Protein AF-A0A845JV23-F1 (afdb_monomer)

Secondary structure (DSSP, 8-state):
------------------------------------------------------THHHHHTTTTEEEEE--SSS----SSS----EEEB-EEE--TTS-TTSEEEEE-PBPTTS-BSEEEPPP-TTTTTGGGSSEEEEEEEEESS--S--SSS--EEEEEEEE-SS-EEEEEEETTTEEEEE-EEE-TTS-EEEE--EEEE---SSS-EEEEEEEETTTTEEEEEETTEEEEEEE--TT-EE------PPEEESBS-TT-SS---B-EEEEEEEEEESSPPPHHHHHHHHH-SPPPTT------------GGGTTEEEEE---SSSSTTT---S--S--STT--EE--SSTTPPEEE--TT--TTSEEEEESSS--EEEE-GGGGTGGGS-EEEEEEEEESS----PEEETTEEEEEEEEEEEGGGSEEEEEEE-TTS-EEEEEEEE-TTS-EEEEEES---TTS-EEEEEEEETTTTEEEEEETTEEEEEEE--S--SS--SEEEESS--S-TTGGGS----EEEEEEEEEESSPPPHHHHHHHHT-

Nearest PDB structures (foldseek):
  2d6p-assembly1_A  TM=5.568E-01  e=1.899E-03  Mus musculus
  1gbg-assembly1_A  TM=4.470E-01  e=2.969E-04  Bacillus licheniformis
  3o5s-assembly1_A  TM=4.612E-01  e=7.712E-04  Bacillus subtilis
  1u0a-assembly1_A  TM=4.385E-01  e=1.536E-03  Paenibacillus macerans
  8ilu-assembly1_B  TM=4.842E-01  e=8.382E-03  Mus musculus

pLDDT: mean 73.82, std 22.66, range [21.86, 98.62]

Radius of gyration: 31.29 Å; Cα contacts (8 Å, |Δi|>4): 1356; chains: 1; bounding box: 106×65×86 Å

Mean predicted aligned error: 17.43 Å

Foldseek 3Di:
DDDDDDDDDDDDDDDDDDDDDDDDDDDDDDDDDDDDDDDDDDDDDDDPPDPQPAPVQLPAQLVQWLFKQQQQLAQFTQLLNGQRWDWDPWDAAADPQRDGRRWTAFAQDQDPVLFGGWIWTDQDPSPFCLLQAKKKKKWWWAFQDQFPADPVGWAWKAAKWWDDPVAIAAWIQTNQAKIKGWFFKAALVRHTPDTQMWIAHDHDHRDIWIWMWIDHLVQQWIWIDILLHTRDIGHDDNNITTDNDRDRIIMMGQFHQRNDSPHGSGTRTIIRIMIMGSHGRDSVSSNCQNQPDDDPPDDSDRDNPPPSVRCLVAQWDDKQQQADDPPSQQDPVPSDPPPDSQKGKDDDPDPQAWDAQADQVRDGRRWTFFAQPRHKIKIAQVVVVCLQVAKKKKKWWWAFPDFDPQWDDDPVAIKAWEFFKAFPVRQKGFTWIAHPVGQIKTWIWGQFPVRDIFIWIDSPDDRNHTWIWMWIGHLPVQKIFIDILLHTGGITGHPSHGPPDGRMMMGQFDDDDPVDVNRGHGGRTIIRTIIMGSHGDDSSSSNSSSSD

Structure (mmCIF, N/CA/C/O backbone):
data_AF-A0A845JV23-F1
#
_entry.id   AF-A0A845JV23-F1
#
loop_
_atom_site.group_PDB
_atom_site.id
_atom_site.type_symbol
_atom_site.label_atom_id
_atom_site.label_alt_id
_atom_site.label_comp_id
_atom_site.label_asym_id
_atom_site.label_entity_id
_atom_site.label_seq_id
_atom_site.pdbx_PDB_ins_code
_atom_site.Cartn_x
_atom_site.Cartn_y
_atom_site.Cartn_z
_atom_site.occupancy
_atom_site.B_iso_or_equiv
_atom_site.auth_seq_id
_atom_site.auth_comp_id
_atom_site.auth_asym_id
_atom_site.auth_atom_id
_atom_site.pdbx_PDB_model_num
ATOM 1 N N . MET A 1 1 ? -45.626 29.282 -13.870 1.00 39.47 1 MET A N 1
ATOM 2 C CA . MET A 1 1 ? -46.843 28.658 -13.312 1.00 39.47 1 MET A CA 1
ATOM 3 C C . MET A 1 1 ? -47.882 28.656 -14.413 1.00 39.47 1 MET A C 1
ATOM 5 O O . MET A 1 1 ? -47.945 29.657 -15.115 1.00 39.47 1 MET A O 1
ATOM 9 N N . ALA A 1 2 ? -48.674 27.588 -14.496 1.00 26.12 2 ALA A N 1
ATOM 10 C CA . ALA A 1 2 ? -49.909 27.504 -15.274 1.00 26.12 2 ALA A CA 1
ATOM 11 C C . ALA A 1 2 ? -49.750 27.307 -16.793 1.00 26.12 2 ALA A C 1
ATOM 13 O O . ALA A 1 2 ? -48.839 27.854 -17.398 1.00 26.12 2 ALA A O 1
ATOM 14 N N . VAL A 1 3 ? -50.616 26.587 -17.498 1.00 27.58 3 VAL A N 1
ATOM 15 C CA . VAL A 1 3 ? -51.710 25.636 -17.210 1.00 27.58 3 VAL A CA 1
ATOM 16 C C . VAL A 1 3 ? -52.149 25.156 -18.606 1.00 27.58 3 VAL A C 1
ATOM 18 O O . VAL A 1 3 ? -51.923 25.853 -19.593 1.00 27.58 3 VAL A O 1
ATOM 21 N N . GLU A 1 4 ? -52.709 23.949 -18.657 1.00 35.53 4 GLU A N 1
ATOM 22 C CA . GLU A 1 4 ? -53.563 23.355 -19.697 1.00 35.53 4 GLU A CA 1
ATOM 23 C C . GLU A 1 4 ? -53.921 24.193 -20.940 1.00 35.53 4 GLU A C 1
ATOM 25 O O . GLU A 1 4 ? -54.423 25.306 -20.825 1.00 35.53 4 GLU A O 1
ATOM 30 N N . LEU A 1 5 ? -53.913 23.552 -22.119 1.00 25.33 5 LEU A N 1
ATOM 31 C CA . LEU A 1 5 ? -55.140 23.524 -22.921 1.00 25.33 5 LEU A CA 1
ATOM 32 C C . LEU A 1 5 ? -55.216 22.314 -23.865 1.00 25.33 5 LEU A C 1
ATOM 34 O O . LEU A 1 5 ? -54.305 21.995 -24.626 1.00 25.33 5 LEU A O 1
ATOM 38 N N . LEU A 1 6 ? -56.377 21.674 -23.790 1.00 25.59 6 LEU A N 1
ATOM 39 C CA . LEU A 1 6 ? -56.883 20.557 -24.569 1.00 25.59 6 LEU A CA 1
ATOM 40 C C . LEU A 1 6 ? -57.729 21.109 -25.747 1.00 25.59 6 LEU A C 1
ATOM 42 O O . LEU A 1 6 ? -58.591 21.952 -25.515 1.00 25.59 6 LEU A O 1
ATOM 46 N N . LYS A 1 7 ? -57.571 20.519 -26.950 1.00 28.16 7 LYS A N 1
ATOM 47 C CA . LYS A 1 7 ? -58.417 20.601 -28.186 1.00 28.16 7 LYS A CA 1
ATOM 48 C C . LYS A 1 7 ? -58.328 21.924 -28.979 1.00 28.16 7 LYS A C 1
ATOM 50 O O . LYS A 1 7 ? -58.307 22.993 -28.399 1.00 28.16 7 LYS A O 1
ATOM 55 N N . LEU A 1 8 ? -58.271 21.964 -30.315 1.00 25.23 8 LEU A N 1
ATOM 56 C CA . LEU A 1 8 ? -58.973 21.230 -31.385 1.00 25.23 8 LEU A CA 1
ATOM 57 C C . LEU A 1 8 ? -58.180 21.401 -32.704 1.00 25.23 8 LEU A C 1
ATOM 59 O O . LEU A 1 8 ? -57.743 22.518 -32.924 1.00 25.23 8 LEU A O 1
ATOM 63 N N . ILE A 1 9 ? -58.125 20.399 -33.601 1.00 24.50 9 ILE A N 1
ATOM 64 C CA . ILE A 1 9 ? -58.643 20.451 -34.998 1.00 24.50 9 ILE A CA 1
ATOM 65 C C . ILE A 1 9 ? -58.903 18.999 -35.458 1.00 24.50 9 ILE A C 1
ATOM 67 O O . ILE A 1 9 ? -58.018 18.150 -35.430 1.00 24.50 9 ILE A O 1
ATOM 71 N N . PHE A 1 10 ? -60.146 18.723 -35.859 1.00 29.19 10 PHE A N 1
ATOM 72 C CA . PHE A 1 10 ? -60.613 17.478 -36.480 1.00 29.19 10 PHE A CA 1
ATOM 73 C C . PHE A 1 10 ? -60.220 17.404 -37.962 1.00 29.19 10 PHE A C 1
ATOM 75 O O . PHE A 1 10 ? -60.325 18.406 -38.667 1.00 29.19 10 PHE A O 1
ATOM 82 N N . GLY A 1 11 ? -59.973 16.194 -38.477 1.00 25.11 11 GLY A N 1
ATOM 83 C CA . GLY A 1 11 ? -60.182 15.940 -39.902 1.00 25.11 11 GLY A CA 1
ATOM 84 C C . GLY A 1 11 ? -59.673 14.609 -40.452 1.00 25.11 11 GLY A C 1
ATOM 85 O O . GLY A 1 11 ? -58.564 14.583 -40.960 1.00 25.11 11 GLY A O 1
ATOM 86 N N . ARG A 1 12 ? -60.579 13.610 -40.501 1.00 26.61 12 ARG A N 1
ATOM 87 C CA . ARG A 1 12 ? -60.632 12.467 -41.455 1.00 26.61 12 ARG A CA 1
ATOM 88 C C . ARG A 1 12 ? -59.496 11.425 -41.343 1.00 26.61 12 ARG A C 1
ATOM 90 O O . ARG A 1 12 ? -58.347 11.783 -41.204 1.00 26.61 12 ARG A O 1
ATOM 97 N N . THR A 1 13 ? -59.664 10.107 -41.449 1.00 28.67 13 THR A N 1
ATOM 98 C CA . THR A 1 13 ? -60.750 9.164 -41.787 1.00 28.67 13 THR A CA 1
ATOM 99 C C . THR A 1 13 ? -60.146 7.755 -41.633 1.00 28.67 13 THR A C 1
ATOM 101 O O . THR A 1 13 ? -59.009 7.568 -42.052 1.00 28.67 13 THR A O 1
ATOM 104 N N . GLY A 1 14 ? -60.925 6.775 -41.155 1.00 28.72 14 GLY A N 1
ATOM 105 C CA . GLY A 1 14 ? -60.633 5.328 -41.248 1.00 28.72 14 GLY A CA 1
ATOM 106 C C . GLY A 1 14 ? -59.914 4.747 -40.018 1.00 28.72 14 GLY A C 1
ATOM 107 O O . GLY A 1 14 ? -58.941 5.321 -39.563 1.00 28.72 14 GLY A O 1
ATOM 108 N N . SER A 1 15 ? -60.316 3.645 -39.383 1.00 30.16 15 SER A N 1
ATOM 109 C CA . SER A 1 15 ? -61.362 2.667 -39.680 1.00 30.16 15 SER A CA 1
ATOM 110 C C . SER A 1 15 ? -61.800 1.966 -38.380 1.00 30.16 15 SER A C 1
ATOM 112 O O . SER A 1 15 ? -60.984 1.584 -37.548 1.00 30.16 15 SER A O 1
ATOM 114 N N . VAL A 1 16 ? -63.120 1.852 -38.254 1.00 27.62 16 VAL A N 1
ATOM 115 C CA . VAL A 1 16 ? -63.995 1.023 -37.393 1.00 27.62 16 VAL A CA 1
ATOM 116 C C . VAL A 1 16 ? -63.555 -0.456 -37.405 1.00 27.62 16 VAL A C 1
ATOM 118 O O . VAL A 1 16 ? -63.039 -0.900 -38.422 1.00 27.62 16 VAL A O 1
ATOM 121 N N . LEU A 1 17 ? -63.796 -1.343 -36.436 1.00 25.94 17 LEU A N 1
ATOM 122 C CA . LEU A 1 17 ? -64.232 -1.342 -35.036 1.00 25.94 17 LEU A CA 1
ATOM 123 C C . LEU A 1 17 ? -64.174 -2.827 -34.618 1.00 25.94 17 LEU A C 1
ATOM 125 O O . LEU A 1 17 ? -64.436 -3.726 -35.415 1.00 25.94 17 LEU A O 1
ATOM 129 N N . MET A 1 18 ? -63.825 -3.042 -33.361 1.00 28.38 18 MET A N 1
ATOM 130 C CA . MET A 1 18 ? -63.854 -4.294 -32.611 1.00 28.38 18 MET A CA 1
ATOM 131 C C . MET A 1 18 ? -65.241 -4.970 -32.659 1.00 28.38 18 MET A C 1
ATOM 133 O O . MET A 1 18 ? -66.263 -4.289 -32.575 1.00 28.38 18 MET A O 1
ATOM 137 N N . GLY A 1 19 ? -65.274 -6.303 -32.756 1.00 24.34 19 GLY A N 1
ATOM 138 C CA . GLY A 1 19 ? -66.494 -7.113 -32.734 1.00 24.34 19 GLY A CA 1
ATOM 139 C C . GLY A 1 19 ? -66.358 -8.337 -31.823 1.00 24.34 19 GLY A C 1
ATOM 140 O O . GLY A 1 19 ? -65.467 -9.156 -32.015 1.00 24.34 19 GLY A O 1
ATOM 141 N N . LEU A 1 20 ? -67.258 -8.397 -30.835 1.00 26.09 20 LEU A N 1
ATOM 142 C CA . LEU A 1 20 ? -67.659 -9.520 -29.972 1.00 26.09 20 LEU A CA 1
ATOM 143 C C . LEU A 1 20 ? -67.612 -10.916 -30.640 1.00 26.09 20 LEU A C 1
ATOM 145 O O . LEU A 1 20 ? -67.930 -11.028 -31.817 1.00 26.09 20 LEU A O 1
ATOM 149 N N . PHE A 1 21 ? -67.421 -11.989 -29.856 1.00 24.97 21 PHE A N 1
ATOM 150 C CA . PHE A 1 21 ? -68.516 -12.879 -29.405 1.00 24.97 21 PHE A CA 1
ATOM 151 C C . PHE A 1 21 ? -68.019 -14.078 -28.569 1.00 24.97 21 PHE A C 1
ATOM 153 O O . PHE A 1 21 ? -66.978 -14.673 -28.824 1.00 24.97 21 PHE A O 1
ATOM 160 N N . ILE A 1 22 ? -68.831 -14.409 -27.564 1.00 28.38 22 ILE A N 1
ATOM 161 C CA . ILE A 1 22 ? -68.803 -15.585 -26.683 1.00 28.38 22 ILE A CA 1
ATOM 162 C C . ILE A 1 22 ? -69.367 -16.808 -27.424 1.00 28.38 22 ILE A C 1
ATOM 164 O O . ILE A 1 22 ? -70.417 -16.670 -28.046 1.00 28.38 22 ILE A O 1
ATOM 168 N N . THR A 1 23 ? -68.792 -18.006 -27.222 1.00 25.44 23 THR A N 1
ATOM 169 C CA . THR A 1 23 ? -69.562 -19.273 -27.259 1.00 25.44 23 THR A CA 1
ATOM 170 C C . THR A 1 23 ? -68.904 -20.412 -26.457 1.00 25.44 23 THR A C 1
ATOM 172 O O . THR A 1 23 ? -67.899 -20.976 -26.865 1.00 25.44 23 THR A O 1
ATOM 175 N N . LEU A 1 24 ? -69.491 -20.679 -25.283 1.00 24.00 24 LEU A N 1
ATOM 176 C CA . LEU A 1 24 ? -69.944 -21.957 -24.694 1.00 24.00 24 LEU A CA 1
ATOM 177 C C . LEU A 1 24 ? -69.380 -23.306 -25.214 1.00 24.00 24 LEU A C 1
ATOM 179 O O . LEU A 1 24 ? -69.561 -23.614 -26.385 1.00 24.00 24 LEU A O 1
ATOM 183 N N . LEU A 1 25 ? -68.945 -24.198 -24.302 1.00 23.61 25 LEU A N 1
ATOM 184 C CA . LEU A 1 25 ? -69.388 -25.608 -24.285 1.00 23.61 25 LEU A CA 1
ATOM 185 C C . LEU A 1 25 ? -69.166 -26.292 -22.915 1.00 23.61 25 LEU A C 1
ATOM 187 O O . LEU A 1 25 ? -68.216 -26.001 -22.197 1.00 23.61 25 LEU A O 1
ATOM 191 N N . ILE A 1 26 ? -70.115 -27.166 -22.570 1.00 25.80 26 ILE A N 1
ATOM 192 C CA . ILE A 1 26 ? -70.414 -27.789 -21.267 1.00 25.80 26 ILE A CA 1
ATOM 193 C C . ILE A 1 26 ? -70.029 -29.283 -21.295 1.00 25.80 26 ILE A C 1
ATOM 195 O O . ILE A 1 26 ? -70.183 -29.914 -22.338 1.00 25.80 26 ILE A O 1
ATOM 199 N N . GLY A 1 27 ? -69.666 -29.863 -20.140 1.00 22.80 27 GLY A N 1
ATOM 200 C CA . GLY A 1 27 ? -69.768 -31.310 -19.842 1.00 22.80 27 GLY A CA 1
ATOM 201 C C . GLY A 1 27 ? -68.697 -31.790 -18.848 1.00 22.80 27 GLY A C 1
ATOM 202 O O . GLY A 1 27 ? -67.547 -31.910 -19.240 1.00 22.80 27 GLY A O 1
ATOM 203 N N . ALA A 1 28 ? -68.971 -31.838 -17.532 1.00 22.91 28 ALA A N 1
ATOM 204 C CA . ALA A 1 28 ? -69.420 -33.015 -16.74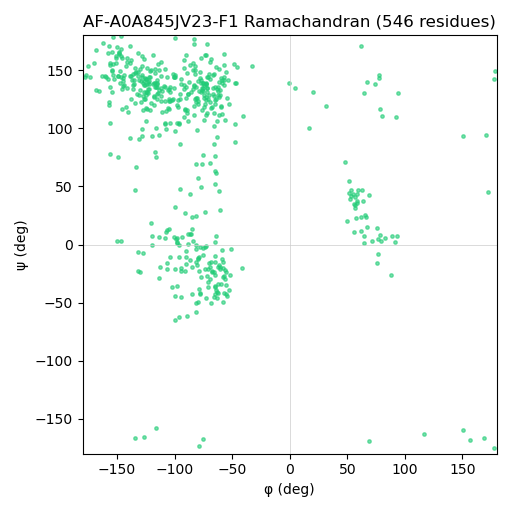2 1.00 22.91 28 ALA A CA 1
ATOM 205 C C . ALA A 1 28 ? -68.355 -34.147 -16.687 1.00 22.91 28 ALA A C 1
ATOM 207 O O . ALA A 1 28 ? -67.862 -34.543 -17.729 1.00 22.91 28 ALA A O 1
ATOM 208 N N . CYS A 1 29 ? -67.946 -34.753 -15.562 1.00 21.86 29 CYS A N 1
ATOM 209 C CA . CYS A 1 29 ? -68.650 -35.132 -14.332 1.00 21.86 29 CYS A CA 1
ATOM 210 C C . CYS A 1 29 ? -67.643 -35.665 -13.271 1.00 21.86 29 CYS A C 1
ATOM 212 O O . CYS A 1 29 ? -66.743 -36.406 -13.650 1.00 21.86 29 CYS A O 1
ATOM 214 N N . GLY A 1 30 ? -67.882 -35.372 -11.978 1.00 23.12 30 GLY A N 1
ATOM 215 C CA . GLY A 1 30 ? -67.561 -36.225 -10.808 1.00 23.12 30 GLY A CA 1
ATOM 216 C C . GLY A 1 30 ? -66.104 -36.275 -10.308 1.00 23.12 30 GLY A C 1
ATOM 217 O O . GLY A 1 30 ? -65.184 -36.277 -11.104 1.00 23.12 30 GLY A O 1
ATOM 218 N N . THR A 1 31 ? -65.770 -36.352 -9.017 1.00 24.52 31 THR A N 1
ATOM 219 C CA . THR A 1 31 ? -66.510 -36.454 -7.745 1.00 24.52 31 THR A CA 1
ATOM 220 C C . THR A 1 31 ? -65.514 -36.257 -6.588 1.00 24.52 31 THR A C 1
ATOM 222 O O . THR A 1 31 ? -64.356 -36.632 -6.726 1.00 24.52 31 THR A O 1
ATOM 225 N N . ALA A 1 32 ? -66.047 -35.829 -5.438 1.00 25.77 32 ALA A N 1
ATOM 226 C CA . ALA A 1 32 ? -65.576 -36.078 -4.068 1.00 25.77 32 ALA A CA 1
ATOM 227 C C . ALA A 1 32 ? -64.404 -35.246 -3.504 1.00 25.77 32 ALA A C 1
ATOM 229 O O . ALA A 1 32 ? -63.237 -35.426 -3.828 1.00 25.77 32 ALA A O 1
ATOM 230 N N . SER A 1 33 ? -64.782 -34.397 -2.545 1.00 27.23 33 SER A N 1
ATOM 231 C CA . SER A 1 33 ? -63.990 -34.004 -1.380 1.00 27.23 33 SER A CA 1
ATOM 232 C C . SER A 1 33 ? -63.540 -35.223 -0.574 1.00 27.23 33 SER A C 1
ATOM 234 O O . SER A 1 33 ? -64.326 -36.162 -0.456 1.00 27.23 33 SER A O 1
ATOM 236 N N . LEU A 1 34 ? -62.372 -35.144 0.064 1.00 25.14 34 LEU A N 1
ATOM 237 C CA . LEU A 1 34 ? -62.172 -35.392 1.498 1.00 25.14 34 LEU A CA 1
ATOM 238 C C . LEU A 1 34 ? -60.763 -34.905 1.886 1.00 25.14 34 LEU A C 1
ATOM 240 O O . LEU A 1 34 ? -59.797 -35.139 1.164 1.00 25.14 34 LEU A O 1
ATOM 244 N N . GLU A 1 35 ? -60.715 -34.166 2.990 1.00 28.02 35 GLU A N 1
ATOM 245 C CA . GLU A 1 35 ? -59.532 -33.699 3.719 1.00 28.02 35 GLU A CA 1
ATOM 246 C C . GLU A 1 35 ? -58.643 -34.886 4.142 1.00 28.02 35 GLU A C 1
ATOM 248 O O . GLU A 1 35 ? -59.177 -35.944 4.467 1.00 28.02 35 GLU A O 1
ATOM 253 N N . ASP A 1 36 ? -57.312 -34.745 4.135 1.00 26.58 36 ASP A N 1
ATOM 254 C CA . ASP A 1 36 ? -56.549 -34.445 5.359 1.00 26.58 36 ASP A CA 1
ATOM 255 C C . ASP A 1 36 ? -55.024 -34.375 5.118 1.00 26.58 36 ASP A C 1
ATOM 257 O O . ASP A 1 36 ? -54.466 -35.107 4.303 1.00 26.58 36 ASP A O 1
ATOM 261 N N . GLN A 1 37 ? -54.406 -33.520 5.935 1.00 26.39 37 GLN A N 1
ATOM 262 C CA . GLN A 1 37 ? -53.057 -33.587 6.510 1.00 26.39 37 GLN A CA 1
ATOM 263 C C . GLN A 1 37 ? -51.774 -33.218 5.726 1.00 26.39 37 GLN A C 1
ATOM 265 O O . GLN A 1 37 ? -51.312 -33.888 4.808 1.00 26.39 37 GLN A O 1
ATOM 270 N N . ASP A 1 38 ? -51.173 -32.164 6.294 1.00 25.31 38 ASP A N 1
ATOM 271 C CA . ASP A 1 38 ? -49.766 -31.988 6.666 1.00 25.31 38 ASP A CA 1
ATOM 272 C C . ASP A 1 38 ? -48.781 -31.339 5.679 1.00 25.31 38 ASP A C 1
ATOM 274 O O . ASP A 1 38 ? -48.330 -31.893 4.680 1.00 25.31 38 ASP A O 1
ATOM 278 N N . MET A 1 39 ? -48.393 -30.116 6.067 1.00 34.28 39 MET A N 1
ATOM 279 C CA . MET A 1 39 ? -47.069 -29.549 5.828 1.00 34.28 39 MET A CA 1
ATOM 280 C C . MET A 1 39 ? -46.000 -30.513 6.347 1.00 34.28 39 MET A C 1
ATOM 282 O O . MET A 1 39 ? -45.910 -30.706 7.555 1.00 34.28 39 MET A O 1
ATOM 286 N N . GLU A 1 40 ? -45.114 -30.971 5.468 1.00 27.45 40 GLU A N 1
ATOM 287 C CA . GLU A 1 40 ? -43.673 -30.910 5.720 1.00 27.45 40 GLU A CA 1
ATOM 288 C C . GLU A 1 40 ? -42.863 -31.029 4.418 1.00 27.45 40 GLU A C 1
ATOM 290 O O . GLU A 1 40 ? -43.268 -31.681 3.459 1.00 27.45 40 GLU A O 1
ATOM 295 N N . SER A 1 41 ? -41.750 -30.291 4.423 1.00 31.00 41 SER A N 1
ATOM 296 C CA . SER A 1 41 ? -40.546 -30.312 3.577 1.00 31.00 41 SER A CA 1
ATOM 297 C C . SER A 1 41 ? -40.468 -31.258 2.367 1.00 31.00 41 SER A C 1
ATOM 299 O O . SER A 1 41 ? -40.576 -32.466 2.536 1.00 31.00 41 SER A O 1
ATOM 301 N N . ASP A 1 42 ? -40.011 -30.745 1.213 1.00 25.55 42 ASP A N 1
ATOM 302 C CA . ASP A 1 42 ? -38.658 -31.102 0.749 1.00 25.55 42 ASP A CA 1
ATOM 303 C C . ASP A 1 42 ? -38.102 -30.209 -0.389 1.00 25.55 42 ASP A C 1
ATOM 305 O O . ASP A 1 42 ? -38.760 -29.915 -1.385 1.00 25.55 42 ASP A O 1
ATOM 309 N N . THR A 1 43 ? -36.860 -29.783 -0.155 1.00 25.92 43 THR A N 1
ATOM 310 C CA . THR A 1 43 ? -35.717 -29.555 -1.060 1.00 25.92 43 THR A CA 1
ATOM 311 C C . THR A 1 43 ? -35.896 -29.105 -2.523 1.00 25.92 43 THR A C 1
ATOM 313 O O . THR A 1 43 ? -36.291 -29.850 -3.416 1.00 25.92 43 THR A O 1
ATOM 316 N N . ILE A 1 44 ? -35.328 -27.926 -2.830 1.00 25.50 44 ILE A N 1
ATOM 317 C CA . ILE A 1 44 ? -34.719 -27.655 -4.143 1.00 25.50 44 ILE A CA 1
ATOM 318 C C . ILE A 1 44 ? -33.203 -27.819 -4.012 1.00 25.50 44 ILE A C 1
ATOM 320 O O . ILE A 1 44 ? -32.485 -26.903 -3.619 1.00 25.50 44 ILE A O 1
ATOM 324 N N . SER A 1 45 ? -32.707 -28.994 -4.398 1.00 30.81 45 SER A N 1
ATOM 325 C CA . SER A 1 45 ? -31.309 -29.184 -4.771 1.00 30.81 45 SER A CA 1
ATOM 326 C C . SER A 1 45 ? -31.102 -28.708 -6.214 1.00 30.81 45 SER A C 1
ATOM 328 O O . SER A 1 45 ? -31.367 -29.441 -7.170 1.00 30.81 45 SER A O 1
ATOM 330 N N . LYS A 1 46 ? -30.595 -27.491 -6.395 1.00 30.36 46 LYS A N 1
ATOM 331 C CA . LYS A 1 46 ? -29.786 -27.134 -7.567 1.00 30.36 46 LYS A CA 1
ATOM 332 C C . LYS A 1 46 ? -28.642 -26.264 -7.083 1.00 30.36 46 LYS A C 1
ATOM 334 O O . LYS A 1 46 ? -28.776 -25.053 -6.968 1.00 30.36 46 LYS A O 1
ATOM 339 N N . GLY A 1 47 ? -27.536 -26.934 -6.766 1.00 27.64 47 GLY A N 1
ATOM 340 C CA . GLY A 1 47 ? -26.260 -26.292 -6.507 1.00 27.64 47 GLY A CA 1
ATOM 341 C C . GLY A 1 47 ? -25.872 -25.447 -7.710 1.00 27.64 47 GLY A C 1
ATOM 342 O O . GLY A 1 47 ? -25.519 -25.971 -8.766 1.00 27.64 47 GLY A O 1
ATOM 343 N N . VAL A 1 48 ? -25.973 -24.135 -7.541 1.00 23.00 48 VAL A N 1
ATOM 344 C CA . VAL A 1 48 ? -25.165 -23.193 -8.298 1.00 23.00 48 VAL A CA 1
ATOM 345 C C . VAL A 1 48 ? -23.783 -23.300 -7.673 1.00 23.00 48 VAL A C 1
ATOM 347 O O . VAL A 1 48 ? -23.581 -22.910 -6.527 1.00 23.00 48 VAL A O 1
ATOM 350 N N . SER A 1 49 ? -22.850 -23.925 -8.386 1.00 24.20 49 SER A N 1
ATOM 351 C CA . SER A 1 49 ? -21.441 -23.852 -8.023 1.00 24.20 49 SER A CA 1
ATOM 352 C C . SER A 1 49 ? -21.002 -22.405 -8.211 1.00 24.20 49 SER A C 1
ATOM 354 O O . SER A 1 49 ? -20.810 -21.956 -9.342 1.00 24.20 49 SER A O 1
ATOM 356 N N . VAL A 1 50 ? -20.907 -21.680 -7.103 1.00 24.92 50 VAL A N 1
ATOM 357 C CA . VAL A 1 50 ? -20.281 -20.361 -7.049 1.00 24.92 50 VAL A CA 1
ATOM 358 C C . VAL A 1 50 ? -18.806 -20.544 -7.433 1.00 24.92 50 VAL A C 1
ATOM 360 O O . VAL A 1 50 ? -18.160 -21.448 -6.889 1.00 24.92 50 VAL A O 1
ATOM 363 N N . PRO A 1 51 ? -18.256 -19.770 -8.386 1.00 25.38 51 PRO A N 1
ATOM 364 C CA . PRO A 1 51 ? -16.829 -19.804 -8.661 1.00 25.38 51 PRO A CA 1
ATOM 365 C C . PRO A 1 51 ? -16.073 -19.410 -7.392 1.00 25.38 51 PRO A C 1
ATOM 367 O O . PRO A 1 51 ? -16.250 -18.323 -6.852 1.00 25.38 51 PRO A O 1
ATOM 370 N N . LYS A 1 52 ? -15.247 -20.332 -6.901 1.00 28.36 52 LYS A N 1
ATOM 371 C CA . LYS A 1 52 ? -14.337 -20.119 -5.780 1.00 28.36 52 LYS A CA 1
ATOM 372 C C . LYS A 1 52 ? -13.351 -19.014 -6.166 1.00 28.36 52 LYS A C 1
ATOM 374 O O . LYS A 1 52 ? -12.506 -19.247 -7.028 1.00 28.36 52 LYS A O 1
ATOM 379 N N . ALA A 1 53 ? -13.433 -17.843 -5.535 1.00 29.34 53 ALA A N 1
ATOM 380 C CA . ALA A 1 53 ? -12.282 -16.951 -5.467 1.00 29.34 53 ALA A CA 1
ATOM 381 C C . ALA A 1 53 ? -11.208 -17.711 -4.680 1.00 29.34 53 ALA A C 1
ATOM 383 O O . ALA A 1 53 ? -11.375 -17.999 -3.495 1.00 29.34 53 ALA A O 1
ATOM 384 N N . THR A 1 54 ? -10.177 -18.196 -5.367 1.00 25.92 54 THR A N 1
ATOM 385 C CA . THR A 1 54 ? -9.126 -18.969 -4.719 1.00 25.92 54 THR A CA 1
ATOM 386 C C . THR A 1 54 ? -8.220 -18.030 -3.933 1.00 25.92 54 THR A C 1
ATOM 388 O O . THR A 1 54 ? -7.738 -17.016 -4.435 1.00 25.92 54 THR A O 1
ATOM 391 N N . THR A 1 55 ? -7.916 -18.450 -2.711 1.00 29.45 55 THR A N 1
ATOM 392 C CA . THR A 1 55 ? -6.822 -17.994 -1.839 1.00 29.45 55 THR A CA 1
ATOM 393 C C . THR A 1 55 ? -5.441 -17.981 -2.510 1.00 29.45 55 THR A C 1
ATOM 395 O O . THR A 1 55 ? -4.466 -17.548 -1.905 1.00 29.45 55 THR A O 1
ATOM 398 N N . GLU A 1 56 ? -5.335 -18.444 -3.757 1.00 30.17 56 GLU A N 1
ATOM 399 C CA . GLU A 1 56 ? -4.109 -18.457 -4.556 1.00 30.17 56 GLU A CA 1
ATOM 400 C C . GLU A 1 56 ? -3.673 -17.051 -5.003 1.00 30.17 56 GLU A C 1
ATOM 402 O O . GLU A 1 56 ? -2.497 -16.832 -5.268 1.00 30.17 56 GLU A O 1
ATOM 407 N N . LEU A 1 57 ? -4.565 -16.054 -5.030 1.00 34.53 57 LEU A N 1
ATOM 408 C CA . LEU A 1 57 ? -4.241 -14.756 -5.642 1.00 34.53 57 LEU A CA 1
ATOM 409 C C . LEU A 1 57 ? -3.633 -13.696 -4.710 1.00 34.53 57 LEU A C 1
ATOM 411 O O . LEU A 1 57 ? -2.928 -12.815 -5.201 1.00 34.53 57 LEU A O 1
ATOM 415 N N . CYS A 1 58 ? -3.833 -13.781 -3.391 1.00 35.06 58 CYS A N 1
ATOM 416 C CA . CYS A 1 58 ? -3.118 -12.921 -2.433 1.00 35.06 58 CYS A CA 1
ATOM 417 C C . CYS A 1 58 ? -1.736 -13.487 -2.056 1.00 35.06 58 CYS A C 1
ATOM 419 O O . CYS A 1 58 ? -0.879 -12.737 -1.589 1.00 35.06 58 CYS A O 1
ATOM 421 N N . GLY A 1 59 ? -1.515 -14.791 -2.275 1.00 38.34 59 GLY A N 1
ATOM 422 C CA . GLY A 1 59 ? -0.233 -15.458 -2.036 1.00 38.34 59 GLY A CA 1
ATOM 423 C C . GLY A 1 59 ? 0.805 -15.194 -3.129 1.00 38.34 59 GLY A C 1
ATOM 424 O O . GLY A 1 59 ? 1.958 -14.920 -2.808 1.00 38.34 59 GLY A O 1
ATOM 425 N N . ASP A 1 60 ? 0.401 -15.203 -4.404 1.00 54.97 60 ASP A N 1
ATOM 426 C CA . ASP A 1 60 ? 1.370 -15.207 -5.507 1.00 54.97 60 ASP A CA 1
ATOM 427 C C . ASP A 1 60 ? 1.963 -13.819 -5.801 1.00 54.97 60 ASP A C 1
ATOM 429 O O . ASP A 1 60 ? 3.175 -13.664 -5.846 1.00 54.97 60 ASP A O 1
ATOM 433 N N . VAL A 1 61 ? 1.162 -12.756 -5.947 1.00 66.19 61 VAL A N 1
ATOM 434 C CA . VAL A 1 61 ? 1.675 -11.449 -6.430 1.00 66.19 61 VAL A CA 1
ATOM 435 C C . VAL A 1 61 ? 2.200 -10.512 -5.338 1.00 66.19 61 VAL A C 1
ATOM 437 O O . VAL A 1 61 ? 2.622 -9.402 -5.664 1.00 66.19 61 VAL A O 1
ATOM 440 N N . CYS A 1 62 ? 2.180 -10.918 -4.066 1.00 70.50 62 CYS A N 1
ATOM 441 C CA . CYS A 1 62 ? 2.702 -10.117 -2.949 1.00 70.50 62 CYS A CA 1
ATOM 442 C C . CYS A 1 62 ? 4.024 -10.645 -2.395 1.00 70.50 62 CYS A C 1
ATOM 444 O O . CYS A 1 62 ? 4.774 -9.875 -1.789 1.00 70.50 62 CYS A O 1
ATOM 446 N N . ASP A 1 63 ? 4.340 -11.921 -2.639 1.00 74.94 63 ASP A N 1
ATOM 447 C CA . ASP A 1 63 ? 5.660 -12.448 -2.326 1.00 74.94 63 ASP A CA 1
ATOM 448 C C . ASP A 1 63 ? 6.736 -11.628 -3.046 1.00 74.94 63 ASP A C 1
ATOM 450 O O . ASP A 1 63 ? 6.586 -11.245 -4.210 1.00 74.94 63 ASP A O 1
ATOM 454 N N . GLY A 1 64 ? 7.810 -11.321 -2.330 1.00 79.75 64 GLY A N 1
ATOM 455 C CA . GLY A 1 64 ? 8.915 -10.513 -2.824 1.00 79.75 64 GLY A CA 1
ATOM 456 C C . GLY A 1 64 ? 8.588 -9.068 -3.224 1.00 79.75 64 GLY A C 1
ATOM 457 O O . GLY A 1 64 ? 9.422 -8.423 -3.859 1.00 79.75 64 GLY A O 1
ATOM 458 N N . LEU A 1 65 ? 7.408 -8.525 -2.897 1.00 86.31 65 LEU A N 1
ATOM 459 C CA . LEU A 1 65 ? 7.084 -7.129 -3.202 1.00 86.31 65 LEU A CA 1
ATOM 460 C C . LEU A 1 65 ? 7.923 -6.166 -2.344 1.00 86.31 65 LEU A C 1
ATOM 462 O O . LEU A 1 65 ? 7.870 -6.170 -1.115 1.00 86.31 65 LEU A O 1
ATOM 466 N N . VAL A 1 66 ? 8.668 -5.296 -3.019 1.00 89.25 66 VAL A N 1
ATOM 467 C CA . VAL A 1 66 ? 9.542 -4.279 -2.425 1.00 89.25 66 VAL A CA 1
ATOM 468 C C . VAL A 1 66 ? 8.833 -2.937 -2.299 1.00 89.25 66 VAL A C 1
ATOM 470 O O . VAL A 1 66 ? 8.934 -2.309 -1.253 1.00 89.25 66 VAL A O 1
ATOM 473 N N . ALA A 1 67 ? 8.119 -2.492 -3.333 1.00 87.38 67 ALA A N 1
ATOM 474 C CA . ALA A 1 67 ? 7.415 -1.210 -3.334 1.00 87.38 67 ALA A CA 1
ATOM 475 C C . ALA A 1 67 ? 6.162 -1.275 -4.211 1.00 87.38 67 ALA A C 1
ATOM 477 O O . ALA A 1 67 ? 6.185 -1.923 -5.262 1.00 87.38 67 ALA A O 1
ATOM 478 N N . TYR A 1 68 ? 5.094 -0.577 -3.818 1.00 86.19 68 TYR A N 1
ATOM 479 C CA . TYR A 1 68 ? 3.872 -0.454 -4.616 1.00 86.19 68 TYR A CA 1
ATOM 480 C C . TYR A 1 68 ? 3.259 0.945 -4.523 1.00 86.19 68 TYR A C 1
ATOM 482 O O . TYR A 1 68 ? 2.807 1.366 -3.458 1.00 86.19 68 TYR A O 1
ATOM 490 N N . TYR A 1 69 ? 3.174 1.633 -5.662 1.00 83.56 69 TYR A N 1
ATOM 491 C CA . TYR A 1 69 ? 2.599 2.971 -5.782 1.00 83.56 69 TYR A CA 1
ATOM 492 C C . TYR A 1 69 ? 1.317 2.930 -6.628 1.00 83.56 69 TYR A C 1
ATOM 494 O O . TYR A 1 69 ? 1.390 3.030 -7.855 1.00 83.56 69 TYR A O 1
ATOM 502 N N . PRO A 1 70 ? 0.132 2.807 -6.001 1.00 73.88 70 PRO A N 1
ATOM 503 C CA . PRO A 1 70 ? -1.162 2.838 -6.693 1.00 73.88 70 PRO A CA 1
ATOM 504 C C . PRO A 1 70 ? -1.587 4.249 -7.130 1.00 73.88 70 PRO A C 1
ATOM 506 O O . PRO A 1 70 ? -2.610 4.401 -7.796 1.00 73.88 70 PRO A O 1
ATOM 509 N N . PHE A 1 71 ? -0.848 5.270 -6.680 1.00 77.69 71 PHE A N 1
ATOM 510 C CA . PHE A 1 71 ? -1.088 6.698 -6.889 1.00 77.69 71 PHE A CA 1
ATOM 511 C C . PHE A 1 71 ? -2.476 7.203 -6.503 1.00 77.69 71 PHE A C 1
ATOM 513 O O . PHE A 1 71 ? -3.056 8.061 -7.158 1.00 77.69 71 PHE A O 1
ATOM 520 N N . PHE A 1 72 ? -2.986 6.722 -5.372 1.00 70.94 72 PHE A N 1
ATOM 521 C CA . PHE A 1 72 ? -4.255 7.146 -4.787 1.00 70.94 72 PHE A CA 1
ATOM 522 C C . PHE A 1 72 ? -4.137 8.519 -4.114 1.00 70.94 72 PHE A C 1
ATOM 524 O O . PHE A 1 72 ? -4.008 8.641 -2.899 1.00 70.94 72 PHE A O 1
ATOM 531 N N . GLY A 1 73 ? -4.119 9.572 -4.931 1.00 70.38 73 GLY A N 1
ATOM 532 C CA . GLY A 1 73 ? -4.016 10.962 -4.489 1.00 70.38 73 GLY A CA 1
ATOM 533 C C . GLY A 1 73 ? -2.644 11.367 -3.939 1.00 70.38 73 GLY A C 1
ATOM 534 O O . GLY A 1 73 ? -2.486 12.493 -3.475 1.00 70.38 73 GLY A O 1
ATOM 535 N N . ASN A 1 74 ? -1.648 10.479 -3.950 1.00 74.88 74 ASN A N 1
ATOM 536 C CA . ASN A 1 74 ? -0.291 10.740 -3.466 1.00 74.88 74 ASN A CA 1
ATOM 537 C C . ASN A 1 74 ? 0.706 9.693 -4.006 1.00 74.88 74 ASN A C 1
ATOM 539 O O . ASN A 1 74 ? 0.304 8.718 -4.631 1.00 74.88 74 ASN A O 1
ATOM 543 N N . ALA A 1 75 ? 2.004 9.881 -3.749 1.00 82.81 75 ALA A N 1
ATOM 544 C CA . ALA A 1 75 ? 3.072 8.943 -4.110 1.00 82.81 75 ALA A CA 1
ATOM 545 C C . ALA A 1 75 ? 3.530 8.055 -2.935 1.00 82.81 75 ALA A C 1
ATOM 547 O O . ALA A 1 75 ? 4.712 7.726 -2.838 1.00 82.81 75 ALA A O 1
ATOM 548 N N . ARG A 1 76 ? 2.625 7.699 -2.014 1.00 74.19 76 ARG A N 1
ATOM 549 C CA . ARG A 1 76 ? 2.956 6.801 -0.900 1.00 74.19 76 ARG A CA 1
ATOM 550 C C . ARG A 1 76 ? 3.145 5.370 -1.378 1.00 74.19 76 ARG A C 1
ATOM 552 O O . ARG A 1 76 ? 2.442 4.906 -2.278 1.00 74.19 76 ARG A O 1
ATOM 559 N N . ASP A 1 77 ? 4.085 4.690 -0.740 1.00 75.19 77 ASP A N 1
ATOM 560 C CA . ASP A 1 77 ? 4.288 3.260 -0.908 1.00 75.19 77 ASP A CA 1
ATOM 561 C C . ASP A 1 77 ? 3.266 2.497 -0.054 1.00 75.19 77 ASP A C 1
ATOM 563 O O . ASP A 1 77 ? 3.140 2.708 1.151 1.00 75.19 77 ASP A O 1
ATOM 567 N N . THR A 1 78 ? 2.528 1.594 -0.688 1.00 66.12 78 THR A N 1
ATOM 568 C CA . THR A 1 78 ? 1.481 0.772 -0.061 1.00 66.12 78 THR A CA 1
ATOM 569 C C . THR A 1 78 ? 1.882 -0.695 0.084 1.00 66.12 78 THR A C 1
ATOM 571 O O . THR A 1 78 ? 1.076 -1.500 0.547 1.00 66.12 78 THR A O 1
ATOM 574 N N . SER A 1 79 ? 3.134 -1.044 -0.244 1.00 65.38 79 SER A N 1
ATOM 575 C CA . SER A 1 79 ? 3.685 -2.389 -0.012 1.00 65.38 79 SER A CA 1
ATOM 576 C C . SER A 1 79 ? 3.853 -2.725 1.477 1.00 65.38 79 SER A C 1
ATOM 578 O O . SER A 1 79 ? 3.885 -3.892 1.859 1.00 65.38 79 SER A O 1
ATOM 580 N N . GLY A 1 80 ? 3.944 -1.700 2.334 1.00 60.72 80 GLY A N 1
ATOM 581 C CA . GLY A 1 80 ? 4.250 -1.841 3.761 1.00 60.72 80 GLY A CA 1
ATOM 582 C C . GLY A 1 80 ? 5.738 -1.710 4.105 1.00 60.72 80 GLY A C 1
ATOM 583 O O . GLY A 1 80 ? 6.098 -1.925 5.260 1.00 60.72 80 GLY A O 1
ATOM 584 N N . ASN A 1 81 ? 6.587 -1.334 3.140 1.00 67.62 81 ASN A N 1
ATOM 585 C CA . ASN A 1 81 ? 8.029 -1.135 3.327 1.00 67.62 81 ASN A CA 1
ATOM 586 C C . ASN A 1 81 ? 8.438 0.336 3.527 1.00 67.62 81 ASN A C 1
ATOM 588 O O . ASN A 1 81 ? 9.628 0.641 3.630 1.00 67.62 81 ASN A O 1
ATOM 592 N N . SER A 1 82 ? 7.461 1.245 3.616 1.00 76.25 82 SER A N 1
ATOM 593 C CA . SER A 1 82 ? 7.664 2.674 3.890 1.00 76.25 82 SER A CA 1
ATOM 594 C C . SER A 1 82 ? 8.608 3.373 2.903 1.00 76.25 82 SER A C 1
ATOM 596 O O . SER A 1 82 ? 9.341 4.296 3.269 1.00 76.25 82 SER A O 1
ATOM 598 N N . LEU A 1 83 ? 8.582 2.971 1.629 1.00 80.88 83 LEU A N 1
ATOM 599 C CA . LEU A 1 83 ? 9.366 3.588 0.557 1.00 80.88 83 LEU A CA 1
ATOM 600 C C . LEU A 1 83 ? 8.636 4.782 -0.077 1.00 80.88 83 LEU A C 1
ATOM 602 O O . LEU A 1 83 ? 8.603 4.919 -1.297 1.00 80.88 83 LEU A O 1
ATOM 606 N N . ASP A 1 84 ? 8.031 5.651 0.734 1.00 83.25 84 ASP A N 1
ATOM 607 C CA . ASP A 1 84 ? 7.220 6.775 0.249 1.00 83.25 84 ASP A CA 1
ATOM 608 C C . ASP A 1 84 ? 7.991 7.667 -0.737 1.00 83.25 84 ASP A C 1
ATOM 610 O O . ASP A 1 84 ? 9.070 8.184 -0.436 1.00 83.25 84 ASP A O 1
ATOM 614 N N . GLY A 1 85 ? 7.414 7.876 -1.920 1.00 90.00 85 GLY A N 1
ATOM 615 C CA . GLY A 1 85 ? 8.018 8.665 -2.982 1.00 90.00 85 GLY A CA 1
ATOM 616 C C . GLY A 1 85 ? 7.930 10.167 -2.711 1.00 90.00 85 GLY A C 1
ATOM 617 O O . GLY A 1 85 ? 6.868 10.715 -2.404 1.00 90.00 85 GLY A O 1
ATOM 618 N N . LEU A 1 86 ? 9.043 10.873 -2.898 1.00 92.50 86 LEU A N 1
ATOM 619 C CA . LEU A 1 86 ? 9.093 12.328 -2.859 1.00 92.50 86 LEU A CA 1
ATOM 620 C C . LEU A 1 86 ? 8.809 12.901 -4.250 1.00 92.50 86 LEU A C 1
ATOM 622 O O . LEU A 1 86 ? 9.660 12.875 -5.138 1.00 92.50 86 LEU A O 1
ATOM 626 N N . VAL A 1 87 ? 7.617 13.465 -4.427 1.00 92.69 87 VAL A N 1
ATOM 627 C CA . VAL A 1 87 ? 7.198 14.080 -5.693 1.00 92.69 87 VAL A CA 1
ATOM 628 C C . VAL A 1 87 ? 7.956 15.386 -5.943 1.00 92.69 87 VAL A C 1
ATOM 630 O O . VAL A 1 87 ? 7.923 16.312 -5.128 1.00 92.69 87 VAL A O 1
ATOM 633 N N . LYS A 1 88 ? 8.604 15.494 -7.104 1.00 90.69 88 LYS A N 1
ATOM 634 C CA . LYS A 1 88 ? 9.306 16.687 -7.586 1.00 90.69 88 LYS A CA 1
ATOM 635 C C . LYS A 1 88 ? 8.681 17.138 -8.902 1.00 90.69 88 LYS A C 1
ATOM 637 O O . LYS A 1 88 ? 9.032 16.651 -9.964 1.00 90.69 88 LYS A O 1
ATOM 642 N N . GLY A 1 89 ? 7.722 18.060 -8.838 1.00 89.06 89 GLY A N 1
ATOM 643 C CA . GLY A 1 89 ? 7.133 18.716 -10.014 1.00 89.06 89 GLY A CA 1
ATOM 644 C C . GLY A 1 89 ? 6.140 17.887 -10.844 1.00 89.06 89 GLY A C 1
ATOM 645 O O . GLY A 1 89 ? 5.398 18.487 -11.619 1.00 89.06 89 GLY A O 1
ATOM 646 N N . ALA A 1 90 ? 6.086 16.560 -10.688 1.00 93.38 90 ALA A N 1
ATOM 647 C CA . ALA A 1 90 ? 5.002 15.750 -11.245 1.00 93.38 90 ALA A CA 1
ATOM 648 C C . ALA A 1 90 ? 3.667 16.095 -10.558 1.00 93.38 90 ALA A C 1
ATOM 650 O O . ALA A 1 90 ? 3.635 16.430 -9.370 1.00 93.38 90 ALA A O 1
ATOM 651 N N . THR A 1 91 ? 2.560 16.020 -11.294 1.00 94.12 91 THR A N 1
ATOM 652 C CA . THR A 1 91 ? 1.227 16.408 -10.800 1.00 94.12 91 THR A CA 1
ATOM 653 C C . THR A 1 91 ? 0.251 15.250 -10.892 1.00 94.12 91 THR A C 1
ATOM 655 O O . THR A 1 91 ? 0.293 14.493 -11.857 1.00 94.12 91 THR A O 1
ATOM 658 N N . LEU A 1 92 ? -0.654 15.134 -9.922 1.00 89.00 92 LEU A N 1
ATOM 659 C CA . LEU A 1 92 ? -1.740 14.158 -9.988 1.00 89.00 92 LEU A CA 1
ATOM 660 C C . LEU A 1 92 ? -2.607 14.398 -11.228 1.00 89.00 92 LEU A C 1
ATOM 662 O O . LEU A 1 92 ? -2.858 15.541 -11.613 1.00 89.00 92 LEU A O 1
ATOM 666 N N . THR A 1 93 ? -3.041 13.311 -11.852 1.00 92.50 93 THR A N 1
ATOM 667 C CA . THR A 1 93 ? -3.866 13.317 -13.060 1.00 92.50 93 THR A CA 1
ATOM 668 C C . THR A 1 93 ? -4.834 12.135 -13.057 1.00 92.50 93 THR A C 1
ATOM 670 O O . THR A 1 93 ? -4.883 11.345 -12.108 1.00 92.50 93 THR A O 1
ATOM 673 N N . THR A 1 94 ? -5.639 12.048 -14.106 1.00 81.12 94 THR A N 1
ATOM 674 C CA . THR A 1 94 ? -6.574 10.953 -14.340 1.00 81.12 94 THR A CA 1
ATOM 675 C C . THR A 1 94 ? -5.831 9.681 -14.756 1.00 81.12 94 THR A C 1
ATOM 677 O O . THR A 1 94 ? -4.890 9.743 -15.550 1.00 81.12 94 THR A O 1
ATOM 680 N N . ASP A 1 95 ? -6.240 8.532 -14.222 1.00 80.69 95 ASP A N 1
ATOM 681 C CA . ASP A 1 95 ? -5.713 7.228 -14.637 1.00 80.69 95 ASP A CA 1
ATOM 682 C C . ASP A 1 95 ? -6.325 6.730 -15.965 1.00 80.69 95 ASP A C 1
ATOM 684 O O . ASP A 1 95 ? 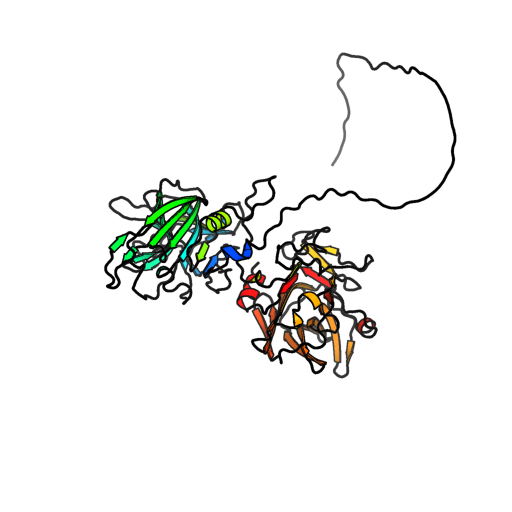-7.063 7.439 -16.656 1.00 80.69 95 ASP A O 1
ATOM 688 N N . ARG A 1 96 ? -5.997 5.487 -16.335 1.00 84.62 96 ARG A N 1
ATOM 689 C CA . ARG A 1 96 ? -6.494 4.826 -17.554 1.00 84.62 96 ARG A CA 1
ATOM 690 C C . ARG A 1 96 ? -8.004 4.564 -17.552 1.00 84.62 96 ARG A C 1
ATOM 692 O O . ARG A 1 96 ? -8.581 4.427 -18.626 1.00 84.62 96 ARG A O 1
ATOM 699 N N . ASP A 1 97 ? -8.609 4.494 -16.369 1.00 76.88 97 ASP A N 1
ATOM 700 C CA . ASP A 1 97 ? -10.013 4.138 -16.158 1.00 76.88 97 ASP A CA 1
ATOM 701 C C . ASP A 1 97 ? -10.886 5.396 -15.977 1.00 76.88 97 ASP A C 1
ATOM 703 O O . ASP A 1 97 ? -12.098 5.310 -15.795 1.00 76.88 97 ASP A O 1
ATOM 707 N N . GLY A 1 98 ? -10.289 6.589 -16.075 1.00 73.44 98 GLY A N 1
ATOM 708 C CA . GLY A 1 98 ? -10.999 7.861 -15.970 1.00 73.44 98 GLY A CA 1
ATOM 709 C C . GLY A 1 98 ? -11.104 8.401 -14.542 1.00 73.44 98 GLY A C 1
ATOM 710 O O . GLY A 1 98 ? -11.755 9.428 -14.334 1.00 73.44 98 GLY A O 1
ATOM 711 N N . ASN A 1 99 ? -10.442 7.780 -13.563 1.00 71.81 99 ASN A N 1
ATOM 712 C CA . ASN A 1 99 ? -10.510 8.211 -12.173 1.00 71.81 99 ASN A CA 1
ATOM 713 C C . ASN A 1 99 ? -9.550 9.381 -11.909 1.00 71.81 99 ASN A C 1
ATOM 715 O O . ASN A 1 99 ? -8.348 9.267 -12.173 1.00 71.81 99 ASN A O 1
ATOM 719 N N . PRO A 1 100 ? -10.030 10.508 -11.355 1.00 69.88 100 PRO A N 1
ATOM 720 C CA . PRO A 1 100 ? -9.189 11.666 -11.084 1.00 69.88 100 PRO A CA 1
ATOM 721 C C . PRO A 1 100 ? -8.213 11.398 -9.932 1.00 69.88 100 PRO A C 1
ATOM 723 O O . PRO A 1 100 ? -8.551 10.732 -8.956 1.00 69.88 100 PRO A O 1
ATOM 726 N N . ASN A 1 101 ? -7.021 11.996 -10.008 1.00 72.81 101 ASN A N 1
ATOM 727 C CA . ASN A 1 101 ? -5.967 11.896 -8.991 1.00 72.81 101 ASN A CA 1
ATOM 728 C C . ASN A 1 101 ? -5.535 10.453 -8.675 1.00 72.81 101 ASN A C 1
ATOM 730 O O . ASN A 1 101 ? -5.209 10.145 -7.528 1.00 72.81 101 ASN A O 1
ATOM 734 N N . ARG A 1 102 ? -5.550 9.573 -9.682 1.00 80.81 102 ARG A N 1
ATOM 735 C CA . ARG A 1 102 ? -5.166 8.159 -9.556 1.00 80.81 102 ARG A CA 1
ATOM 736 C C . ARG A 1 102 ? -3.896 7.796 -10.335 1.00 80.81 102 ARG A C 1
ATOM 738 O O . ARG A 1 102 ? -3.555 6.627 -10.395 1.00 80.81 102 ARG A O 1
ATOM 745 N N . ALA A 1 103 ? -3.205 8.780 -10.915 1.00 86.94 103 ALA A N 1
ATOM 746 C CA . ALA A 1 103 ? -1.933 8.628 -11.623 1.00 86.94 103 ALA A CA 1
ATOM 747 C C . ALA A 1 103 ? -1.091 9.914 -11.513 1.00 86.94 103 ALA A C 1
ATOM 749 O O . ALA A 1 103 ? -1.607 10.958 -11.102 1.00 86.94 103 ALA A O 1
ATOM 750 N N . TYR A 1 104 ? 0.181 9.875 -11.926 1.00 96.50 104 TYR A N 1
ATOM 751 C CA . TYR A 1 104 ? 1.023 11.074 -12.041 1.00 96.50 104 TYR A CA 1
ATOM 752 C C . TYR A 1 104 ? 1.334 11.426 -13.495 1.00 96.50 104 TYR A C 1
ATOM 754 O O . TYR A 1 104 ? 1.768 10.586 -14.282 1.00 96.50 104 TYR A O 1
ATOM 762 N N . GLN A 1 105 ? 1.154 12.705 -13.820 1.00 97.00 105 GLN A N 1
ATOM 763 C CA . GLN A 1 105 ? 1.599 13.338 -15.052 1.00 97.00 105 GLN A CA 1
ATOM 764 C C . GLN A 1 105 ? 3.028 13.860 -14.885 1.00 97.00 105 GLN A C 1
ATOM 766 O O . GLN A 1 105 ? 3.327 14.640 -13.973 1.00 97.00 105 GLN A O 1
ATOM 771 N N . PHE A 1 106 ? 3.872 13.500 -15.843 1.00 95.50 106 PHE A N 1
ATOM 772 C CA . PHE A 1 106 ? 5.216 14.016 -16.048 1.00 95.50 106 PHE A CA 1
ATOM 773 C C . PHE A 1 106 ? 5.204 14.831 -17.339 1.00 95.50 106 PHE A C 1
ATOM 775 O O . PHE A 1 106 ? 4.589 14.440 -18.331 1.00 95.50 106 PHE A O 1
ATOM 782 N N . ASN A 1 107 ? 5.807 16.015 -17.315 1.00 89.56 107 ASN A N 1
ATOM 783 C CA . ASN A 1 107 ? 5.668 16.996 -18.396 1.00 89.56 107 ASN A CA 1
ATOM 784 C C . ASN A 1 107 ? 6.933 17.130 -19.256 1.00 89.56 107 ASN A C 1
ATOM 786 O O . ASN A 1 107 ? 7.056 18.109 -19.987 1.00 89.56 107 ASN A O 1
ATOM 790 N N . GLY A 1 108 ? 7.905 16.226 -19.096 1.00 84.12 108 GLY A N 1
ATOM 791 C CA . GLY A 1 108 ? 9.179 16.245 -19.815 1.00 84.12 108 GLY A CA 1
ATOM 792 C C . GLY A 1 108 ? 10.080 17.448 -19.511 1.00 84.12 108 GLY A C 1
ATOM 793 O O . GLY A 1 108 ? 11.151 17.571 -20.101 1.00 84.12 108 GLY A O 1
ATOM 794 N N . LYS A 1 109 ? 9.681 18.366 -18.615 1.00 73.25 109 LYS A N 1
ATOM 795 C CA . LYS A 1 109 ? 10.406 19.622 -18.395 1.00 73.25 109 LYS A CA 1
ATOM 796 C C . LYS A 1 109 ? 11.578 19.453 -17.439 1.00 73.25 109 LYS A C 1
ATOM 798 O O . LYS A 1 109 ? 11.452 18.889 -16.349 1.00 73.25 109 LYS A O 1
ATOM 803 N N . THR A 1 110 ? 12.682 20.081 -17.822 1.00 70.00 110 THR A N 1
ATOM 804 C CA . THR A 1 110 ? 13.752 20.519 -16.925 1.00 70.00 110 THR A CA 1
ATOM 805 C C . THR A 1 110 ? 13.500 21.984 -16.574 1.00 70.00 110 THR A C 1
ATOM 807 O O . THR A 1 110 ? 13.310 22.815 -17.459 1.00 70.00 110 THR A O 1
ATOM 810 N N . PHE A 1 111 ? 13.440 22.298 -15.288 1.00 65.88 111 PHE A N 1
ATOM 811 C CA . PHE A 1 111 ? 13.268 23.648 -14.766 1.00 65.88 111 PHE A CA 1
ATOM 812 C C . PHE A 1 111 ? 14.618 24.377 -14.694 1.00 65.88 111 PHE A C 1
ATOM 814 O O . PHE A 1 111 ? 15.666 23.749 -14.552 1.00 65.88 111 PHE A O 1
ATOM 821 N N . ASP A 1 112 ? 14.590 25.713 -14.717 1.00 58.81 112 ASP A N 1
ATOM 822 C CA . ASP A 1 112 ? 15.782 26.584 -14.770 1.00 58.81 112 ASP A CA 1
ATOM 823 C C . ASP A 1 112 ? 16.778 26.385 -13.609 1.00 58.81 112 ASP A C 1
ATOM 825 O O . ASP A 1 112 ? 17.948 26.745 -13.707 1.00 58.81 112 ASP A O 1
ATOM 829 N N . ASN A 1 113 ? 16.332 25.797 -12.498 1.00 62.34 113 ASN A N 1
ATOM 830 C CA . ASN A 1 113 ? 17.167 25.431 -11.349 1.00 62.34 113 ASN A CA 1
ATOM 831 C C . ASN A 1 113 ? 17.814 24.034 -11.477 1.00 62.34 113 ASN A C 1
ATOM 833 O O . ASN A 1 113 ? 18.349 23.523 -10.494 1.00 62.34 113 ASN A O 1
ATOM 837 N N . GLY A 1 114 ? 17.718 23.398 -12.648 1.00 62.50 114 GLY A N 1
ATOM 838 C CA . GLY A 1 114 ? 18.234 22.057 -12.912 1.00 62.50 114 GLY A CA 1
ATOM 839 C C . GLY A 1 114 ? 17.366 20.916 -12.375 1.00 62.50 114 GLY A C 1
ATOM 840 O O . GLY A 1 114 ? 17.803 19.771 -12.408 1.00 62.50 114 GLY A O 1
ATOM 841 N N . THR A 1 115 ? 16.160 21.195 -11.866 1.00 66.38 115 THR A N 1
ATOM 842 C CA . THR A 1 115 ? 15.234 20.144 -11.406 1.00 66.38 115 THR A CA 1
ATOM 843 C C . THR A 1 115 ? 14.374 19.619 -12.547 1.00 66.38 115 THR A C 1
ATOM 845 O O . THR A 1 115 ? 14.131 20.309 -13.528 1.00 66.38 115 THR A O 1
ATOM 848 N N . THR A 1 116 ? 13.903 18.384 -12.436 1.00 80.75 116 THR A N 1
ATOM 849 C CA . THR A 1 116 ? 13.106 17.698 -13.466 1.00 80.75 116 THR A CA 1
ATOM 850 C C . THR A 1 116 ? 11.817 17.179 -12.857 1.00 80.75 116 THR A C 1
ATOM 852 O O . THR A 1 116 ? 11.750 17.022 -11.635 1.00 80.75 116 THR A O 1
ATOM 855 N N . THR A 1 117 ? 10.792 16.908 -13.669 1.00 89.38 117 THR A N 1
ATOM 856 C CA . THR A 1 117 ? 9.598 16.232 -13.148 1.00 89.38 117 THR A CA 1
ATOM 857 C C . THR A 1 117 ? 9.887 14.758 -12.873 1.00 89.38 117 THR A C 1
ATOM 859 O O . THR A 1 117 ? 10.143 13.990 -13.787 1.00 89.38 117 THR A O 1
ATOM 862 N N . HIS A 1 118 ? 9.899 14.356 -11.604 1.00 93.62 118 HIS A N 1
ATOM 863 C CA . HIS A 1 118 ? 10.147 12.969 -11.198 1.00 93.62 118 HIS A CA 1
ATOM 864 C C . HIS A 1 118 ? 9.554 12.683 -9.813 1.00 93.62 118 HIS A C 1
ATOM 866 O O . HIS A 1 118 ? 9.128 13.594 -9.098 1.00 93.62 118 HIS A O 1
ATOM 872 N N . ILE A 1 119 ? 9.541 11.413 -9.421 1.00 95.38 119 ILE A N 1
ATOM 873 C CA . ILE A 1 119 ? 9.323 10.987 -8.037 1.00 95.38 119 ILE A CA 1
ATOM 874 C C . ILE A 1 119 ? 10.584 10.256 -7.588 1.00 95.38 119 ILE A C 1
ATOM 876 O O . ILE A 1 119 ? 11.076 9.365 -8.278 1.00 95.38 119 ILE A O 1
ATOM 880 N N . GLU A 1 120 ? 11.131 10.666 -6.452 1.00 93.88 120 GLU A N 1
ATOM 881 C CA . GLU A 1 120 ? 12.357 10.108 -5.886 1.00 93.88 120 GLU A CA 1
ATOM 882 C C . GLU A 1 120 ? 12.023 9.137 -4.754 1.00 93.88 120 GLU A C 1
ATOM 884 O O . GLU A 1 120 ? 11.341 9.517 -3.802 1.00 93.88 120 GLU A O 1
ATOM 889 N N . LEU A 1 121 ? 12.519 7.902 -4.840 1.00 93.56 121 LEU A N 1
ATOM 890 C CA . LEU A 1 121 ? 12.399 6.932 -3.754 1.00 93.56 121 LEU A CA 1
ATOM 891 C C . LEU A 1 121 ? 13.500 7.171 -2.704 1.00 93.56 121 LEU A C 1
ATOM 893 O O . LEU A 1 121 ? 14.622 7.564 -3.057 1.00 93.56 121 LEU A O 1
ATOM 897 N N . PRO A 1 122 ? 13.221 6.930 -1.409 1.00 90.06 122 PRO A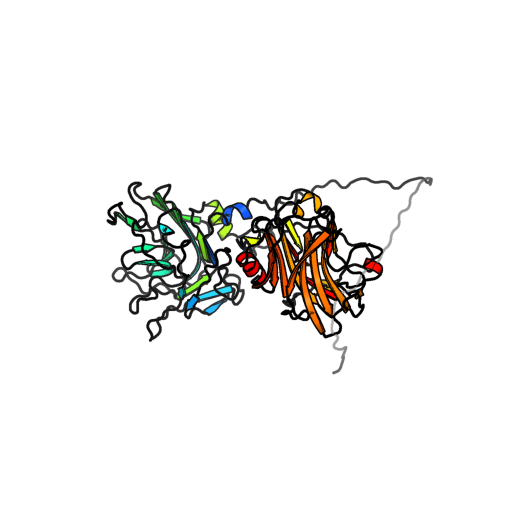 N 1
ATOM 898 C CA . PRO A 1 122 ? 14.233 7.040 -0.369 1.00 90.06 122 PRO A CA 1
ATOM 899 C C . PRO A 1 122 ? 15.339 5.996 -0.572 1.00 90.06 122 PRO A C 1
ATOM 901 O O . PRO A 1 122 ? 15.110 4.916 -1.111 1.00 90.06 122 PRO A O 1
ATOM 904 N N . LEU A 1 123 ? 16.552 6.304 -0.101 1.00 87.88 123 LEU A N 1
ATOM 905 C CA . LEU A 1 123 ? 17.596 5.282 0.007 1.00 87.88 123 LEU A CA 1
ATOM 906 C C . LEU A 1 123 ? 17.156 4.242 1.038 1.00 87.88 123 LEU A C 1
ATOM 908 O O . LEU A 1 123 ? 16.886 4.591 2.186 1.00 87.88 123 LEU A O 1
ATOM 912 N N . SER A 1 124 ? 17.116 2.980 0.627 1.00 86.44 124 SER A N 1
ATOM 913 C CA . SER A 1 124 ? 16.723 1.855 1.470 1.00 86.44 124 SER A CA 1
ATOM 914 C C . SER A 1 124 ? 17.540 0.621 1.124 1.00 86.44 124 SER A C 1
ATOM 916 O O . SER A 1 124 ? 17.838 0.381 -0.046 1.00 86.44 124 SER A O 1
ATOM 918 N N . SER A 1 125 ? 17.836 -0.198 2.134 1.00 85.88 125 SER A N 1
ATOM 919 C CA . SER A 1 125 ? 18.461 -1.510 1.950 1.00 85.88 125 SER A CA 1
ATOM 920 C C . SER A 1 125 ? 17.594 -2.477 1.139 1.00 85.88 125 SER A C 1
ATOM 922 O O . SER A 1 125 ? 18.116 -3.454 0.624 1.00 85.88 125 SER A O 1
ATOM 924 N N . LEU A 1 126 ? 16.283 -2.226 1.026 1.00 86.00 126 LEU A N 1
ATOM 925 C CA . LEU A 1 126 ? 15.364 -3.054 0.234 1.00 86.00 126 LEU A CA 1
ATOM 926 C C . LEU A 1 126 ? 15.478 -2.804 -1.275 1.00 86.00 126 LEU A C 1
ATOM 928 O O . LEU A 1 126 ? 15.180 -3.685 -2.073 1.00 86.00 126 LEU A O 1
ATOM 932 N N . THR A 1 127 ? 15.880 -1.595 -1.664 1.00 87.44 127 THR A N 1
ATOM 933 C CA . THR A 1 127 ? 16.035 -1.190 -3.071 1.00 87.44 127 THR A CA 1
ATOM 934 C C . THR A 1 127 ? 17.496 -1.089 -3.496 1.00 87.44 127 THR A C 1
ATOM 936 O O . THR A 1 127 ? 17.786 -0.988 -4.688 1.00 87.44 127 THR A O 1
ATOM 939 N N . GLN A 1 128 ? 18.412 -1.054 -2.526 1.00 84.31 128 GLN A N 1
ATOM 940 C CA . GLN A 1 128 ? 19.846 -1.059 -2.765 1.00 84.31 128 GLN A CA 1
ATOM 941 C C . GLN A 1 128 ? 20.242 -2.398 -3.382 1.00 84.31 128 GLN A C 1
ATOM 943 O O . GLN A 1 128 ? 19.932 -3.443 -2.817 1.00 84.31 128 GLN A O 1
ATOM 948 N N . ASN A 1 129 ? 20.950 -2.350 -4.512 1.00 81.06 129 ASN A N 1
ATOM 949 C CA . ASN A 1 129 ? 21.438 -3.534 -5.218 1.00 81.06 129 ASN A CA 1
ATOM 950 C C . ASN A 1 129 ? 20.320 -4.511 -5.631 1.00 81.06 129 ASN A C 1
ATOM 952 O O . ASN A 1 129 ? 20.591 -5.693 -5.834 1.00 81.06 129 ASN A O 1
ATOM 956 N N . LEU A 1 130 ? 19.073 -4.040 -5.752 1.00 87.00 130 LEU A N 1
ATOM 957 C CA . LEU A 1 130 ? 17.933 -4.871 -6.149 1.00 87.00 130 LEU A CA 1
ATOM 958 C C . LEU A 1 130 ? 18.200 -5.577 -7.486 1.00 87.00 130 LEU A C 1
ATOM 960 O O . LEU A 1 130 ? 17.792 -6.714 -7.689 1.00 87.00 130 LEU A O 1
ATOM 964 N N . GLU A 1 131 ? 18.922 -4.901 -8.379 1.00 84.94 131 GLU A N 1
ATOM 965 C CA . GLU A 1 131 ? 19.310 -5.402 -9.688 1.00 84.94 131 GLU A CA 1
ATOM 966 C C . GLU A 1 131 ? 20.319 -6.560 -9.652 1.00 84.94 131 GLU A C 1
ATOM 968 O O . GLU A 1 131 ? 20.479 -7.212 -10.674 1.00 84.94 131 GLU A O 1
ATOM 973 N N . GLN A 1 132 ? 20.997 -6.831 -8.526 1.00 82.69 132 GLN A N 1
ATOM 974 C CA . GLN A 1 132 ? 22.061 -7.849 -8.430 1.00 82.69 132 GLN A CA 1
ATOM 975 C C . GLN A 1 132 ? 21.543 -9.292 -8.318 1.00 82.69 132 GLN A C 1
ATOM 977 O O . GLN A 1 132 ? 22.320 -10.244 -8.422 1.00 82.69 132 GLN A O 1
ATOM 982 N N . SER A 1 133 ? 20.243 -9.463 -8.092 1.00 85.94 133 SER A N 1
ATOM 983 C CA . SER A 1 133 ? 19.568 -10.757 -7.989 1.00 85.94 133 SER A CA 1
ATOM 984 C C . SER A 1 133 ? 18.382 -10.824 -8.947 1.00 85.94 133 SER A C 1
ATOM 986 O O . SER A 1 133 ? 18.243 -10.005 -9.855 1.00 85.94 133 SER A O 1
ATOM 988 N N . ASP A 1 134 ? 17.502 -11.805 -8.752 1.00 91.38 134 ASP A N 1
ATOM 989 C CA . ASP A 1 134 ? 16.222 -11.814 -9.442 1.00 91.38 134 ASP A CA 1
ATOM 990 C C . ASP A 1 134 ? 15.407 -10.587 -9.013 1.00 91.38 134 ASP A C 1
ATOM 992 O O . ASP A 1 134 ? 15.323 -10.276 -7.826 1.00 91.38 134 ASP A O 1
ATOM 996 N N . TYR A 1 135 ? 14.813 -9.880 -9.972 1.00 93.94 135 TYR A N 1
ATOM 997 C CA . TYR A 1 135 ? 13.982 -8.710 -9.697 1.00 93.94 135 TYR A CA 1
ATOM 998 C C . TYR A 1 135 ? 12.993 -8.452 -10.827 1.00 93.94 135 TYR A C 1
ATOM 1000 O O . TYR A 1 135 ? 13.221 -8.820 -11.982 1.00 93.94 135 TYR A O 1
ATOM 1008 N N . SER A 1 136 ? 11.884 -7.793 -10.504 1.00 96.88 136 SER A N 1
ATOM 1009 C CA . SER A 1 136 ? 10.885 -7.409 -11.501 1.00 96.88 136 SER A CA 1
ATOM 1010 C C . SER A 1 136 ? 10.354 -6.012 -11.250 1.00 96.88 136 SER A C 1
ATOM 1012 O O . SER A 1 136 ? 10.183 -5.587 -10.109 1.00 96.88 136 SER A O 1
ATOM 1014 N N . LEU A 1 137 ? 10.062 -5.301 -12.332 1.00 97.88 137 LEU A N 1
ATOM 1015 C CA . LEU A 1 137 ? 9.494 -3.960 -12.304 1.00 97.88 137 LEU A CA 1
ATOM 1016 C C . LEU A 1 137 ? 8.228 -3.945 -13.144 1.00 97.88 137 LEU A C 1
ATOM 1018 O O . LEU A 1 137 ? 8.215 -4.486 -14.249 1.00 97.88 137 LEU A O 1
ATOM 1022 N N . VAL A 1 138 ? 7.190 -3.297 -12.634 1.00 96.75 138 VAL A N 1
ATOM 1023 C CA . VAL A 1 138 ? 5.885 -3.171 -13.281 1.00 96.75 138 VAL A CA 1
ATOM 1024 C C . VAL A 1 138 ? 5.506 -1.702 -13.340 1.00 96.75 138 VAL A C 1
ATOM 1026 O O . VAL A 1 138 ? 5.691 -0.985 -12.357 1.00 96.75 138 VAL A O 1
ATOM 1029 N N . ALA A 1 139 ? 4.941 -1.273 -14.464 1.00 97.06 139 ALA A N 1
ATOM 1030 C CA . ALA A 1 139 ? 4.344 0.044 -14.612 1.00 97.06 139 ALA A CA 1
ATOM 1031 C C . ALA A 1 139 ? 3.151 0.000 -15.570 1.00 97.06 139 ALA A C 1
ATOM 1033 O O . ALA A 1 139 ? 3.242 -0.589 -16.651 1.00 97.06 139 ALA A O 1
ATOM 1034 N N . TRP A 1 140 ? 2.079 0.712 -15.232 1.00 96.00 140 TRP A N 1
ATOM 1035 C CA . TRP A 1 140 ? 1.169 1.238 -16.241 1.00 96.00 140 TRP A CA 1
ATOM 1036 C C . TRP A 1 140 ? 1.703 2.580 -16.736 1.00 96.00 140 TRP A C 1
ATOM 1038 O O . TRP A 1 140 ? 2.080 3.447 -15.951 1.00 96.00 140 TRP A O 1
ATOM 1048 N N . VAL A 1 141 ? 1.765 2.762 -18.051 1.00 97.94 141 VAL A N 1
ATOM 1049 C CA . VAL A 1 141 ? 2.385 3.944 -18.651 1.00 97.94 141 VAL A CA 1
ATOM 1050 C C . VAL A 1 141 ? 1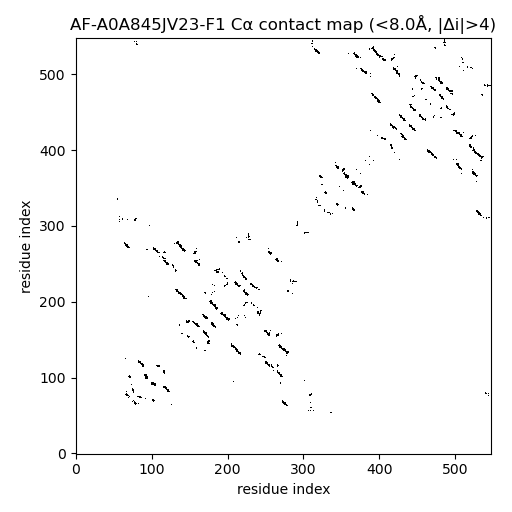.663 4.379 -19.914 1.00 97.94 141 VAL A C 1
ATOM 1052 O O . VAL A 1 141 ? 1.269 3.550 -20.727 1.00 97.94 141 VAL A O 1
ATOM 1055 N N . LYS A 1 142 ? 1.532 5.689 -20.102 1.00 97.75 142 LYS A N 1
ATOM 1056 C CA . LYS A 1 142 ? 1.077 6.323 -21.339 1.00 97.75 142 LYS A CA 1
ATOM 1057 C C . LYS A 1 142 ? 2.093 7.399 -21.727 1.00 97.75 142 LYS A C 1
ATOM 1059 O O . LYS A 1 142 ? 1.979 8.520 -21.226 1.00 97.75 142 LYS A O 1
ATOM 1064 N N . PRO A 1 143 ? 3.094 7.084 -22.568 1.00 96.69 143 PRO A N 1
ATOM 1065 C CA . PRO A 1 143 ? 3.946 8.108 -23.171 1.00 96.69 143 PRO A CA 1
ATOM 1066 C C . PRO A 1 143 ? 3.070 9.063 -23.983 1.00 96.69 143 PRO A C 1
ATOM 1068 O O . PRO A 1 143 ? 2.147 8.599 -24.645 1.00 96.69 143 PRO A O 1
ATOM 1071 N N . GLU A 1 144 ? 3.315 10.368 -23.943 1.00 96.06 144 GLU A N 1
ATOM 1072 C CA . GLU A 1 144 ? 2.532 11.358 -24.711 1.00 96.06 144 GLU A CA 1
ATOM 1073 C C . GLU A 1 144 ? 3.278 11.887 -25.940 1.00 96.06 144 GLU A C 1
ATOM 1075 O O . GLU A 1 144 ? 2.681 12.498 -26.829 1.00 96.06 144 GLU A O 1
ATOM 1080 N N . SER A 1 145 ? 4.564 11.566 -26.028 1.00 93.38 145 SER A N 1
ATOM 1081 C CA . SER A 1 145 ? 5.443 11.825 -27.157 1.00 93.38 145 SER A CA 1
ATOM 1082 C C . SER A 1 145 ? 6.501 10.724 -27.251 1.00 93.38 145 SER A C 1
ATOM 1084 O O . SER A 1 145 ? 6.723 9.958 -26.306 1.00 93.38 145 SER A O 1
ATOM 1086 N N . ASP A 1 146 ? 7.153 10.635 -28.408 1.00 91.25 146 ASP A N 1
ATOM 1087 C CA . ASP A 1 146 ? 8.376 9.852 -28.529 1.00 91.25 146 ASP A CA 1
ATOM 1088 C C . ASP A 1 146 ? 9.561 10.661 -27.978 1.00 91.25 146 ASP A C 1
ATOM 1090 O O . ASP A 1 146 ? 9.646 11.870 -28.230 1.00 91.25 146 ASP A O 1
ATOM 1094 N N . PRO A 1 147 ? 10.502 10.020 -27.259 1.00 91.12 147 PRO A N 1
ATOM 1095 C CA . PRO A 1 147 ? 11.676 10.715 -26.764 1.00 91.12 147 PRO A CA 1
ATOM 1096 C C . PRO A 1 147 ? 12.465 11.381 -27.903 1.00 91.12 147 PRO A C 1
ATOM 1098 O O . PRO A 1 147 ? 12.619 10.771 -28.962 1.00 91.12 147 PRO A O 1
ATOM 1101 N N . PRO A 1 148 ? 13.028 12.591 -27.704 1.00 89.06 148 PRO A N 1
ATOM 1102 C CA . PRO A 1 148 ? 13.642 13.413 -28.760 1.00 89.06 148 PRO A CA 1
ATOM 1103 C C . PRO A 1 148 ? 15.014 12.899 -29.254 1.00 89.06 148 PRO A C 1
ATOM 1105 O O . PRO A 1 148 ? 15.873 13.679 -29.671 1.00 89.06 148 PRO A O 1
ATOM 1108 N N . GLY A 1 149 ? 15.252 11.590 -29.168 1.00 87.19 149 GLY A N 1
ATOM 1109 C CA . GLY A 1 149 ? 16.482 10.931 -29.588 1.00 87.19 149 GLY A CA 1
ATOM 1110 C C . GLY A 1 149 ? 16.541 10.617 -31.080 1.00 87.19 149 GLY A C 1
ATOM 1111 O O . GLY A 1 149 ? 15.614 10.853 -31.852 1.00 87.19 149 GLY A O 1
ATOM 1112 N N . SER A 1 150 ? 17.678 10.070 -31.488 1.00 88.88 150 SER A N 1
ATOM 1113 C CA . SER A 1 150 ? 17.950 9.584 -32.836 1.00 88.88 150 SER A CA 1
ATOM 1114 C C . SER A 1 150 ? 19.013 8.481 -32.794 1.00 88.88 150 SER A C 1
ATOM 1116 O O . SER A 1 150 ? 19.578 8.177 -31.744 1.00 88.88 150 SER A O 1
ATOM 1118 N N . HIS A 1 151 ? 19.352 7.911 -33.953 1.00 84.94 151 HIS A N 1
ATOM 1119 C CA . HIS A 1 151 ? 20.475 6.971 -34.063 1.00 84.94 151 HIS A CA 1
ATOM 1120 C C . HIS A 1 151 ? 21.820 7.574 -33.617 1.00 84.94 151 HIS A C 1
ATOM 1122 O O . HIS A 1 151 ? 22.703 6.839 -33.188 1.00 84.94 151 HIS A O 1
ATOM 1128 N N . GLU A 1 152 ? 21.982 8.894 -33.739 1.00 87.94 152 GLU A N 1
ATOM 1129 C CA . GLU A 1 152 ? 23.210 9.620 -33.388 1.00 87.94 152 GLU A CA 1
ATOM 1130 C C . GLU A 1 152 ? 23.162 10.191 -31.963 1.00 87.94 152 GLU A C 1
ATOM 1132 O O . GLU A 1 152 ? 24.203 10.482 -31.378 1.00 87.94 152 GLU A O 1
ATOM 1137 N N . ASN A 1 153 ? 21.959 10.344 -31.402 1.00 85.50 153 ASN A N 1
ATOM 1138 C CA . ASN A 1 153 ? 21.722 10.882 -30.070 1.00 85.50 153 ASN A CA 1
ATOM 1139 C C . ASN A 1 153 ? 20.768 9.966 -29.302 1.00 85.50 153 ASN A C 1
ATOM 1141 O O . ASN A 1 153 ? 19.546 10.110 -29.379 1.00 85.50 153 ASN A O 1
ATOM 1145 N N . TRP A 1 154 ? 21.336 9.010 -28.576 1.00 86.69 154 TRP A N 1
ATOM 1146 C CA . TRP A 1 154 ? 20.558 8.069 -27.786 1.00 86.69 154 TRP A CA 1
ATOM 1147 C C . TRP A 1 154 ? 19.730 8.804 -26.720 1.00 86.69 154 TRP A C 1
ATOM 1149 O O . TRP A 1 154 ? 20.262 9.620 -25.967 1.00 86.69 154 TRP A O 1
ATOM 1159 N N . TYR A 1 155 ? 18.428 8.518 -26.656 1.00 88.75 155 TYR A N 1
ATOM 1160 C CA . TYR A 1 155 ? 17.516 9.136 -25.695 1.00 88.75 155 TYR A CA 1
ATOM 1161 C C . TYR A 1 155 ? 16.388 8.177 -25.307 1.00 88.75 155 TYR A C 1
ATOM 1163 O O . TYR A 1 155 ? 15.878 7.415 -26.135 1.00 88.75 155 TYR A O 1
ATOM 1171 N N . ALA A 1 156 ? 15.965 8.252 -24.051 1.00 92.06 156 ALA A N 1
ATOM 1172 C CA . ALA A 1 156 ? 14.816 7.530 -23.531 1.00 92.06 156 ALA A CA 1
ATOM 1173 C C . ALA A 1 156 ? 14.132 8.332 -22.418 1.00 92.06 156 ALA A C 1
ATOM 1175 O O . ALA A 1 156 ? 14.696 9.279 -21.875 1.00 92.06 156 ALA A O 1
ATOM 1176 N N . TYR A 1 157 ? 12.916 7.933 -22.076 1.00 93.25 157 TYR A N 1
ATOM 1177 C CA . TYR A 1 157 ? 12.184 8.386 -20.906 1.00 93.25 157 TYR A CA 1
ATOM 1178 C C . TYR A 1 157 ? 12.245 7.324 -19.815 1.00 93.25 157 TYR A C 1
ATOM 1180 O O . TYR A 1 157 ? 11.859 6.175 -20.040 1.00 93.25 157 TYR A O 1
ATOM 1188 N N . GLY A 1 158 ? 12.718 7.700 -18.628 1.00 92.94 158 GLY A N 1
ATOM 1189 C CA . GLY A 1 158 ? 12.721 6.806 -17.471 1.00 92.94 158 GLY A CA 1
ATOM 1190 C C . GLY A 1 158 ? 11.308 6.566 -16.953 1.00 92.94 158 GLY A C 1
ATOM 1191 O O . GLY A 1 158 ? 10.580 7.520 -16.691 1.00 92.94 158 GLY A O 1
ATOM 1192 N N . MET A 1 159 ? 10.925 5.302 -16.780 1.00 95.94 159 MET A N 1
ATOM 1193 C CA . MET A 1 159 ? 9.648 4.935 -16.161 1.00 95.94 159 MET A CA 1
ATOM 1194 C C . MET A 1 159 ? 9.856 4.648 -14.680 1.00 95.94 159 MET A C 1
ATOM 1196 O O . MET A 1 159 ? 9.357 5.386 -13.840 1.00 95.94 159 MET A O 1
ATOM 1200 N N . ILE A 1 160 ? 10.655 3.624 -14.383 1.00 95.31 160 ILE A N 1
ATOM 1201 C CA . ILE A 1 160 ? 11.195 3.328 -13.060 1.00 95.31 160 ILE A CA 1
ATOM 1202 C C . ILE A 1 160 ? 12.633 2.861 -13.242 1.00 95.31 160 ILE A C 1
ATOM 1204 O O . ILE A 1 160 ? 12.881 1.833 -13.872 1.00 95.31 160 ILE A O 1
ATOM 1208 N N . HIS A 1 161 ? 13.580 3.648 -12.745 1.00 91.69 161 HIS A N 1
ATOM 1209 C CA . HIS A 1 161 ? 14.974 3.510 -13.137 1.00 91.69 161 HIS A CA 1
ATOM 1210 C C . HIS A 1 161 ? 15.932 3.791 -11.980 1.00 91.69 161 HIS A C 1
ATOM 1212 O O . HIS A 1 161 ? 15.707 4.706 -11.186 1.00 91.69 161 HIS A O 1
ATOM 1218 N N . SER A 1 162 ? 17.027 3.037 -11.923 1.00 88.12 162 SER A N 1
ATOM 1219 C CA . SER A 1 162 ? 18.191 3.339 -11.096 1.00 88.12 162 SER A CA 1
ATOM 1220 C C . SER A 1 162 ? 19.360 3.708 -11.997 1.00 88.12 162 SER A C 1
ATOM 1222 O O . SER A 1 162 ? 19.725 2.957 -12.902 1.00 88.12 162 SER A O 1
ATOM 1224 N N . TYR A 1 163 ? 19.923 4.895 -11.782 1.00 74.44 163 TYR A N 1
ATOM 1225 C CA . TYR A 1 163 ? 20.997 5.426 -12.617 1.00 74.44 163 TYR A CA 1
ATOM 1226 C C . TYR A 1 163 ? 22.334 5.454 -11.890 1.00 74.44 163 TYR A C 1
ATOM 1228 O O . TYR A 1 163 ? 22.444 5.906 -10.748 1.00 74.44 163 TYR A O 1
ATOM 1236 N N . SER A 1 164 ? 23.363 5.030 -12.616 1.00 66.75 164 SER A N 1
ATOM 1237 C CA . SER A 1 164 ? 24.772 5.253 -12.331 1.00 66.75 164 SER A CA 1
ATOM 1238 C C . SER A 1 164 ? 25.406 5.925 -13.547 1.00 66.75 164 SER A C 1
ATOM 1240 O O . SER A 1 164 ? 25.001 5.672 -14.673 1.00 66.75 164 SER A O 1
ATOM 1242 N N . SER A 1 165 ? 26.461 6.722 -13.356 1.00 59.69 165 SER A N 1
ATOM 1243 C CA . SER A 1 165 ? 27.205 7.380 -14.449 1.00 59.69 165 SER A CA 1
ATOM 1244 C C . SER A 1 165 ? 27.822 6.424 -15.482 1.00 59.69 165 SER A C 1
ATOM 1246 O O . SER A 1 165 ? 28.448 6.880 -16.435 1.00 59.69 165 SER A O 1
ATOM 1248 N N . ILE A 1 166 ? 27.706 5.118 -15.249 1.00 54.91 166 ILE A N 1
ATOM 1249 C CA . ILE A 1 166 ? 28.245 4.039 -16.070 1.00 54.91 166 ILE A CA 1
ATOM 1250 C C . ILE A 1 166 ? 27.199 2.964 -16.415 1.00 54.91 166 ILE A C 1
ATOM 1252 O O . ILE A 1 166 ? 27.382 2.299 -17.432 1.00 54.91 166 ILE A O 1
ATOM 1256 N N . HIS A 1 167 ? 26.117 2.787 -15.635 1.00 72.00 167 HIS A N 1
ATOM 1257 C CA . HIS A 1 167 ? 25.187 1.649 -15.762 1.00 72.00 167 HIS A CA 1
ATOM 1258 C C . HIS A 1 167 ? 23.731 2.043 -15.467 1.00 72.00 167 HIS A C 1
ATOM 1260 O O . HIS A 1 167 ? 23.449 2.711 -14.469 1.00 72.00 167 HIS A O 1
ATOM 1266 N N . ASP A 1 168 ? 22.815 1.553 -16.303 1.00 76.06 168 ASP A N 1
ATOM 1267 C CA . ASP A 1 168 ? 21.403 1.934 -16.323 1.00 76.06 168 ASP A CA 1
ATOM 1268 C C . ASP A 1 168 ? 20.510 0.704 -16.099 1.00 76.06 168 ASP A C 1
ATOM 1270 O O . ASP A 1 168 ? 20.484 -0.192 -16.950 1.00 76.06 168 ASP A O 1
ATOM 1274 N N . TYR A 1 169 ? 19.762 0.668 -14.991 1.00 88.00 169 TYR A N 1
ATOM 1275 C CA . TYR A 1 169 ? 18.845 -0.433 -14.671 1.00 88.00 169 TYR A CA 1
ATOM 1276 C C . TYR A 1 169 ? 17.400 0.033 -14.601 1.00 88.00 169 TYR A C 1
ATOM 1278 O O . TYR A 1 169 ? 17.079 1.050 -13.986 1.00 88.00 169 TYR A O 1
ATOM 1286 N N . GLY A 1 170 ? 16.508 -0.786 -15.148 1.00 92.94 170 GLY A N 1
ATOM 1287 C CA . GLY A 1 170 ? 15.069 -0.639 -14.975 1.00 92.94 170 GLY A CA 1
ATOM 1288 C C . GLY A 1 170 ? 14.311 -0.344 -16.261 1.00 92.94 170 GLY A C 1
ATOM 1289 O O . GLY A 1 170 ? 14.806 -0.579 -17.362 1.00 92.94 170 GLY A O 1
ATOM 1290 N N . LEU A 1 171 ? 13.075 0.132 -16.121 1.00 96.75 171 LEU A N 1
ATOM 1291 C CA . LEU A 1 171 ? 12.156 0.332 -17.238 1.00 96.75 171 LEU A CA 1
ATOM 1292 C C . LEU A 1 171 ? 12.279 1.728 -17.846 1.00 96.75 171 LEU A C 1
ATOM 1294 O O . LEU A 1 171 ? 12.288 2.742 -17.138 1.00 96.75 171 LEU A O 1
ATOM 1298 N N . ARG A 1 172 ? 12.295 1.775 -19.178 1.00 95.25 172 ARG A N 1
ATOM 1299 C CA . ARG A 1 172 ? 12.328 3.013 -19.965 1.00 95.25 172 ARG A CA 1
ATOM 1300 C C . ARG A 1 172 ? 11.548 2.896 -21.274 1.00 95.25 172 ARG A C 1
ATOM 1302 O O . ARG A 1 172 ? 11.336 1.793 -21.776 1.00 95.25 172 ARG A O 1
ATOM 1309 N N . TYR A 1 173 ? 11.179 4.039 -21.846 1.00 96.00 173 TYR A N 1
ATOM 1310 C CA . TYR A 1 173 ? 10.628 4.165 -23.198 1.00 96.00 173 TYR A CA 1
ATOM 1311 C C . TYR A 1 173 ? 11.638 4.886 -24.100 1.00 96.00 173 TYR A C 1
ATOM 1313 O O . TYR A 1 173 ? 11.983 6.035 -23.856 1.00 96.00 173 TYR A O 1
ATOM 1321 N N . HIS A 1 174 ? 12.176 4.189 -25.092 1.00 93.06 174 HIS A N 1
ATOM 1322 C CA . HIS A 1 174 ? 13.282 4.615 -25.950 1.00 93.06 174 HIS A CA 1
ATOM 1323 C C . HIS A 1 174 ? 12.792 5.316 -27.228 1.00 93.06 174 HIS A C 1
ATOM 1325 O O . HIS A 1 174 ? 11.715 4.990 -27.726 1.00 93.06 174 HIS A O 1
ATOM 1331 N N . TRP A 1 175 ? 13.600 6.230 -27.794 1.00 91.31 175 TRP A N 1
ATOM 1332 C CA . TRP A 1 175 ? 13.252 7.051 -28.974 1.00 91.31 175 TRP A CA 1
ATOM 1333 C C . TRP A 1 175 ? 12.841 6.248 -30.217 1.00 91.31 175 TRP A C 1
ATOM 1335 O O . TRP A 1 175 ? 12.171 6.769 -31.097 1.00 91.31 175 TRP A O 1
ATOM 1345 N N . SER A 1 176 ? 13.238 4.976 -30.311 1.00 91.94 176 SER A N 1
ATOM 1346 C CA . SER A 1 176 ? 12.821 4.070 -31.390 1.00 91.94 176 SER A CA 1
ATOM 1347 C C . SER A 1 176 ? 11.476 3.378 -31.116 1.00 91.94 176 SER A C 1
ATOM 1349 O O . SER A 1 176 ? 11.220 2.289 -31.639 1.00 91.94 176 SER A O 1
ATOM 1351 N N . ASN A 1 177 ? 10.647 3.979 -30.264 1.00 92.75 177 ASN A N 1
ATOM 1352 C CA . ASN A 1 177 ? 9.309 3.539 -29.879 1.00 92.75 177 ASN A CA 1
ATOM 1353 C C . ASN A 1 177 ? 9.325 2.141 -29.250 1.00 92.75 177 ASN A C 1
ATOM 1355 O O . ASN A 1 177 ? 8.559 1.245 -29.632 1.00 92.75 177 ASN A O 1
ATOM 1359 N N . CYS A 1 178 ? 10.263 1.939 -28.319 1.00 95.31 178 CYS A N 1
ATOM 1360 C CA . CYS A 1 178 ? 10.460 0.673 -27.620 1.00 95.31 178 CYS A CA 1
ATOM 1361 C C . CYS A 1 178 ? 10.380 0.851 -26.112 1.00 95.31 178 CYS A C 1
ATOM 1363 O O . CYS A 1 178 ? 11.086 1.684 -25.552 1.00 95.31 178 CYS A O 1
ATOM 1365 N N . PHE A 1 179 ? 9.605 0.004 -25.442 1.00 97.75 179 PHE A N 1
ATOM 1366 C CA . PHE A 1 179 ? 9.819 -0.227 -24.018 1.00 97.75 179 PHE A CA 1
ATOM 1367 C C . PHE A 1 179 ? 11.040 -1.115 -23.835 1.00 97.75 179 PHE A C 1
ATOM 1369 O O . PHE A 1 179 ? 11.216 -2.074 -24.587 1.00 97.75 179 PHE A O 1
ATOM 1376 N N . GLU A 1 180 ? 11.870 -0.812 -22.846 1.00 96.19 180 GLU A N 1
ATOM 1377 C CA . GLU A 1 180 ? 13.075 -1.579 -22.552 1.00 96.19 180 GLU A CA 1
ATOM 1378 C C . GLU A 1 180 ? 13.210 -1.829 -21.057 1.00 96.19 180 GLU A C 1
ATOM 1380 O O . GLU A 1 180 ? 12.998 -0.928 -20.247 1.00 96.19 180 GLU A O 1
ATOM 1385 N N . MET A 1 181 ? 13.613 -3.050 -20.718 1.00 95.38 181 MET A N 1
ATOM 1386 C CA . MET A 1 181 ? 14.170 -3.393 -19.419 1.00 95.38 181 MET A CA 1
ATOM 1387 C C . MET A 1 181 ? 15.690 -3.346 -19.541 1.00 95.38 181 MET A C 1
ATOM 1389 O O . MET A 1 181 ? 16.291 -4.229 -20.160 1.00 95.38 181 MET A O 1
ATOM 1393 N N . GLY A 1 182 ? 16.298 -2.293 -19.002 1.00 90.88 182 GLY A N 1
ATOM 1394 C CA . GLY A 1 182 ? 17.742 -2.136 -18.932 1.00 90.88 182 GLY A CA 1
ATOM 1395 C C . GLY A 1 182 ? 18.344 -3.066 -17.888 1.00 90.88 182 GLY A C 1
ATOM 1396 O O . GLY A 1 182 ? 17.913 -3.060 -16.736 1.00 90.88 182 GLY A O 1
ATOM 1397 N N . ASN A 1 183 ? 19.306 -3.879 -18.324 1.00 88.94 183 ASN A N 1
ATOM 1398 C CA . ASN A 1 183 ? 20.031 -4.823 -17.480 1.00 88.94 183 ASN A CA 1
ATOM 1399 C C . ASN A 1 183 ? 21.404 -5.143 -18.112 1.00 88.94 183 ASN A C 1
ATOM 1401 O O . ASN A 1 183 ? 21.531 -6.139 -18.831 1.00 88.94 183 ASN A O 1
ATOM 1405 N N . PRO A 1 184 ? 22.407 -4.254 -17.998 1.00 86.81 184 PRO A N 1
ATOM 1406 C CA . PRO A 1 184 ? 23.767 -4.533 -18.460 1.00 86.81 184 PRO A CA 1
ATOM 1407 C C . PRO A 1 184 ? 24.426 -5.652 -17.637 1.00 86.81 184 PRO A C 1
ATOM 1409 O O . PRO A 1 184 ? 24.171 -5.788 -16.441 1.00 86.81 184 PRO A O 1
ATOM 1412 N N . ILE A 1 185 ? 25.261 -6.468 -18.290 1.00 86.00 185 ILE A N 1
ATOM 1413 C CA . ILE A 1 185 ? 25.851 -7.684 -17.708 1.00 86.00 185 ILE A CA 1
ATOM 1414 C C . ILE A 1 185 ? 27.364 -7.551 -17.599 1.00 86.00 185 ILE A C 1
ATOM 1416 O O . ILE A 1 185 ? 28.013 -7.127 -18.554 1.00 86.00 185 ILE A O 1
ATOM 1420 N N . PHE A 1 186 ? 27.938 -7.997 -16.480 1.00 84.81 186 PHE A N 1
ATOM 1421 C CA . PHE A 1 186 ? 29.360 -7.855 -16.168 1.00 84.81 186 PHE A CA 1
ATOM 1422 C C . PHE A 1 186 ? 30.009 -9.179 -15.784 1.00 84.81 186 PHE A C 1
ATOM 1424 O O . PHE A 1 186 ? 29.367 -10.065 -15.227 1.00 84.81 186 PHE A O 1
ATOM 1431 N N . TYR A 1 187 ? 31.315 -9.279 -16.016 1.00 80.75 187 TYR A N 1
ATOM 1432 C CA . TYR A 1 187 ? 32.154 -10.255 -15.322 1.00 80.75 187 TYR A CA 1
ATOM 1433 C C . TYR A 1 187 ? 32.385 -9.830 -13.861 1.00 80.75 187 TYR A C 1
ATOM 1435 O O . TYR A 1 187 ? 32.286 -8.649 -13.528 1.00 80.75 187 TYR A O 1
ATOM 1443 N N . ASP A 1 188 ? 32.825 -10.762 -13.007 1.00 77.00 188 ASP A N 1
ATOM 1444 C CA . ASP A 1 188 ? 33.190 -10.481 -11.602 1.00 77.00 188 ASP A CA 1
ATOM 1445 C C . ASP A 1 188 ? 34.256 -9.367 -11.457 1.00 77.00 188 ASP A C 1
ATOM 1447 O O . ASP A 1 188 ? 34.342 -8.703 -10.427 1.00 77.00 188 ASP A O 1
ATOM 1451 N N . ASN A 1 189 ? 35.067 -9.126 -12.495 1.00 78.94 189 ASN A N 1
ATOM 1452 C CA . ASN A 1 189 ? 36.058 -8.045 -12.532 1.00 78.94 189 ASN A CA 1
ATOM 1453 C C . ASN A 1 189 ? 35.489 -6.684 -12.992 1.00 78.94 189 ASN A C 1
ATOM 1455 O O . ASN A 1 189 ? 36.270 -5.789 -13.316 1.00 78.94 189 ASN A O 1
ATOM 1459 N N . GLN A 1 190 ? 34.160 -6.542 -13.043 1.00 76.00 190 GLN A N 1
ATOM 1460 C CA . GLN A 1 190 ? 33.424 -5.322 -13.406 1.00 76.00 190 GLN A CA 1
ATOM 1461 C C . GLN A 1 190 ? 33.571 -4.885 -14.872 1.00 76.00 190 GLN A C 1
ATOM 1463 O O . GLN A 1 190 ? 33.216 -3.766 -15.232 1.00 76.00 190 GLN A O 1
ATOM 1468 N N . THR A 1 191 ? 34.073 -5.760 -15.747 1.00 81.38 191 THR A N 1
ATOM 1469 C CA . THR A 1 191 ? 34.083 -5.492 -17.192 1.00 81.38 191 THR A CA 1
ATOM 1470 C C . THR A 1 191 ? 32.719 -5.839 -17.781 1.00 81.38 191 THR A C 1
ATOM 1472 O O . THR A 1 191 ? 32.261 -6.971 -17.612 1.00 81.38 191 THR A O 1
ATOM 1475 N N . GLU A 1 192 ? 32.086 -4.891 -18.478 1.00 80.25 192 GLU A N 1
ATOM 1476 C CA . GLU A 1 192 ? 30.828 -5.143 -19.190 1.00 80.25 192 GLU A CA 1
ATOM 1477 C C . GLU A 1 192 ? 31.045 -6.216 -20.263 1.00 80.25 192 GLU A C 1
ATOM 1479 O O . GLU A 1 192 ? 31.953 -6.118 -21.093 1.00 80.25 192 GLU A O 1
ATOM 1484 N N . ILE A 1 193 ? 30.218 -7.257 -20.229 1.00 78.88 193 ILE A N 1
ATOM 1485 C CA . ILE A 1 193 ? 30.213 -8.335 -21.215 1.00 78.88 193 ILE A CA 1
ATOM 1486 C C . ILE A 1 193 ? 29.437 -7.871 -22.441 1.00 78.88 193 ILE A C 1
ATOM 1488 O O . ILE A 1 193 ? 29.943 -7.894 -23.565 1.00 78.88 193 ILE A O 1
ATOM 1492 N N . ASN A 1 194 ? 28.176 -7.505 -22.220 1.00 78.56 194 ASN A N 1
ATOM 1493 C CA . ASN A 1 194 ? 27.224 -7.137 -23.249 1.00 78.56 194 ASN A CA 1
ATOM 1494 C C . ASN A 1 194 ? 25.959 -6.500 -22.652 1.00 78.56 194 ASN A C 1
ATOM 1496 O O . ASN A 1 194 ? 25.639 -6.632 -21.470 1.00 78.56 194 ASN A O 1
ATOM 1500 N N . TRP A 1 195 ? 25.169 -5.898 -23.542 1.00 83.88 195 TRP A N 1
ATOM 1501 C CA . TRP A 1 195 ? 23.793 -5.525 -23.251 1.00 83.88 195 TRP A CA 1
ATOM 1502 C C . TRP A 1 195 ? 22.925 -6.778 -23.016 1.00 83.88 195 TRP A C 1
ATOM 1504 O O . TRP A 1 195 ? 22.685 -7.570 -23.945 1.00 83.88 195 TRP A O 1
ATOM 1514 N N . GLY A 1 196 ? 22.459 -6.949 -21.773 1.00 84.38 196 GLY A N 1
ATOM 1515 C CA . GLY A 1 196 ? 21.539 -8.009 -21.339 1.00 84.38 196 GLY A CA 1
ATOM 1516 C C . GLY A 1 196 ? 20.070 -7.597 -21.308 1.00 84.38 196 GLY A C 1
ATOM 1517 O O . GLY A 1 196 ? 19.219 -8.423 -20.995 1.00 84.38 196 GLY A O 1
ATOM 1518 N N . GLY A 1 197 ? 19.749 -6.351 -21.665 1.00 89.94 197 GLY A N 1
ATOM 1519 C CA . GLY A 1 197 ? 18.380 -5.847 -21.634 1.00 89.94 197 GLY A CA 1
ATOM 1520 C C . GLY A 1 197 ? 17.452 -6.475 -22.680 1.00 89.94 197 GLY A C 1
ATOM 1521 O O . GLY A 1 197 ? 17.882 -7.007 -23.709 1.00 89.94 197 GLY A O 1
ATOM 1522 N N . ALA A 1 198 ? 16.148 -6.374 -22.427 1.00 95.38 198 ALA A N 1
ATOM 1523 C CA . ALA A 1 198 ? 15.095 -6.832 -23.330 1.00 95.38 198 ALA A CA 1
ATOM 1524 C C . ALA A 1 198 ? 14.214 -5.661 -23.784 1.00 95.38 198 ALA A C 1
ATOM 1526 O O . ALA A 1 198 ? 13.852 -4.822 -22.963 1.00 95.38 198 ALA A O 1
ATOM 1527 N N . SER A 1 199 ? 13.835 -5.637 -25.068 1.00 96.44 199 SER A N 1
ATOM 1528 C CA . SER A 1 199 ? 13.074 -4.528 -25.658 1.00 96.44 199 SER A CA 1
ATOM 1529 C C . SER A 1 199 ? 11.819 -5.012 -26.391 1.00 96.44 199 SER A C 1
ATOM 1531 O O . SER A 1 199 ? 11.832 -6.055 -27.044 1.00 96.44 199 SER A O 1
ATOM 1533 N N . ALA A 1 200 ? 10.744 -4.228 -26.315 1.00 97.56 200 ALA A N 1
ATOM 1534 C CA . ALA A 1 200 ? 9.485 -4.421 -27.026 1.00 97.56 200 ALA A CA 1
ATOM 1535 C C . ALA A 1 200 ? 9.145 -3.152 -27.820 1.00 97.56 200 ALA A C 1
ATOM 1537 O O . ALA A 1 200 ? 8.758 -2.134 -27.251 1.00 97.56 200 ALA A O 1
ATOM 1538 N N . CYS A 1 201 ? 9.305 -3.218 -29.140 1.00 95.44 201 CYS A N 1
ATOM 1539 C CA . CYS A 1 201 ? 9.232 -2.064 -30.038 1.00 95.44 201 CYS A CA 1
ATOM 1540 C C . CYS A 1 201 ? 7.886 -1.920 -30.755 1.00 95.44 201 CYS A C 1
ATOM 1542 O O . CYS A 1 201 ? 7.015 -2.790 -30.651 1.00 95.44 201 CYS A O 1
ATOM 1544 N N . LYS A 1 202 ? 7.768 -0.849 -31.554 1.00 92.50 202 LYS A N 1
ATOM 1545 C CA . LYS A 1 202 ? 6.582 -0.508 -32.359 1.00 92.50 202 LYS A CA 1
ATOM 1546 C C . LYS A 1 202 ? 5.365 -0.236 -31.473 1.00 92.50 202 LYS A C 1
ATOM 1548 O O . LYS A 1 202 ? 4.297 -0.806 -31.691 1.00 92.50 202 LYS A O 1
ATOM 1553 N N . LYS A 1 203 ? 5.569 0.565 -30.428 1.00 95.00 203 LYS A N 1
ATOM 1554 C CA . LYS A 1 203 ? 4.511 1.016 -29.524 1.00 95.00 203 LYS A CA 1
ATOM 1555 C C . LYS A 1 203 ? 4.203 2.471 -29.843 1.00 95.00 203 LYS A C 1
ATOM 1557 O O . LYS A 1 203 ? 5.113 3.285 -29.893 1.00 95.00 203 LYS A O 1
ATOM 1562 N N . ASP A 1 204 ? 2.945 2.775 -30.115 1.00 93.38 204 ASP A N 1
ATOM 1563 C CA . ASP A 1 204 ? 2.520 4.148 -30.374 1.00 93.38 204 ASP A CA 1
ATOM 1564 C C . ASP A 1 204 ? 2.389 4.906 -29.049 1.00 93.38 204 ASP A C 1
ATOM 1566 O O . ASP A 1 204 ? 1.934 4.332 -28.054 1.00 93.38 204 ASP A O 1
ATOM 1570 N N . PHE A 1 205 ? 2.740 6.191 -29.035 1.00 93.56 205 PHE A N 1
ATOM 1571 C CA . PHE A 1 205 ? 2.453 7.077 -27.907 1.00 93.56 205 PHE A CA 1
ATOM 1572 C C . PHE A 1 205 ? 0.944 7.408 -27.826 1.00 93.56 205 PHE A C 1
ATOM 1574 O O . PHE A 1 205 ? 0.149 7.064 -28.702 1.00 93.56 205 PHE A O 1
ATOM 1581 N N . ASN A 1 206 ? 0.533 8.080 -26.751 1.00 94.69 206 ASN A N 1
ATOM 1582 C CA . ASN A 1 206 ? -0.848 8.400 -26.371 1.00 94.69 206 ASN A CA 1
ATOM 1583 C C . ASN A 1 206 ? -1.756 7.188 -26.101 1.00 94.69 206 ASN A C 1
ATOM 1585 O O . ASN A 1 206 ? -2.981 7.302 -26.163 1.00 94.69 206 ASN A O 1
ATOM 1589 N N . GLN A 1 207 ? -1.179 6.039 -25.748 1.00 93.75 207 GLN A N 1
ATOM 1590 C CA . GLN A 1 207 ? -1.918 4.838 -25.350 1.00 93.75 207 GLN A CA 1
ATOM 1591 C C . GLN A 1 207 ? -1.344 4.258 -24.058 1.00 93.75 207 GLN A C 1
ATOM 1593 O O . GLN A 1 207 ? -0.138 4.336 -23.828 1.00 93.75 207 GLN A O 1
ATOM 1598 N N . TYR A 1 208 ? -2.211 3.699 -23.211 1.00 94.88 208 TYR A N 1
ATOM 1599 C CA . TYR A 1 208 ? -1.772 3.009 -22.002 1.00 94.88 208 TYR A CA 1
ATOM 1600 C C . TYR A 1 208 ? -1.214 1.628 -22.337 1.00 94.88 208 TYR A C 1
ATOM 1602 O O . TYR A 1 208 ? -1.835 0.844 -23.057 1.00 94.88 208 TYR A O 1
ATOM 1610 N N . TYR A 1 209 ? -0.074 1.317 -21.735 1.00 97.19 209 TYR A N 1
ATOM 1611 C CA . TYR A 1 209 ? 0.550 0.007 -21.752 1.00 97.19 209 TYR A CA 1
ATOM 1612 C C . TYR A 1 209 ? 0.825 -0.443 -20.328 1.00 97.19 209 TYR A C 1
ATOM 1614 O O . TYR A 1 209 ? 1.283 0.340 -19.497 1.00 97.19 209 TYR A O 1
ATOM 1622 N N . HIS A 1 210 ? 0.603 -1.725 -20.075 1.00 95.69 210 HIS A N 1
ATOM 1623 C CA . HIS A 1 210 ? 1.153 -2.405 -18.915 1.00 95.69 210 HIS A CA 1
ATOM 1624 C C . HIS A 1 210 ? 2.498 -3.005 -19.306 1.00 95.69 210 HIS A C 1
ATOM 1626 O O . HIS A 1 210 ? 2.550 -3.869 -20.183 1.00 95.69 210 HIS A O 1
ATOM 1632 N N . VAL A 1 211 ? 3.581 -2.541 -18.694 1.00 98.56 211 VAL A N 1
ATOM 1633 C CA . VAL A 1 211 ? 4.947 -2.940 -19.040 1.00 98.56 211 VAL A CA 1
ATOM 1634 C C . VAL A 1 211 ? 5.581 -3.614 -17.837 1.00 98.56 211 VAL A C 1
ATOM 1636 O O . VAL A 1 211 ? 5.616 -3.040 -16.749 1.00 98.56 211 VAL A O 1
ATOM 1639 N N . VAL A 1 212 ? 6.104 -4.821 -18.049 1.00 98.44 212 VAL A N 1
ATOM 1640 C CA . VAL A 1 212 ? 6.819 -5.575 -17.016 1.00 98.44 212 VAL A CA 1
ATOM 1641 C C . VAL A 1 212 ? 8.197 -5.967 -17.51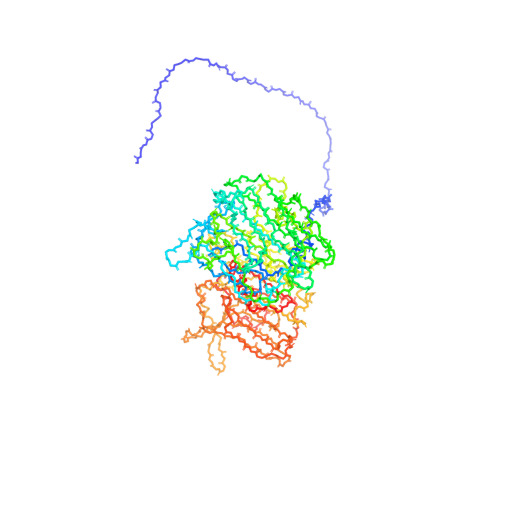3 1.00 98.44 212 VAL A C 1
ATOM 1643 O O . VAL A 1 212 ? 8.320 -6.609 -18.554 1.00 98.44 212 VAL A O 1
ATOM 1646 N N . GLY A 1 213 ? 9.227 -5.609 -16.755 1.00 98.19 213 GLY A N 1
ATOM 1647 C CA . GLY A 1 213 ? 10.593 -6.085 -16.943 1.00 98.19 213 GLY A CA 1
ATOM 1648 C C . GLY A 1 213 ? 10.938 -7.108 -15.869 1.00 98.19 213 GLY A C 1
ATOM 1649 O O . GLY A 1 213 ? 10.656 -6.870 -14.698 1.00 98.19 213 GLY A O 1
ATOM 1650 N N . VAL A 1 214 ? 11.542 -8.229 -16.257 1.00 97.31 214 VAL A N 1
ATOM 1651 C CA . VAL A 1 214 ? 11.935 -9.311 -15.340 1.00 97.31 214 VAL A CA 1
ATOM 1652 C C . VAL A 1 214 ? 13.410 -9.632 -15.553 1.00 97.31 214 VAL A C 1
ATOM 1654 O O . VAL A 1 214 ? 13.784 -10.084 -16.636 1.00 97.31 214 VAL A O 1
ATOM 1657 N N . GLY A 1 215 ? 14.238 -9.394 -14.540 1.00 93.94 215 GLY A N 1
ATOM 1658 C CA . GLY A 1 215 ? 15.598 -9.913 -14.435 1.00 93.94 215 GLY A CA 1
ATOM 1659 C C . GLY A 1 215 ? 15.577 -11.247 -13.693 1.00 93.94 215 GLY A C 1
ATOM 1660 O O . GLY A 1 215 ? 15.186 -11.306 -12.534 1.00 93.94 215 GLY A O 1
ATOM 1661 N N . ASP A 1 216 ? 15.966 -12.318 -14.375 1.00 91.94 216 ASP A N 1
ATOM 1662 C CA . ASP A 1 216 ? 16.030 -13.689 -13.866 1.00 91.94 216 ASP A CA 1
ATOM 1663 C C . ASP A 1 216 ? 17.499 -14.119 -13.919 1.00 91.94 216 ASP A C 1
ATOM 1665 O O . ASP A 1 216 ? 17.970 -14.744 -14.875 1.00 91.94 216 ASP A O 1
ATOM 1669 N N . SER A 1 217 ? 18.245 -13.660 -12.915 1.00 87.12 217 SER A N 1
ATOM 1670 C CA . SER A 1 217 ? 19.660 -13.958 -12.706 1.00 87.12 217 SER A CA 1
ATOM 1671 C C . SER A 1 217 ? 19.889 -15.452 -12.472 1.00 87.12 217 SER A C 1
ATOM 1673 O O . SER A 1 217 ? 20.872 -16.001 -12.970 1.00 87.12 217 SER A O 1
ATOM 1675 N N . THR A 1 218 ? 18.939 -16.131 -11.818 1.00 86.25 218 THR A N 1
ATOM 1676 C CA . THR A 1 218 ? 18.964 -17.579 -11.578 1.00 86.25 218 THR A CA 1
ATOM 1677 C C . THR A 1 218 ? 19.068 -18.369 -12.884 1.00 86.25 218 THR A C 1
ATOM 1679 O O . THR A 1 218 ? 19.841 -19.325 -12.973 1.00 86.25 218 THR A O 1
ATOM 1682 N N . ASN A 1 219 ? 18.329 -17.959 -13.920 1.00 88.06 219 ASN A N 1
ATOM 1683 C CA . ASN A 1 219 ? 18.329 -18.611 -15.232 1.00 88.06 219 ASN A CA 1
ATOM 1684 C C . ASN A 1 219 ? 19.065 -17.811 -16.324 1.00 88.06 219 ASN A C 1
ATOM 1686 O O . ASN A 1 219 ? 18.881 -18.105 -17.510 1.00 88.06 219 ASN A O 1
ATOM 1690 N N . GLY A 1 220 ? 19.834 -16.778 -15.961 1.00 89.44 220 GLY A N 1
ATOM 1691 C CA . GLY A 1 220 ? 20.611 -15.960 -16.898 1.00 89.44 220 GLY A CA 1
ATOM 1692 C C . GLY A 1 220 ? 19.773 -15.347 -18.025 1.00 89.44 220 GLY A C 1
ATOM 1693 O O . GLY A 1 220 ? 20.154 -15.414 -19.198 1.00 89.44 220 GLY A O 1
ATOM 1694 N N . ASN A 1 221 ? 18.589 -14.806 -17.717 1.00 92.50 221 ASN A N 1
ATOM 1695 C CA . ASN A 1 221 ? 17.756 -14.147 -18.721 1.00 92.50 221 ASN A CA 1
ATOM 1696 C C . ASN A 1 221 ? 17.083 -12.855 -18.236 1.00 92.50 221 ASN A C 1
ATOM 1698 O O . ASN A 1 221 ? 16.903 -12.607 -17.050 1.00 92.50 221 ASN A O 1
ATOM 1702 N N . THR A 1 222 ? 16.742 -11.994 -19.188 1.00 95.12 222 THR A N 1
ATOM 1703 C CA . THR A 1 222 ? 15.934 -10.794 -18.976 1.00 95.12 222 THR A CA 1
ATOM 1704 C C . THR A 1 222 ? 14.749 -10.836 -19.924 1.00 95.12 222 THR A C 1
ATOM 1706 O O . THR A 1 222 ? 14.903 -11.100 -21.119 1.00 95.12 222 THR A O 1
ATOM 1709 N N . LYS A 1 223 ? 13.550 -10.595 -19.404 1.00 98.06 223 LYS A N 1
ATOM 1710 C CA . LYS A 1 223 ? 12.296 -10.650 -20.157 1.00 98.06 223 LYS A CA 1
ATOM 1711 C C . LYS A 1 223 ? 11.595 -9.305 -20.101 1.00 98.06 223 LYS A C 1
ATOM 1713 O O . LYS A 1 223 ? 11.708 -8.580 -19.115 1.00 98.06 223 LYS A O 1
ATOM 1718 N N . ILE A 1 224 ? 10.842 -9.002 -21.150 1.00 98.62 224 ILE A N 1
ATOM 1719 C CA . ILE A 1 224 ? 9.903 -7.883 -21.151 1.00 98.62 224 ILE A CA 1
ATOM 1720 C C . ILE A 1 224 ? 8.534 -8.350 -21.637 1.00 98.62 224 ILE A C 1
ATOM 1722 O O . ILE A 1 224 ? 8.415 -9.050 -22.649 1.00 98.62 224 ILE A O 1
ATOM 1726 N N . TYR A 1 225 ? 7.509 -7.956 -20.894 1.00 98.56 225 TYR A N 1
ATOM 1727 C CA . TYR A 1 225 ? 6.113 -8.207 -21.197 1.00 98.56 225 TYR A CA 1
ATOM 1728 C C . TYR A 1 225 ? 5.410 -6.879 -21.448 1.00 98.56 225 TYR A C 1
ATOM 1730 O O . TYR A 1 225 ? 5.660 -5.894 -20.751 1.00 98.56 225 TYR A O 1
ATOM 1738 N N . VAL A 1 226 ? 4.507 -6.865 -22.424 1.00 97.75 226 VAL A N 1
ATOM 1739 C CA . VAL A 1 226 ? 3.619 -5.733 -22.688 1.00 97.75 226 VAL A CA 1
ATOM 1740 C C . VAL A 1 226 ? 2.192 -6.252 -22.735 1.00 97.75 226 VAL A C 1
ATOM 1742 O O . VAL A 1 226 ? 1.900 -7.211 -23.449 1.00 97.75 226 VAL A O 1
ATOM 1745 N N . ASN A 1 227 ? 1.302 -5.628 -21.965 1.00 91.62 227 ASN A N 1
ATOM 1746 C CA . ASN A 1 227 ? -0.112 -5.986 -21.869 1.00 91.62 227 ASN A CA 1
ATOM 1747 C C . ASN A 1 227 ? -0.315 -7.477 -21.539 1.00 91.62 227 ASN A C 1
ATOM 1749 O O . ASN A 1 227 ? -1.049 -8.193 -22.217 1.00 91.62 227 ASN A O 1
ATOM 1753 N N . GLY A 1 228 ? 0.434 -7.959 -20.541 1.00 87.00 228 GLY A N 1
ATOM 1754 C CA . GLY A 1 228 ? 0.379 -9.342 -20.052 1.00 87.00 228 GLY A CA 1
ATOM 1755 C C . GLY A 1 228 ? 1.093 -10.371 -20.936 1.00 87.00 228 GLY A C 1
ATOM 1756 O O . GLY A 1 228 ? 1.255 -11.517 -20.533 1.00 87.00 228 GLY A O 1
ATOM 1757 N N . LYS A 1 229 ? 1.561 -9.991 -22.130 1.00 93.31 229 LYS A N 1
ATOM 1758 C CA . LYS A 1 229 ? 2.182 -10.908 -23.091 1.00 93.31 229 LYS A CA 1
ATOM 1759 C C . LYS A 1 229 ? 3.699 -10.753 -23.119 1.00 93.31 229 LYS A C 1
ATOM 1761 O O . LYS A 1 229 ? 4.200 -9.638 -23.210 1.00 93.31 229 LYS A O 1
ATOM 1766 N N . LEU A 1 230 ? 4.424 -11.874 -23.126 1.00 98.00 230 LEU A N 1
ATOM 1767 C CA . LEU A 1 230 ? 5.873 -11.893 -23.345 1.00 98.00 230 LEU A CA 1
ATOM 1768 C C . LEU A 1 230 ? 6.200 -11.405 -24.764 1.00 98.00 230 LEU A C 1
ATOM 1770 O O . LEU A 1 230 ? 5.763 -12.012 -25.743 1.00 98.00 230 LEU A O 1
ATOM 1774 N N . GLU A 1 231 ? 6.984 -10.335 -24.870 1.00 98.19 231 GLU A N 1
ATOM 1775 C CA . GLU A 1 231 ? 7.394 -9.749 -26.155 1.00 98.19 231 GLU A CA 1
ATOM 1776 C C . GLU A 1 231 ? 8.830 -10.128 -26.519 1.00 98.19 231 GLU A C 1
ATOM 1778 O O . GLU A 1 231 ? 9.136 -10.369 -27.686 1.00 98.19 231 GLU A O 1
ATOM 1783 N N . HIS A 1 232 ? 9.724 -10.216 -25.529 1.00 97.94 232 HIS A N 1
ATOM 1784 C CA . HIS A 1 232 ? 11.118 -10.565 -25.776 1.00 97.94 232 HIS A CA 1
ATOM 1785 C C . HIS A 1 232 ? 11.777 -11.222 -24.560 1.00 97.94 232 HIS A C 1
ATOM 1787 O O . HIS A 1 232 ? 11.482 -10.891 -23.412 1.00 97.94 232 HIS A O 1
ATOM 1793 N N . THR A 1 233 ? 12.691 -12.157 -24.829 1.00 97.06 233 THR A N 1
ATOM 1794 C CA . THR A 1 233 ? 13.602 -12.762 -23.851 1.00 97.06 233 THR A CA 1
ATOM 1795 C C . THR A 1 233 ? 15.025 -12.620 -24.365 1.00 97.06 233 THR A C 1
ATOM 1797 O O . THR A 1 233 ? 15.339 -13.064 -25.469 1.00 97.06 233 THR A O 1
ATOM 1800 N N . ARG A 1 234 ? 15.892 -12.036 -23.545 1.00 93.88 234 ARG A N 1
ATOM 1801 C CA . ARG A 1 234 ? 17.330 -11.957 -23.762 1.00 93.88 234 ARG A CA 1
ATOM 1802 C C . ARG A 1 234 ? 18.017 -12.934 -22.818 1.00 93.88 234 ARG A C 1
ATOM 1804 O O . ARG A 1 234 ? 17.925 -12.774 -21.609 1.00 93.88 234 ARG A O 1
ATOM 1811 N N . THR A 1 235 ? 18.708 -13.929 -23.357 1.00 92.06 235 THR A N 1
ATOM 1812 C CA . THR A 1 235 ? 19.561 -14.834 -22.570 1.00 92.06 235 THR A CA 1
ATOM 1813 C C . THR A 1 235 ? 20.997 -14.319 -22.580 1.00 92.06 235 THR A C 1
ATOM 1815 O O . THR A 1 235 ? 21.457 -13.788 -23.595 1.00 92.06 235 THR A O 1
ATOM 1818 N N . TRP A 1 236 ? 21.694 -14.458 -21.460 1.00 86.56 236 TRP A N 1
ATOM 1819 C CA . TRP A 1 236 ? 23.068 -14.010 -21.256 1.00 86.56 236 TRP A CA 1
ATOM 1820 C C . TRP A 1 236 ? 23.907 -15.132 -20.634 1.00 86.56 236 TRP A C 1
ATOM 1822 O O . TRP A 1 236 ? 23.381 -16.165 -20.231 1.00 86.56 236 TRP A O 1
ATOM 1832 N N . ASP A 1 237 ? 25.230 -14.984 -20.686 1.00 74.56 237 ASP A N 1
ATOM 1833 C CA . ASP A 1 237 ? 26.176 -16.011 -20.239 1.00 74.56 237 ASP A CA 1
ATOM 1834 C C . ASP A 1 237 ? 26.081 -16.206 -18.717 1.00 74.56 237 ASP A C 1
ATOM 1836 O O . ASP A 1 237 ? 26.096 -15.227 -17.975 1.00 74.56 237 ASP A O 1
ATOM 1840 N N . ASN A 1 238 ? 26.042 -17.459 -18.251 1.00 68.88 238 ASN A N 1
ATOM 1841 C CA . ASN A 1 238 ? 25.975 -17.811 -16.825 1.00 68.88 238 ASN A CA 1
ATOM 1842 C C . ASN A 1 238 ? 27.186 -17.316 -16.009 1.00 68.88 238 ASN A C 1
ATOM 1844 O O . ASN A 1 238 ? 27.139 -17.309 -14.781 1.00 68.88 238 ASN A O 1
ATOM 1848 N N . SER A 1 239 ? 28.295 -16.966 -16.669 1.00 70.81 239 SER A N 1
ATOM 1849 C CA . SER A 1 239 ? 29.458 -16.336 -16.034 1.00 70.81 239 SER A CA 1
ATOM 1850 C C . SER A 1 239 ? 29.286 -14.831 -15.791 1.00 70.81 239 SER A C 1
ATOM 1852 O O . SER A 1 239 ? 30.090 -14.241 -15.067 1.00 70.81 239 SER A O 1
ATOM 1854 N N . GLY A 1 240 ? 28.258 -14.215 -16.381 1.00 73.25 240 GLY A N 1
ATOM 1855 C CA . GLY A 1 240 ? 27.901 -12.817 -16.187 1.00 73.25 240 GLY A CA 1
AT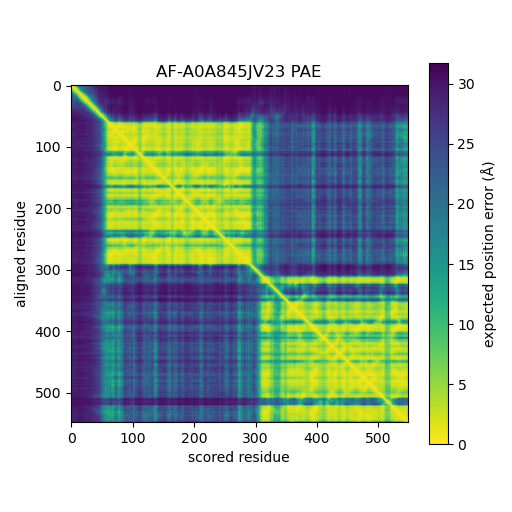OM 1856 C C . GLY A 1 240 ? 26.934 -12.611 -15.024 1.00 73.25 240 GLY A C 1
ATOM 1857 O O . GLY A 1 240 ? 26.077 -13.450 -14.759 1.00 73.25 240 GLY A O 1
ATOM 1858 N N . LYS A 1 241 ? 27.050 -11.469 -14.343 1.00 74.94 241 LYS A N 1
ATOM 1859 C CA . LYS A 1 241 ? 26.142 -11.031 -13.272 1.00 74.94 241 LYS A CA 1
ATOM 1860 C C . LYS A 1 241 ? 25.665 -9.596 -13.519 1.00 74.94 241 LYS A C 1
ATOM 1862 O O . LYS A 1 241 ? 26.401 -8.824 -14.146 1.00 74.94 241 LYS A O 1
ATOM 1867 N N . PRO A 1 242 ? 24.461 -9.230 -13.055 1.00 71.31 242 PRO A N 1
ATOM 1868 C CA . PRO A 1 242 ? 24.027 -7.843 -13.066 1.00 71.31 242 PRO A CA 1
ATOM 1869 C C . PRO A 1 242 ? 24.744 -7.080 -11.935 1.00 71.31 242 PRO A C 1
ATOM 1871 O O . PRO A 1 242 ? 24.985 -7.636 -10.868 1.00 71.31 242 PRO A O 1
ATOM 1874 N N . ASP A 1 243 ? 25.172 -5.851 -12.232 1.00 70.75 243 ASP A N 1
ATOM 1875 C CA . ASP A 1 243 ? 26.040 -4.957 -11.440 1.00 70.75 243 ASP A CA 1
ATOM 1876 C C . ASP A 1 243 ? 26.875 -5.554 -10.276 1.00 70.75 243 ASP A C 1
ATOM 1878 O O . ASP A 1 243 ? 26.399 -5.655 -9.149 1.00 70.75 243 ASP A O 1
ATOM 1882 N N . PRO A 1 244 ? 28.177 -5.827 -10.444 1.00 61.03 244 PRO A N 1
ATOM 1883 C CA . PRO A 1 244 ? 29.040 -6.216 -9.327 1.00 61.03 244 PRO A CA 1
ATOM 1884 C C . PRO A 1 244 ? 29.408 -5.054 -8.378 1.00 61.03 244 PRO A C 1
ATOM 1886 O O . PRO A 1 244 ? 30.151 -5.276 -7.419 1.00 61.03 244 PRO A O 1
ATOM 1889 N N . SER A 1 245 ? 28.975 -3.810 -8.636 1.00 65.31 245 SER A N 1
ATOM 1890 C CA . SER A 1 245 ? 29.336 -2.636 -7.831 1.00 65.31 245 SER A CA 1
ATOM 1891 C C . SER A 1 245 ? 28.257 -2.257 -6.804 1.00 65.31 245 SER A C 1
ATOM 1893 O O . SER A 1 245 ? 27.127 -1.911 -7.142 1.00 65.31 245 SER A O 1
ATOM 1895 N N . GLU A 1 246 ? 28.618 -2.268 -5.515 1.00 62.84 246 GLU A N 1
ATOM 1896 C CA . GLU A 1 246 ? 27.743 -1.836 -4.412 1.00 62.84 246 GLU A CA 1
ATOM 1897 C C . GLU A 1 246 ? 27.738 -0.306 -4.260 1.00 62.84 246 GLU A C 1
ATOM 1899 O O . GLU A 1 246 ? 28.285 0.261 -3.309 1.00 62.84 246 GLU A O 1
ATOM 1904 N N . VAL A 1 247 ? 27.150 0.404 -5.221 1.00 63.19 247 VAL A N 1
ATOM 1905 C CA . VAL A 1 247 ? 26.959 1.855 -5.096 1.00 63.19 247 VAL A CA 1
ATOM 1906 C C . VAL A 1 247 ? 25.588 2.130 -4.474 1.00 63.19 247 VAL A C 1
ATOM 1908 O O . VAL A 1 247 ? 24.584 1.572 -4.902 1.00 63.19 247 VAL A O 1
ATOM 1911 N N . ASN A 1 248 ? 25.520 3.026 -3.483 1.00 68.69 248 ASN A N 1
ATOM 1912 C CA . ASN A 1 248 ? 24.257 3.514 -2.911 1.00 68.69 248 ASN A CA 1
ATOM 1913 C C . ASN A 1 248 ? 23.471 4.330 -3.954 1.00 68.69 248 ASN A C 1
ATOM 1915 O O . ASN A 1 248 ? 23.605 5.556 -4.016 1.00 68.69 248 ASN A O 1
ATOM 1919 N N . LYS A 1 249 ? 22.665 3.661 -4.784 1.00 79.00 249 LYS A N 1
ATOM 1920 C CA . LYS A 1 249 ? 21.845 4.297 -5.824 1.00 79.00 249 LYS A CA 1
ATOM 1921 C C . LYS A 1 249 ? 20.397 4.447 -5.367 1.00 79.00 249 LYS A C 1
ATOM 1923 O O . LYS A 1 249 ? 19.858 3.608 -4.649 1.00 79.00 249 LYS A O 1
ATOM 1928 N N . LYS A 1 250 ? 19.761 5.530 -5.812 1.00 87.06 250 LYS A N 1
ATOM 1929 C CA . LYS A 1 250 ? 18.315 5.732 -5.670 1.00 87.06 250 LYS A CA 1
ATOM 1930 C C . LYS A 1 250 ? 17.584 5.195 -6.893 1.00 87.06 250 LYS A C 1
ATOM 1932 O O . LYS A 1 250 ? 18.163 5.079 -7.975 1.00 87.06 250 LYS A O 1
ATOM 1937 N N . TRP A 1 251 ? 16.305 4.917 -6.696 1.00 92.38 251 TRP A N 1
ATOM 1938 C CA . TRP A 1 251 ? 15.355 4.679 -7.770 1.00 92.38 251 TRP A CA 1
ATOM 1939 C C . TRP A 1 251 ? 14.521 5.935 -8.000 1.00 92.38 251 TRP A C 1
ATOM 1941 O O . TRP A 1 251 ? 14.180 6.663 -7.063 1.00 92.38 251 TRP A O 1
ATOM 1951 N N . PHE A 1 252 ? 14.192 6.183 -9.259 1.00 93.88 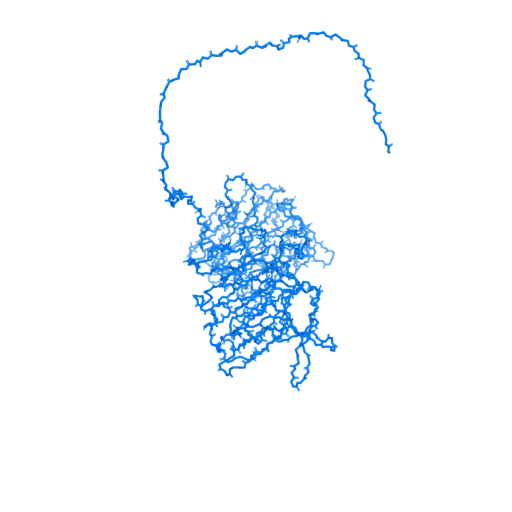252 PHE A N 1
ATOM 1952 C CA . PHE A 1 252 ? 13.397 7.322 -9.683 1.00 93.88 252 PHE A CA 1
ATOM 1953 C C . PHE A 1 252 ? 12.254 6.847 -10.570 1.00 93.88 252 PHE A C 1
ATOM 1955 O O . PHE A 1 252 ? 12.438 5.964 -11.408 1.00 93.88 252 PHE A O 1
ATOM 1962 N N . ILE A 1 253 ? 11.084 7.459 -10.403 1.00 96.44 253 ILE A N 1
ATOM 1963 C CA . ILE A 1 253 ? 9.938 7.285 -11.295 1.00 96.44 253 ILE A CA 1
ATOM 1964 C C . ILE A 1 253 ? 9.834 8.530 -12.180 1.00 96.44 253 ILE A C 1
ATOM 1966 O O . ILE A 1 253 ? 9.884 9.659 -11.684 1.00 96.44 253 ILE A O 1
ATOM 1970 N N . GLY A 1 254 ? 9.694 8.325 -13.489 1.00 94.88 254 GLY A N 1
ATOM 1971 C CA . GLY A 1 254 ? 9.522 9.400 -14.472 1.00 94.88 254 GLY A CA 1
ATOM 1972 C C . GLY A 1 254 ? 10.810 10.083 -14.948 1.00 94.88 254 GLY A C 1
ATOM 1973 O O . GLY A 1 254 ? 10.735 11.064 -15.683 1.00 94.88 254 GLY A O 1
ATOM 1974 N N . SER A 1 255 ? 11.996 9.611 -14.553 1.00 92.00 255 SER A N 1
ATOM 1975 C CA . SER A 1 255 ? 13.281 10.156 -15.015 1.00 92.00 255 SER A CA 1
ATOM 1976 C C . SER A 1 255 ? 14.396 9.126 -14.855 1.00 92.00 255 SER A C 1
ATOM 1978 O O . SER A 1 255 ? 14.396 8.395 -13.867 1.00 92.00 255 SER A O 1
ATOM 1980 N N . MET A 1 256 ? 15.346 9.053 -15.796 1.00 88.62 256 MET A N 1
ATOM 1981 C CA . MET A 1 256 ? 16.528 8.195 -15.607 1.00 88.62 256 MET A CA 1
ATOM 1982 C C . MET A 1 256 ? 17.609 8.921 -14.812 1.00 88.62 256 MET A C 1
ATOM 1984 O O . MET A 1 256 ? 18.191 8.331 -13.916 1.00 88.62 256 MET A O 1
ATOM 1988 N N . ASN A 1 257 ? 17.871 10.197 -15.098 1.00 85.44 257 ASN A N 1
ATOM 1989 C CA . ASN A 1 257 ? 18.982 10.933 -14.499 1.00 85.44 257 ASN A CA 1
ATOM 1990 C C . ASN A 1 257 ? 18.530 12.320 -14.011 1.00 85.44 257 ASN A C 1
ATOM 1992 O O . ASN A 1 257 ? 18.956 13.345 -14.547 1.00 85.44 257 ASN A O 1
ATOM 1996 N N . PRO A 1 258 ? 17.663 12.399 -12.986 1.00 85.44 258 PRO A N 1
ATOM 1997 C CA . PRO A 1 258 ? 17.054 13.664 -12.578 1.00 85.44 258 PRO A CA 1
ATOM 1998 C C . PRO A 1 258 ? 18.043 14.705 -12.032 1.00 85.44 258 PRO A C 1
ATOM 2000 O O . PRO A 1 258 ? 17.646 15.853 -11.845 1.00 85.44 258 PRO A O 1
ATOM 2003 N N . THR A 1 259 ? 19.302 14.329 -11.779 1.00 79.81 259 THR A N 1
ATOM 2004 C CA . THR A 1 259 ? 20.380 15.229 -11.340 1.00 79.81 259 THR A CA 1
ATOM 2005 C C . THR A 1 259 ? 21.166 15.845 -12.503 1.00 79.81 259 THR A C 1
ATOM 2007 O O . THR A 1 259 ? 21.947 16.774 -12.289 1.00 79.81 259 THR A O 1
ATOM 2010 N N . SER A 1 260 ? 20.969 15.362 -13.733 1.00 79.06 260 SER A N 1
ATOM 2011 C CA . SER A 1 260 ? 21.589 15.921 -14.930 1.00 79.06 260 SER A CA 1
ATOM 2012 C C . SER A 1 260 ? 20.831 17.142 -15.427 1.00 79.06 260 SER A C 1
ATOM 2014 O O . SER A 1 260 ? 19.657 17.075 -15.781 1.00 79.06 260 SER A O 1
ATOM 2016 N N . VAL A 1 261 ? 21.537 18.266 -15.525 1.00 72.50 261 VAL A N 1
ATOM 2017 C CA . VAL A 1 261 ? 20.980 19.518 -16.060 1.00 72.50 261 VAL A CA 1
ATOM 2018 C C . VAL A 1 261 ? 20.939 19.557 -17.591 1.00 72.50 261 VAL A C 1
ATOM 2020 O O . VAL A 1 261 ? 20.321 20.450 -18.159 1.00 72.50 261 VAL A O 1
ATOM 2023 N N . THR A 1 262 ? 21.603 18.615 -18.270 1.00 74.75 262 THR A N 1
ATOM 2024 C CA . THR A 1 262 ? 21.715 18.582 -19.740 1.00 74.75 262 THR A CA 1
ATOM 2025 C C . THR A 1 262 ? 21.007 17.397 -20.385 1.00 74.75 262 THR A C 1
ATOM 2027 O O . THR A 1 262 ? 20.570 17.506 -21.526 1.00 74.75 262 THR A O 1
ATOM 2030 N N . SER A 1 263 ? 20.895 16.267 -19.687 1.00 79.19 263 SER A N 1
ATOM 2031 C CA . SER A 1 263 ? 20.232 15.064 -20.199 1.00 79.19 263 SER A CA 1
ATOM 2032 C C . SER A 1 263 ? 19.589 14.276 -19.058 1.00 79.19 263 SER A C 1
ATOM 2034 O O . SER A 1 263 ? 20.145 13.276 -18.599 1.00 79.19 263 SER A O 1
ATOM 2036 N N . PRO A 1 264 ? 18.453 14.757 -18.532 1.00 79.44 264 PRO A N 1
ATOM 2037 C CA . PRO A 1 264 ? 17.789 14.085 -17.430 1.00 79.44 264 PRO A CA 1
ATOM 2038 C C . PRO A 1 264 ? 16.924 12.901 -17.844 1.00 79.44 264 PRO A C 1
ATOM 2040 O O . PRO A 1 264 ? 16.583 12.083 -16.991 1.00 79.44 264 PRO A O 1
ATOM 2043 N N . LEU A 1 265 ? 16.606 12.779 -19.140 1.00 89.06 265 LEU A N 1
ATOM 2044 C CA . LEU A 1 265 ? 15.856 11.642 -19.686 1.00 89.06 265 LEU A CA 1
ATOM 2045 C C . LEU A 1 265 ? 14.480 11.506 -19.003 1.00 89.06 265 LEU A C 1
ATOM 2047 O O . LEU A 1 265 ? 14.055 10.430 -18.570 1.00 89.06 265 LEU A O 1
ATOM 2051 N N . THR A 1 266 ? 13.829 12.660 -18.833 1.00 89.25 266 THR A N 1
ATOM 2052 C CA . THR A 1 266 ? 12.572 12.836 -18.102 1.00 89.25 266 THR A CA 1
ATOM 2053 C C . THR A 1 266 ? 11.379 12.495 -18.975 1.00 89.25 266 THR A C 1
ATOM 2055 O O . THR A 1 266 ? 11.311 12.910 -20.128 1.00 89.25 266 THR A O 1
ATOM 2058 N N . MET A 1 267 ? 10.428 11.774 -18.396 1.00 92.88 267 MET A N 1
ATOM 2059 C CA . MET A 1 267 ? 9.207 11.340 -19.049 1.00 92.88 267 MET A CA 1
ATOM 2060 C C . MET A 1 267 ? 8.302 12.510 -19.433 1.00 92.88 267 MET A C 1
ATOM 2062 O O . MET A 1 267 ? 8.026 13.401 -18.627 1.00 92.88 267 MET A O 1
ATOM 2066 N N . GLU A 1 268 ? 7.776 12.452 -20.652 1.00 94.19 268 GLU A N 1
ATOM 2067 C CA . GLU A 1 268 ? 6.592 13.192 -21.075 1.00 94.19 268 GLU A CA 1
ATOM 2068 C C . GLU A 1 268 ? 5.434 12.196 -21.215 1.00 94.19 268 GLU A C 1
ATOM 2070 O O . GLU A 1 268 ? 5.350 11.428 -22.176 1.00 94.19 268 GLU A O 1
ATOM 2075 N N . GLY A 1 269 ? 4.575 12.145 -20.198 1.00 96.19 269 GLY A N 1
ATOM 2076 C CA . GLY A 1 269 ? 3.450 11.219 -20.166 1.00 96.19 269 GLY A CA 1
ATOM 2077 C C . GLY A 1 269 ? 2.933 10.905 -18.768 1.00 96.19 269 GLY A C 1
ATOM 2078 O O . GLY A 1 269 ? 3.296 11.546 -17.781 1.00 96.19 269 GLY A O 1
ATOM 2079 N N . VAL A 1 270 ? 2.076 9.890 -18.690 1.00 97.81 270 VAL A N 1
ATOM 2080 C CA . VAL A 1 270 ? 1.413 9.452 -17.454 1.00 97.81 270 VAL A CA 1
ATOM 2081 C C . VAL A 1 270 ? 1.985 8.116 -16.996 1.00 97.81 270 VAL A C 1
ATOM 2083 O O . VAL A 1 270 ? 2.150 7.208 -17.810 1.00 97.81 270 VAL A O 1
ATOM 2086 N N . ILE A 1 271 ? 2.256 7.980 -15.697 1.00 97.94 271 ILE A N 1
ATOM 2087 C CA . ILE A 1 271 ? 2.631 6.711 -15.059 1.00 97.94 271 ILE A CA 1
ATOM 2088 C C . ILE A 1 271 ? 1.632 6.407 -13.938 1.00 97.94 271 ILE A C 1
ATOM 2090 O O . ILE A 1 271 ? 1.253 7.300 -13.175 1.00 97.94 271 ILE A O 1
ATOM 2094 N N . ASP A 1 272 ? 1.229 5.143 -13.844 1.00 91.62 272 ASP A N 1
ATOM 2095 C CA . ASP A 1 272 ? 0.370 4.593 -12.798 1.00 91.62 272 ASP A CA 1
ATOM 2096 C C . ASP A 1 272 ? 0.870 3.213 -12.331 1.00 91.62 272 ASP A C 1
ATOM 2098 O O . ASP A 1 272 ? 1.608 2.528 -13.042 1.00 91.62 272 ASP A O 1
ATOM 2102 N N . GLU A 1 273 ? 0.457 2.809 -11.130 1.00 85.56 273 GLU A N 1
ATOM 2103 C CA . GLU A 1 273 ? 0.538 1.442 -10.611 1.00 85.56 273 GLU A CA 1
ATOM 2104 C C . GLU A 1 273 ? 1.928 0.799 -10.707 1.00 85.56 273 GLU A C 1
ATOM 2106 O O . GLU A 1 273 ? 2.110 -0.302 -11.238 1.00 85.56 273 GLU A O 1
ATOM 2111 N N . ILE A 1 274 ? 2.923 1.490 -10.154 1.00 94.69 274 ILE A N 1
ATOM 2112 C CA . ILE A 1 274 ? 4.300 0.997 -10.113 1.00 94.69 274 ILE A CA 1
ATOM 2113 C C . ILE A 1 274 ? 4.429 -0.112 -9.073 1.00 94.69 274 ILE A C 1
ATOM 2115 O O . ILE A 1 274 ? 4.090 0.113 -7.914 1.00 94.69 274 ILE A O 1
ATOM 2119 N N . ARG A 1 275 ? 4.993 -1.266 -9.451 1.00 92.88 275 ARG A N 1
ATOM 2120 C CA . ARG A 1 275 ? 5.402 -2.326 -8.509 1.00 92.88 275 ARG A CA 1
ATOM 2121 C C . ARG A 1 275 ? 6.872 -2.686 -8.704 1.00 92.88 275 ARG A C 1
ATOM 2123 O O . ARG A 1 275 ? 7.357 -2.737 -9.834 1.00 92.88 275 ARG A O 1
ATOM 2130 N N . MET A 1 276 ? 7.563 -2.959 -7.602 1.00 95.12 276 MET A N 1
ATOM 2131 C CA . MET A 1 276 ? 8.942 -3.454 -7.576 1.00 95.12 276 MET A CA 1
ATOM 2132 C C . MET A 1 276 ? 8.988 -4.771 -6.812 1.00 95.12 276 MET A C 1
ATOM 2134 O O . MET A 1 276 ? 8.450 -4.835 -5.713 1.00 95.12 276 MET A O 1
ATOM 2138 N N . TYR A 1 277 ? 9.666 -5.778 -7.351 1.00 93.44 277 TYR A N 1
ATOM 2139 C CA . TYR A 1 277 ? 9.830 -7.092 -6.733 1.00 93.44 277 TYR A CA 1
ATOM 2140 C C . TYR A 1 277 ? 11.308 -7.466 -6.624 1.00 93.44 277 TYR A C 1
ATOM 2142 O O . TYR A 1 277 ? 12.062 -7.214 -7.561 1.00 93.44 277 TYR A O 1
ATOM 2150 N N . ASN A 1 278 ? 11.701 -8.130 -5.536 1.00 92.56 278 ASN A N 1
ATOM 2151 C CA . ASN A 1 278 ? 13.031 -8.730 -5.332 1.00 92.56 278 ASN A CA 1
ATOM 2152 C C . ASN A 1 278 ? 13.106 -10.191 -5.811 1.00 92.56 278 ASN A C 1
ATOM 2154 O O . ASN A 1 278 ? 13.874 -10.997 -5.287 1.00 92.56 278 ASN A O 1
ATOM 2158 N N . ARG A 1 279 ? 12.260 -10.530 -6.785 1.00 92.69 279 ARG A N 1
ATOM 2159 C CA . ARG A 1 279 ? 12.229 -11.829 -7.446 1.00 92.69 279 ARG A CA 1
ATOM 2160 C C . ARG A 1 279 ? 11.789 -11.689 -8.896 1.00 92.69 279 ARG A C 1
ATOM 2162 O O . ARG A 1 279 ? 11.214 -10.672 -9.304 1.00 92.69 279 ARG A O 1
ATOM 2169 N N . ALA A 1 280 ? 12.020 -12.744 -9.663 1.00 94.31 280 ALA A N 1
ATOM 2170 C CA . ALA A 1 280 ? 11.546 -12.857 -11.028 1.00 94.31 280 ALA A CA 1
ATOM 2171 C C . ALA A 1 280 ? 10.062 -13.257 -11.028 1.00 94.31 280 ALA A C 1
ATOM 2173 O O . ALA A 1 280 ? 9.699 -14.309 -10.501 1.00 94.31 280 ALA A O 1
ATOM 2174 N N . LEU A 1 281 ? 9.208 -12.426 -11.626 1.00 93.75 281 LEU A N 1
ATOM 2175 C CA . LEU A 1 281 ? 7.800 -12.752 -11.830 1.00 93.75 281 LEU A CA 1
ATOM 2176 C C . LEU A 1 281 ? 7.648 -13.808 -12.931 1.00 93.75 281 LEU A C 1
ATOM 2178 O O . LEU A 1 281 ? 8.285 -13.757 -13.991 1.00 93.75 281 LEU A O 1
ATOM 2182 N N . THR A 1 282 ? 6.743 -14.747 -12.696 1.00 91.06 282 THR A N 1
ATOM 2183 C CA . THR A 1 282 ? 6.292 -15.733 -13.674 1.00 91.06 282 THR A CA 1
ATOM 2184 C C . THR A 1 282 ? 5.315 -15.109 -14.671 1.00 91.06 282 THR A C 1
ATOM 2186 O O . THR A 1 282 ? 4.687 -14.083 -14.414 1.00 91.06 282 THR A O 1
ATOM 2189 N N . ALA A 1 283 ? 5.135 -15.751 -15.829 1.00 87.25 283 ALA A N 1
ATOM 2190 C CA . ALA A 1 283 ? 4.174 -15.282 -16.829 1.00 87.25 283 ALA A CA 1
ATOM 2191 C C . ALA A 1 283 ? 2.728 -15.236 -16.293 1.00 87.25 283 ALA A C 1
ATOM 2193 O O . ALA A 1 283 ? 1.982 -14.333 -16.660 1.00 87.25 283 ALA A O 1
ATOM 2194 N N . SER A 1 284 ? 2.357 -16.170 -15.406 1.00 80.75 284 SER A N 1
ATOM 2195 C CA . SER A 1 284 ? 1.031 -16.198 -14.773 1.00 80.75 284 SER A CA 1
ATOM 2196 C C . SER A 1 284 ? 0.826 -14.991 -13.862 1.00 80.75 284 SER A C 1
ATOM 2198 O O . SER A 1 284 ? -0.195 -14.322 -13.947 1.00 80.75 284 SER A O 1
ATOM 2200 N N . GLU A 1 285 ? 1.822 -14.653 -13.042 1.00 83.81 285 GLU A N 1
ATOM 2201 C CA . GLU A 1 285 ? 1.759 -13.472 -12.173 1.00 83.81 285 GLU A CA 1
ATOM 2202 C C . GLU A 1 285 ? 1.694 -12.176 -12.985 1.00 83.81 285 GLU A C 1
ATOM 2204 O O . GLU A 1 285 ? 0.924 -11.279 -12.654 1.00 83.81 285 GLU A O 1
ATOM 2209 N N . VAL A 1 286 ? 2.440 -12.085 -14.090 1.00 86.69 286 VAL A N 1
ATOM 2210 C CA . VAL A 1 286 ? 2.365 -10.935 -15.005 1.00 86.69 286 VAL A CA 1
ATOM 2211 C C . VAL A 1 286 ? 0.976 -10.795 -15.629 1.00 86.69 286 VAL A C 1
ATOM 2213 O O . VAL A 1 286 ? 0.467 -9.677 -15.738 1.00 86.69 286 VAL A O 1
ATOM 2216 N N . GLU A 1 287 ? 0.358 -11.902 -16.043 1.00 78.69 287 GLU A N 1
ATOM 2217 C CA . GLU A 1 287 ? -1.005 -11.892 -16.577 1.00 78.69 287 GLU A CA 1
ATOM 2218 C C . GLU A 1 287 ? -2.027 -11.483 -15.508 1.00 78.69 287 GLU A C 1
ATOM 2220 O O . GLU A 1 287 ? -2.884 -10.642 -15.787 1.00 78.69 287 GLU A O 1
ATOM 2225 N N . THR A 1 288 ? -1.892 -11.996 -14.283 1.00 71.38 288 THR A N 1
ATOM 2226 C CA . THR A 1 288 ? -2.714 -11.610 -13.128 1.00 71.38 288 THR A CA 1
ATOM 2227 C C . THR A 1 288 ? -2.619 -10.112 -12.840 1.00 71.38 288 THR A C 1
ATOM 2229 O O . THR A 1 288 ? -3.643 -9.440 -12.732 1.00 71.38 288 THR A O 1
ATOM 2232 N N . ILE A 1 289 ? -1.404 -9.554 -12.774 1.00 78.31 289 ILE A N 1
ATOM 2233 C CA . ILE A 1 289 ? -1.201 -8.118 -12.520 1.00 78.31 289 ILE A CA 1
ATOM 2234 C C . ILE A 1 289 ? -1.763 -7.271 -13.676 1.00 78.31 289 ILE A C 1
ATOM 2236 O O . ILE A 1 289 ? -2.320 -6.201 -13.440 1.00 78.31 289 ILE A O 1
ATOM 2240 N N . TYR A 1 290 ? -1.657 -7.749 -14.922 1.00 79.06 290 TYR A N 1
ATOM 2241 C CA . TYR A 1 290 ? -2.179 -7.045 -16.095 1.00 79.06 290 TYR A CA 1
ATOM 2242 C C . TYR A 1 290 ? -3.709 -6.988 -16.135 1.00 79.06 290 TYR A C 1
ATOM 2244 O O . TYR A 1 290 ? -4.279 -5.928 -16.387 1.00 79.06 290 TYR A O 1
ATOM 2252 N N . ARG A 1 291 ? -4.378 -8.133 -15.961 1.00 67.88 291 ARG A N 1
ATOM 2253 C CA . ARG A 1 291 ? -5.838 -8.232 -16.101 1.00 67.88 291 ARG A CA 1
ATOM 2254 C C . ARG A 1 291 ? -6.584 -7.707 -14.880 1.00 67.88 291 ARG A C 1
ATOM 2256 O O . ARG A 1 291 ? -7.757 -7.364 -15.006 1.00 67.88 291 ARG A O 1
ATOM 2263 N N . GLY A 1 292 ? -5.922 -7.674 -13.725 1.00 56.44 292 GLY A N 1
ATOM 2264 C CA . GLY A 1 292 ? -6.613 -7.632 -12.447 1.00 56.44 292 GLY A CA 1
ATOM 2265 C C . GLY A 1 292 ? -7.334 -8.957 -12.165 1.00 56.44 292 GLY A C 1
ATOM 2266 O O . GLY A 1 292 ? -7.143 -9.960 -12.858 1.00 56.44 292 GLY A O 1
ATOM 2267 N N . THR A 1 293 ? -8.179 -8.983 -11.139 1.00 40.91 293 THR A N 1
ATOM 2268 C CA . THR A 1 293 ? -9.024 -10.127 -10.817 1.00 40.91 293 THR A CA 1
ATOM 2269 C C . THR A 1 293 ? -10.135 -10.226 -11.864 1.00 40.91 293 THR A C 1
ATOM 2271 O O . THR A 1 293 ? -10.792 -9.224 -12.153 1.00 40.91 293 THR A O 1
ATOM 2274 N N . PRO A 1 294 ? -10.380 -11.409 -12.453 1.00 35.09 294 PRO A N 1
ATOM 2275 C CA . PRO A 1 294 ? -11.547 -11.608 -13.300 1.00 35.09 294 PRO A CA 1
ATOM 2276 C C . PRO A 1 294 ? -12.814 -11.334 -12.480 1.00 35.09 294 PRO A C 1
ATOM 2278 O O . PRO A 1 294 ? -13.068 -12.027 -11.496 1.00 35.09 294 PRO A O 1
ATOM 2281 N N . SER A 1 295 ? -13.609 -10.338 -12.869 1.00 36.00 295 SER A N 1
ATOM 2282 C CA . SER A 1 295 ? -15.015 -10.287 -12.477 1.00 36.00 295 SER A CA 1
ATOM 2283 C C . SER A 1 295 ? -15.832 -11.140 -13.447 1.00 36.00 295 SER A C 1
ATOM 2285 O O . SER A 1 295 ? -15.461 -11.324 -14.610 1.00 36.00 295 SER A O 1
ATOM 2287 N N . ASP A 1 296 ? -16.930 -11.703 -12.947 1.00 30.73 296 ASP A N 1
ATOM 2288 C CA . ASP A 1 296 ? -17.852 -12.527 -13.720 1.00 30.73 296 ASP A CA 1
ATOM 2289 C C . ASP A 1 296 ? -18.238 -11.888 -15.070 1.00 30.73 296 ASP A C 1
ATOM 2291 O O . ASP A 1 296 ? -18.486 -10.687 -15.194 1.00 30.73 296 ASP A O 1
ATOM 2295 N N . ASN A 1 297 ? -18.287 -12.743 -16.094 1.00 36.06 297 ASN A N 1
ATOM 2296 C CA . ASN A 1 297 ? -18.422 -12.441 -17.523 1.00 36.06 297 ASN A CA 1
ATOM 2297 C C . ASN A 1 297 ? -19.751 -11.765 -17.943 1.00 36.06 297 ASN A C 1
ATOM 2299 O O . ASN A 1 297 ? -20.466 -12.301 -18.794 1.00 36.06 297 ASN A O 1
ATOM 2303 N N . THR A 1 298 ? -20.089 -10.572 -17.447 1.00 29.23 298 THR A N 1
ATOM 2304 C CA . THR A 1 298 ? -21.199 -9.784 -18.031 1.00 29.23 298 THR A CA 1
ATOM 2305 C C . THR A 1 298 ? -20.904 -8.317 -18.324 1.00 29.23 298 THR A C 1
ATOM 2307 O O . THR A 1 298 ? -21.691 -7.692 -19.030 1.00 29.23 298 THR A O 1
ATOM 2310 N N . THR A 1 299 ? -19.748 -7.786 -17.927 1.00 28.11 299 THR A N 1
ATOM 2311 C CA . THR A 1 299 ? -19.291 -6.446 -18.338 1.00 28.11 299 THR A CA 1
ATOM 2312 C C . THR A 1 299 ? -17.770 -6.374 -18.206 1.00 28.11 299 THR A C 1
ATOM 2314 O O . THR A 1 299 ? -17.273 -6.562 -17.099 1.00 28.11 299 THR A O 1
ATOM 2317 N N . PRO A 1 300 ? -17.007 -6.111 -19.285 1.00 24.84 300 PRO A N 1
ATOM 2318 C CA . PRO A 1 300 ? -15.565 -5.918 -19.199 1.00 24.84 300 PRO A CA 1
ATOM 2319 C C . PRO A 1 300 ? -15.272 -4.523 -18.629 1.00 24.84 300 PRO A C 1
ATOM 2321 O O . PRO A 1 300 ? -14.816 -3.635 -19.341 1.00 24.84 300 PRO A O 1
ATOM 2324 N N . GLU A 1 301 ? -15.574 -4.308 -17.353 1.00 30.34 301 GLU A N 1
ATOM 2325 C CA . GLU A 1 301 ? -14.979 -3.211 -16.597 1.00 30.34 301 GLU A CA 1
ATOM 2326 C C . GLU A 1 301 ? -13.723 -3.759 -15.925 1.00 30.34 301 GLU A C 1
ATOM 2328 O O . GLU A 1 301 ? -13.798 -4.595 -15.023 1.00 30.34 301 GLU A O 1
ATOM 2333 N N . MET A 1 302 ? -12.560 -3.308 -16.406 1.00 28.09 302 MET A N 1
ATOM 2334 C CA . MET A 1 302 ? -11.290 -3.507 -15.718 1.00 28.09 302 MET A CA 1
ATOM 2335 C C . MET A 1 302 ? -11.378 -2.773 -14.380 1.00 28.09 302 MET A C 1
ATOM 2337 O O . MET A 1 302 ? -11.104 -1.581 -14.296 1.00 28.09 302 MET A O 1
ATOM 2341 N N . ARG A 1 303 ? -11.794 -3.456 -13.314 1.00 33.56 303 ARG A N 1
ATOM 2342 C CA . ARG A 1 303 ? -11.606 -2.906 -11.976 1.00 33.56 303 ARG A CA 1
ATOM 2343 C C . ARG A 1 303 ? -10.120 -3.004 -11.681 1.00 33.56 303 ARG A C 1
ATOM 2345 O O . ARG A 1 303 ? -9.592 -4.110 -11.575 1.00 33.56 303 ARG A O 1
ATOM 2352 N N . LYS A 1 304 ? -9.455 -1.846 -11.567 1.00 36.78 304 LYS A N 1
ATOM 2353 C CA . LYS A 1 304 ? -8.159 -1.716 -10.891 1.00 36.78 304 LYS A CA 1
ATOM 2354 C C . LYS A 1 304 ? -8.257 -2.582 -9.651 1.00 36.78 304 LYS A C 1
ATOM 2356 O O . LYS A 1 304 ? -9.070 -2.309 -8.770 1.00 36.78 304 LYS A O 1
ATOM 2361 N N . THR A 1 305 ? -7.520 -3.684 -9.632 1.00 36.09 305 THR A N 1
ATOM 2362 C CA . THR A 1 305 ? -7.494 -4.521 -8.454 1.00 36.09 305 THR A CA 1
ATOM 2363 C C . THR A 1 305 ? -7.006 -3.645 -7.323 1.00 36.09 305 THR A C 1
ATOM 2365 O O . THR A 1 305 ? -5.821 -3.332 -7.234 1.00 36.09 305 THR A O 1
ATOM 2368 N N . THR A 1 306 ? -7.898 -3.370 -6.384 1.00 36.00 306 THR A N 1
ATOM 2369 C CA . THR A 1 306 ? -7.580 -3.243 -4.965 1.00 36.00 306 THR A CA 1
ATOM 2370 C C . THR A 1 306 ? -6.996 -4.550 -4.406 1.00 36.00 306 THR A C 1
ATOM 2372 O O . THR A 1 306 ? -7.048 -4.791 -3.210 1.00 36.00 306 THR A O 1
ATOM 2375 N N . ALA A 1 307 ? -6.294 -5.349 -5.224 1.00 37.69 307 ALA A N 1
ATOM 2376 C CA . ALA A 1 307 ? -5.072 -6.017 -4.804 1.00 37.69 307 ALA A CA 1
ATOM 2377 C C . ALA A 1 307 ? -4.029 -4.925 -4.511 1.00 37.69 307 ALA A C 1
ATOM 2379 O O . ALA A 1 307 ? -2.986 -4.781 -5.154 1.00 37.69 307 ALA A O 1
ATOM 2380 N N . THR A 1 308 ? -4.336 -4.108 -3.505 1.00 38.44 308 THR A N 1
ATOM 2381 C CA . THR A 1 308 ? -3.349 -3.741 -2.523 1.00 38.44 308 THR A CA 1
ATOM 2382 C C . THR A 1 308 ? -2.681 -5.043 -2.117 1.00 38.44 308 THR A C 1
ATOM 2384 O O . THR A 1 308 ? -3.213 -5.790 -1.303 1.00 38.44 308 THR A O 1
ATOM 2387 N N . CYS A 1 309 ? -1.470 -5.285 -2.617 1.00 42.44 309 CYS A N 1
ATOM 2388 C CA . CYS A 1 309 ? -0.471 -5.989 -1.822 1.00 42.44 309 CYS A CA 1
ATOM 2389 C C . CYS A 1 309 ? -0.094 -5.129 -0.614 1.00 42.44 309 CYS A C 1
ATOM 2391 O O . CYS A 1 309 ? 1.065 -4.821 -0.360 1.00 42.44 309 CYS A O 1
ATOM 2393 N N . SER A 1 310 ? -1.105 -4.687 0.123 1.00 45.09 310 SER A N 1
ATOM 2394 C CA . SER A 1 310 ? -0.911 -4.241 1.464 1.00 45.09 310 SER A CA 1
ATOM 2395 C C . SER A 1 310 ? -0.682 -5.536 2.214 1.00 45.09 310 SER A C 1
ATOM 2397 O O . SER A 1 310 ? -1.555 -6.407 2.243 1.00 45.09 310 SER A O 1
ATOM 2399 N N . ARG A 1 311 ? 0.476 -5.648 2.857 1.00 46.41 311 ARG A N 1
ATOM 2400 C CA . ARG A 1 311 ? 0.733 -6.620 3.925 1.00 46.41 311 ARG A CA 1
ATOM 2401 C C . ARG A 1 311 ? -0.461 -6.742 4.893 1.00 46.41 311 ARG A C 1
ATOM 2403 O O . ARG A 1 311 ? -0.656 -7.763 5.522 1.00 46.41 311 ARG A O 1
ATOM 2410 N N . VAL A 1 312 ? -1.336 -5.742 4.916 1.00 50.28 312 VAL A N 1
ATOM 2411 C CA . VAL A 1 312 ? -2.625 -5.688 5.588 1.00 50.28 312 VAL A CA 1
ATOM 2412 C C . VAL A 1 312 ? -3.733 -6.651 5.100 1.00 50.28 312 VAL A C 1
ATOM 2414 O O . VAL A 1 312 ? -4.824 -6.604 5.641 1.00 50.28 312 VAL A O 1
ATOM 2417 N N . CYS A 1 313 ? -3.521 -7.539 4.128 1.00 57.41 313 CYS A N 1
ATOM 2418 C CA . CYS A 1 313 ? -4.425 -8.694 3.950 1.00 57.41 313 CYS A CA 1
ATOM 2419 C C . CYS A 1 313 ? -3.907 -9.941 4.682 1.00 57.41 313 CYS A C 1
ATOM 2421 O O . CYS A 1 313 ? -4.693 -10.819 5.032 1.00 57.41 313 CYS A O 1
ATOM 2423 N N . ASP A 1 314 ? -2.597 -10.007 4.954 1.00 61.06 314 ASP A N 1
ATOM 2424 C CA . ASP A 1 314 ? -2.008 -11.105 5.716 1.00 61.06 314 ASP A CA 1
ATOM 2425 C C . ASP A 1 314 ? -2.625 -11.143 7.113 1.00 61.06 314 ASP A C 1
ATOM 2427 O O . ASP A 1 314 ? -2.752 -10.114 7.784 1.00 61.06 314 ASP A O 1
ATOM 2431 N N . GLY A 1 315 ? -3.015 -12.333 7.546 1.00 65.69 315 GLY A N 1
ATOM 2432 C CA . GLY A 1 315 ? -3.672 -12.567 8.820 1.00 65.69 315 GLY A CA 1
ATOM 2433 C C . GLY A 1 315 ? -5.056 -11.937 8.994 1.00 65.69 315 GLY A C 1
ATOM 2434 O O . GLY A 1 315 ? -5.572 -11.999 10.105 1.00 65.69 315 GLY A O 1
ATOM 2435 N N . LEU A 1 316 ? -5.673 -11.336 7.967 1.00 71.81 316 LEU A N 1
ATOM 2436 C CA . LEU A 1 316 ? -7.048 -10.826 8.041 1.00 71.81 316 LEU A CA 1
ATOM 2437 C C . LEU A 1 316 ? -8.026 -12.004 8.169 1.00 71.81 316 LEU A C 1
ATOM 2439 O O . LEU A 1 316 ? -8.115 -12.845 7.279 1.00 71.81 316 LEU A O 1
ATOM 2443 N N . VAL A 1 317 ? -8.777 -12.067 9.265 1.00 71.12 317 VAL A N 1
ATOM 2444 C CA . VAL A 1 317 ? -9.712 -13.173 9.549 1.00 71.12 317 VAL A CA 1
ATOM 2445 C C . VAL A 1 317 ? -11.179 -12.761 9.530 1.00 71.12 317 VAL A C 1
ATOM 2447 O O . VAL A 1 317 ? -12.047 -13.615 9.401 1.00 71.12 317 VAL A O 1
ATOM 2450 N N . LEU A 1 318 ? -11.460 -11.466 9.660 1.00 72.94 318 LEU A N 1
ATOM 2451 C CA . LEU A 1 318 ? -12.794 -10.902 9.492 1.00 72.94 318 LEU A CA 1
ATOM 2452 C C . LEU A 1 318 ? -12.654 -9.519 8.879 1.00 72.94 318 LEU A C 1
ATOM 2454 O O . LEU A 1 318 ? -11.851 -8.706 9.347 1.00 72.94 318 LEU A O 1
ATOM 2458 N N . TYR A 1 319 ? -13.476 -9.251 7.875 1.00 73.62 319 TYR A N 1
ATOM 2459 C CA . TYR A 1 319 ? -13.671 -7.920 7.342 1.00 73.62 319 TYR A CA 1
ATOM 2460 C C . TYR A 1 319 ? -15.150 -7.689 7.074 1.00 73.62 319 TYR A C 1
ATOM 2462 O O . TYR A 1 319 ? -15.779 -8.470 6.369 1.00 73.62 319 TYR A O 1
ATOM 2470 N N . MET A 1 320 ? -15.678 -6.619 7.656 1.00 74.25 320 MET A N 1
ATOM 2471 C CA . MET A 1 320 ? -17.037 -6.154 7.433 1.00 74.25 320 MET A CA 1
ATOM 2472 C C . MET A 1 320 ? -16.935 -4.772 6.779 1.00 74.25 320 MET A C 1
ATOM 2474 O O . MET A 1 320 ? -16.637 -3.797 7.480 1.00 74.25 320 MET A O 1
ATOM 2478 N N . PRO A 1 321 ? -17.098 -4.696 5.444 1.00 67.44 321 PRO A N 1
ATOM 2479 C CA . PRO A 1 321 ? -17.040 -3.440 4.706 1.00 67.44 321 PRO A CA 1
ATOM 2480 C C . PRO A 1 321 ? -18.249 -2.543 4.982 1.00 67.44 321 PRO A C 1
ATOM 2482 O O . PRO A 1 321 ? -18.172 -1.362 4.689 1.00 67.44 321 PRO A O 1
ATOM 2485 N N . MET A 1 322 ? -19.334 -3.079 5.555 1.00 71.12 322 MET A N 1
ATOM 2486 C CA . MET A 1 322 ? -20.549 -2.332 5.895 1.00 71.12 322 MET A CA 1
ATOM 2487 C C . MET A 1 322 ? -21.263 -1.754 4.657 1.00 71.12 322 MET A C 1
ATOM 2489 O O . MET A 1 322 ? -21.786 -0.638 4.695 1.00 71.12 322 MET A O 1
ATOM 2493 N N . ILE A 1 323 ? -21.263 -2.517 3.555 1.00 60.72 323 ILE A N 1
ATOM 2494 C CA . ILE A 1 323 ? -21.843 -2.135 2.263 1.00 60.72 323 ILE A CA 1
ATOM 2495 C C . ILE A 1 323 ? -23.113 -2.949 2.006 1.00 60.72 323 ILE A C 1
ATOM 2497 O O . ILE A 1 323 ? -23.066 -4.170 1.888 1.00 60.72 323 ILE A O 1
ATOM 2501 N N . ASP A 1 324 ? -24.214 -2.228 1.781 1.00 57.94 324 ASP A N 1
ATOM 2502 C CA . ASP A 1 324 ? -25.537 -2.755 1.427 1.00 57.94 324 ASP A CA 1
ATOM 2503 C C . ASP A 1 324 ? -26.213 -3.684 2.462 1.00 57.94 324 ASP A C 1
ATOM 2505 O O . ASP A 1 324 ? -25.688 -4.003 3.524 1.00 57.94 324 ASP A O 1
ATOM 2509 N N . ASN A 1 325 ? -27.488 -4.014 2.218 1.00 49.84 325 ASN A N 1
ATOM 2510 C CA . ASN A 1 325 ? -28.360 -4.668 3.198 1.00 49.84 325 ASN A CA 1
ATOM 2511 C C . ASN A 1 325 ? -28.387 -6.202 3.107 1.00 49.84 325 ASN A C 1
ATOM 2513 O O . ASN A 1 325 ? -29.229 -6.811 3.773 1.00 49.84 325 ASN A O 1
ATOM 2517 N N . THR A 1 326 ? -27.552 -6.839 2.276 1.00 40.19 326 THR A N 1
ATOM 2518 C CA . THR A 1 326 ? -27.716 -8.278 1.987 1.00 40.19 326 THR A CA 1
ATOM 2519 C C . THR A 1 326 ? -26.493 -9.165 2.182 1.00 40.19 326 THR A C 1
ATOM 2521 O O . THR A 1 326 ? -26.668 -10.385 2.138 1.00 40.19 326 THR A O 1
ATOM 2524 N N . THR A 1 327 ? -25.296 -8.633 2.457 1.00 44.62 327 THR A N 1
ATOM 2525 C CA . THR A 1 327 ? -24.086 -9.485 2.507 1.00 44.62 327 THR A CA 1
ATOM 2526 C C . THR A 1 327 ? -23.154 -9.323 3.709 1.00 44.62 327 THR A C 1
ATOM 2528 O O . THR A 1 327 ? -22.519 -10.312 4.070 1.00 44.62 327 THR A O 1
ATOM 2531 N N . ASP A 1 328 ? -23.140 -8.194 4.430 1.00 45.25 328 ASP A N 1
ATOM 2532 C CA . ASP A 1 328 ? -22.182 -7.984 5.543 1.00 45.25 328 ASP A CA 1
ATOM 2533 C C . ASP A 1 328 ? -22.297 -8.994 6.697 1.00 45.25 328 ASP A C 1
ATOM 2535 O O . ASP A 1 328 ? -21.373 -9.162 7.491 1.00 45.25 328 ASP A O 1
ATOM 2539 N N . VAL A 1 329 ? -23.436 -9.681 6.790 1.00 40.12 329 VAL A N 1
ATOM 2540 C CA . VAL A 1 329 ? -23.746 -10.611 7.878 1.00 40.12 329 VAL A CA 1
ATOM 2541 C C . VAL A 1 329 ? -23.218 -12.035 7.602 1.00 40.12 329 VAL A C 1
ATOM 2543 O O . VAL A 1 329 ? -23.171 -12.860 8.511 1.00 40.12 329 VAL A O 1
ATOM 2546 N N . ASN A 1 330 ? -22.801 -12.347 6.364 1.00 36.53 330 ASN A N 1
ATOM 2547 C CA . ASN A 1 330 ? -22.393 -13.706 5.966 1.00 36.53 330 ASN A CA 1
ATOM 2548 C C . ASN A 1 330 ? -21.263 -13.802 4.925 1.00 36.53 330 ASN A C 1
ATOM 2550 O O . ASN A 1 330 ? -20.936 -14.917 4.514 1.00 36.53 330 ASN A O 1
ATOM 2554 N N . THR A 1 331 ? -20.653 -12.705 4.474 1.00 37.31 331 THR A N 1
ATOM 2555 C CA . THR A 1 331 ? -19.584 -12.790 3.469 1.00 37.31 331 THR A CA 1
ATOM 2556 C C . THR A 1 331 ? -18.217 -12.487 4.064 1.00 37.31 331 THR A C 1
ATOM 2558 O O . THR A 1 331 ? -17.821 -11.341 4.249 1.00 37.31 331 THR A O 1
ATOM 2561 N N . ASP A 1 332 ? -17.447 -13.553 4.266 1.00 38.12 332 ASP A N 1
ATOM 2562 C CA . ASP A 1 332 ? -16.059 -13.586 3.813 1.00 38.12 332 ASP A CA 1
ATOM 2563 C C . ASP A 1 332 ? -16.024 -13.097 2.348 1.00 38.12 332 ASP A C 1
ATOM 2565 O O . ASP A 1 332 ? -16.192 -13.863 1.402 1.00 38.12 332 ASP A O 1
ATOM 2569 N N . THR A 1 333 ? -15.892 -11.788 2.141 1.00 36.34 333 THR A N 1
ATOM 2570 C CA . THR A 1 333 ? -15.815 -11.207 0.791 1.00 36.34 333 THR A CA 1
ATOM 2571 C C . THR A 1 333 ? -14.385 -11.260 0.232 1.00 36.34 333 THR A C 1
ATOM 2573 O O . THR A 1 333 ? -14.134 -10.748 -0.856 1.00 36.34 333 THR A O 1
ATOM 2576 N N . PHE A 1 334 ? -13.427 -11.849 0.963 1.00 36.22 334 PHE A N 1
ATOM 2577 C CA . PHE A 1 334 ? -11.993 -11.757 0.652 1.00 36.22 334 PHE A CA 1
ATOM 2578 C C . PHE A 1 334 ? -11.321 -13.099 0.381 1.00 36.22 334 PHE A C 1
ATOM 2580 O O . PHE A 1 334 ? -10.139 -13.117 0.045 1.00 36.22 334 PHE A O 1
ATOM 2587 N N . GLY A 1 335 ? -12.061 -14.206 0.461 1.00 34.97 335 GLY A N 1
ATOM 2588 C CA . GLY A 1 335 ? -11.549 -15.540 0.198 1.00 34.97 335 GLY A CA 1
ATOM 2589 C C . GLY A 1 335 ? -10.299 -15.824 1.018 1.00 34.97 335 GLY A C 1
ATOM 2590 O O . GLY A 1 335 ? -9.362 -16.400 0.485 1.00 34.97 335 GLY A O 1
ATOM 2591 N N . ASN A 1 336 ? -10.233 -15.386 2.277 1.00 32.28 336 ASN A N 1
ATOM 2592 C CA . ASN A 1 336 ? -9.165 -15.822 3.171 1.00 32.28 336 ASN A CA 1
ATOM 2593 C C . ASN A 1 336 ? -9.512 -17.237 3.628 1.00 32.28 336 ASN A C 1
ATOM 2595 O O . ASN A 1 336 ? -10.634 -17.484 4.054 1.00 32.28 336 ASN A O 1
ATOM 2599 N N . THR A 1 337 ? -8.568 -18.180 3.547 1.00 27.92 337 THR A N 1
ATOM 2600 C CA . THR A 1 337 ? -8.746 -19.565 4.016 1.00 27.92 337 THR A CA 1
ATOM 2601 C C . THR A 1 337 ? -8.932 -19.607 5.536 1.00 27.92 337 THR A C 1
ATOM 2603 O O . THR A 1 337 ? -8.048 -20.000 6.289 1.00 27.92 337 THR A O 1
ATOM 2606 N N . ILE A 1 338 ? -10.118 -19.242 5.994 1.00 36.50 338 ILE A N 1
ATOM 2607 C CA . ILE A 1 338 ? -10.814 -19.963 7.041 1.00 36.50 338 ILE A CA 1
ATOM 2608 C C . ILE A 1 338 ? -12.077 -20.472 6.352 1.00 36.50 338 ILE A C 1
ATOM 2610 O O . ILE A 1 338 ? -13.165 -19.938 6.516 1.00 36.50 338 ILE A O 1
ATOM 2614 N N . ASP A 1 339 ? -11.895 -21.507 5.525 1.00 33.56 339 ASP A N 1
ATOM 2615 C CA . ASP A 1 339 ? -12.979 -22.350 5.015 1.00 33.56 339 ASP A CA 1
ATOM 2616 C C . ASP A 1 339 ? -13.532 -23.165 6.183 1.00 33.56 339 ASP A C 1
ATOM 2618 O O . ASP A 1 339 ? -13.282 -24.355 6.366 1.00 33.56 339 ASP A O 1
ATOM 2622 N N . ASN A 1 340 ? -14.197 -22.456 7.071 1.00 33.69 340 ASN A N 1
ATOM 2623 C CA . ASN A 1 340 ? -14.979 -23.025 8.122 1.00 33.69 340 ASN A CA 1
ATOM 2624 C C . ASN A 1 340 ? -16.124 -22.042 8.257 1.00 33.69 340 ASN A C 1
ATOM 2626 O O . ASN A 1 340 ? -15.911 -20.876 8.566 1.00 33.69 340 ASN A O 1
ATOM 2630 N N . HIS A 1 341 ? -17.334 -22.513 7.990 1.00 44.38 341 HIS A N 1
ATOM 2631 C CA . HIS A 1 341 ? -18.592 -21.822 8.254 1.00 44.38 341 HIS A CA 1
ATOM 2632 C C . HIS A 1 341 ? -18.769 -21.560 9.775 1.00 44.38 341 HIS A C 1
ATOM 2634 O O . HIS A 1 341 ? -19.786 -21.921 10.361 1.00 44.38 341 HIS A O 1
ATOM 2640 N N . THR A 1 342 ? -17.739 -21.062 10.464 1.00 47.44 342 THR A N 1
ATOM 2641 C CA . THR A 1 342 ? -17.634 -20.988 11.916 1.00 47.44 342 THR A CA 1
ATOM 2642 C C . THR A 1 342 ? -17.981 -19.607 12.417 1.00 47.44 342 THR A C 1
ATOM 2644 O O . THR A 1 342 ? -18.741 -19.534 13.371 1.00 47.44 342 THR A O 1
ATOM 2647 N N . LEU A 1 343 ? -17.493 -18.527 11.802 1.00 49.19 343 LEU A N 1
ATOM 2648 C CA . LEU A 1 343 ? -17.875 -17.176 12.214 1.00 49.19 343 LEU A CA 1
ATOM 2649 C C . LEU A 1 343 ? -19.201 -16.793 11.557 1.00 49.19 343 LEU A C 1
ATOM 2651 O O . LEU A 1 343 ? -19.296 -16.731 10.336 1.00 49.19 343 LEU A O 1
ATOM 2655 N N . SER A 1 344 ? -20.215 -16.528 12.374 1.00 56.91 344 SER A N 1
ATOM 2656 C CA . SER A 1 344 ? -21.465 -15.914 11.930 1.00 56.91 344 SER A CA 1
ATOM 2657 C C . SER A 1 344 ? -21.571 -14.537 12.549 1.00 56.91 344 SER A C 1
ATOM 2659 O O . SER A 1 344 ? -21.360 -14.394 13.759 1.00 56.91 344 SER A O 1
ATOM 2661 N N . VAL A 1 345 ? -21.921 -13.543 11.738 1.00 58.31 345 VAL A N 1
ATOM 2662 C CA . VAL A 1 345 ? -22.402 -12.280 12.280 1.00 58.31 345 VAL A CA 1
ATOM 2663 C C . VAL A 1 345 ? -23.894 -12.458 12.552 1.00 58.31 345 VAL A C 1
ATOM 2665 O O . VAL A 1 345 ? -24.609 -13.049 11.747 1.00 58.31 345 VAL A O 1
ATOM 2668 N N . SER A 1 346 ? -24.381 -12.039 13.711 1.00 59.41 346 SER A N 1
ATOM 2669 C CA . SER A 1 346 ? -25.806 -12.096 14.031 1.00 59.41 346 SER A CA 1
ATOM 2670 C C . SER A 1 346 ? -26.290 -10.786 14.634 1.00 59.41 346 SER A C 1
ATOM 2672 O O . SER A 1 346 ? -25.550 -10.082 15.324 1.00 59.41 346 SER A O 1
ATOM 2674 N N . THR A 1 347 ? -27.553 -10.482 14.353 1.00 61.12 347 THR A N 1
ATOM 2675 C CA . THR A 1 347 ? -28.366 -9.507 15.076 1.00 61.12 347 THR A CA 1
ATOM 2676 C C . THR A 1 347 ? -29.529 -10.272 15.699 1.00 61.12 347 THR A C 1
ATOM 2678 O O . THR A 1 347 ? -29.978 -11.292 15.160 1.00 61.12 347 THR A O 1
ATOM 2681 N N . ASP A 1 348 ? -30.018 -9.851 16.860 1.00 50.66 348 ASP A N 1
ATOM 2682 C CA . ASP A 1 348 ? -31.346 -10.284 17.272 1.00 50.66 348 ASP A CA 1
ATOM 2683 C C . ASP A 1 348 ? -32.365 -9.565 16.376 1.00 50.66 348 ASP A C 1
ATOM 2685 O O . ASP A 1 348 ? -32.241 -8.393 16.042 1.00 50.66 348 ASP A O 1
ATOM 2689 N N . ASN A 1 349 ? -33.346 -10.305 15.876 1.00 45.75 349 ASN A N 1
ATOM 2690 C CA . ASN A 1 349 ? -34.213 -9.884 14.773 1.00 45.75 349 ASN A CA 1
ATOM 2691 C C . ASN A 1 349 ? -35.300 -8.873 15.240 1.00 45.75 349 ASN A C 1
ATOM 2693 O O . ASN A 1 349 ? -36.495 -9.094 15.025 1.00 45.75 349 ASN A O 1
ATOM 2697 N N . SER A 1 350 ? -34.908 -7.823 15.973 1.00 51.84 350 SER A N 1
ATOM 2698 C CA . SER A 1 350 ? -35.768 -6.885 16.710 1.00 51.84 350 SER A CA 1
ATOM 2699 C C . SER A 1 350 ? -35.358 -5.410 16.490 1.00 51.84 350 SER A C 1
ATOM 2701 O O . SER A 1 350 ? -34.628 -5.118 15.548 1.00 51.84 350 SER A O 1
ATOM 2703 N N . SER A 1 351 ? -35.860 -4.459 17.295 1.00 55.56 351 SER A N 1
ATOM 2704 C CA . SER A 1 351 ? -35.582 -3.004 17.202 1.00 55.56 351 SER A CA 1
ATOM 2705 C C . SER A 1 351 ? -34.124 -2.587 17.457 1.00 55.56 351 SER A C 1
ATOM 2707 O O . SER A 1 351 ? -33.855 -1.400 17.520 1.00 55.56 351 SER A O 1
ATOM 2709 N N . THR A 1 352 ? -33.247 -3.574 17.584 1.00 60.69 352 THR A N 1
ATOM 2710 C CA . THR A 1 352 ? -31.870 -3.626 18.093 1.00 60.69 352 THR A CA 1
ATOM 2711 C C . THR A 1 352 ? -30.825 -3.751 16.972 1.00 60.69 352 THR A C 1
ATOM 2713 O O . THR A 1 352 ? -29.682 -4.159 17.199 1.00 60.69 352 THR A O 1
ATOM 2716 N N . THR A 1 353 ? -31.233 -3.524 15.720 1.00 68.62 353 THR A N 1
ATOM 2717 C CA . THR A 1 353 ? -30.369 -3.675 14.544 1.00 68.62 353 THR A CA 1
ATOM 2718 C C . THR A 1 353 ? -29.934 -2.300 14.038 1.00 68.62 353 THR A C 1
ATOM 2720 O O . THR A 1 353 ? -30.805 -1.513 13.645 1.00 68.62 353 THR A O 1
ATOM 2723 N N . PRO A 1 354 ? -28.616 -2.034 13.930 1.00 79.50 354 PRO A N 1
ATOM 2724 C CA . PRO A 1 354 ? -28.137 -0.761 13.418 1.00 79.50 354 PRO A CA 1
ATOM 2725 C C . PRO A 1 354 ? -28.605 -0.533 11.977 1.00 79.50 354 PRO A C 1
ATOM 2727 O O . PRO A 1 354 ? -28.793 -1.460 11.186 1.00 79.50 354 PRO A O 1
ATOM 2730 N N . THR A 1 355 ? -28.774 0.733 11.611 1.00 83.56 355 THR A N 1
ATOM 2731 C CA . THR A 1 355 ? -29.335 1.126 10.309 1.00 83.56 355 THR A CA 1
ATOM 2732 C C . THR A 1 355 ? -28.250 1.533 9.326 1.00 83.56 355 THR A C 1
ATOM 2734 O O . THR A 1 355 ? -27.275 2.171 9.707 1.00 83.56 355 THR A O 1
ATOM 2737 N N . LEU A 1 356 ? -28.419 1.212 8.044 1.00 83.25 356 LEU A N 1
ATOM 2738 C CA . LEU A 1 356 ? -27.500 1.684 7.008 1.00 83.25 356 LEU A CA 1
ATOM 2739 C C . LEU A 1 356 ? -27.494 3.217 6.928 1.00 83.25 356 LEU A C 1
ATOM 2741 O O . LEU A 1 356 ? -28.535 3.873 7.023 1.00 83.25 356 LEU A O 1
ATOM 2745 N N . ALA A 1 357 ? -26.307 3.783 6.736 1.00 86.06 357 ALA A N 1
ATOM 2746 C CA . ALA A 1 357 ? -26.075 5.216 6.658 1.00 86.06 357 ALA A CA 1
ATOM 2747 C C . ALA A 1 357 ? -24.936 5.549 5.685 1.00 86.06 357 ALA A C 1
ATOM 2749 O O . ALA A 1 357 ? -24.200 4.668 5.234 1.00 86.06 357 ALA A O 1
ATOM 2750 N N . SER A 1 358 ? -24.794 6.833 5.353 1.00 80.19 358 SER A N 1
ATOM 2751 C CA . SER A 1 358 ? -23.693 7.291 4.509 1.00 80.19 358 SER A CA 1
ATOM 2752 C C . SER A 1 358 ? -22.358 7.265 5.265 1.00 80.19 358 SER A C 1
ATOM 2754 O O . SER A 1 358 ? -22.299 7.676 6.427 1.00 80.19 358 SER A O 1
ATOM 2756 N N . ASP A 1 359 ? -21.298 6.810 4.600 1.00 79.19 359 ASP A N 1
ATOM 2757 C CA . ASP A 1 359 ? -19.942 6.707 5.158 1.00 79.19 359 ASP A CA 1
ATOM 2758 C C . ASP A 1 359 ? -19.224 8.074 5.276 1.00 79.19 359 ASP A C 1
ATOM 2760 O O . ASP A 1 359 ? -19.818 9.156 5.173 1.00 79.19 359 ASP A O 1
ATOM 2764 N N . ARG A 1 360 ? -17.908 8.047 5.523 1.00 80.12 360 ARG A N 1
ATOM 2765 C CA . ARG A 1 360 ? -17.052 9.251 5.580 1.00 80.12 360 ARG A CA 1
ATOM 2766 C C . ARG A 1 360 ? -16.884 9.956 4.229 1.00 80.12 360 ARG A C 1
ATOM 2768 O O . ARG A 1 360 ? -16.588 11.151 4.209 1.00 80.12 360 ARG A O 1
ATOM 2775 N N . ASP A 1 361 ? -17.071 9.221 3.139 1.00 75.81 361 ASP A N 1
ATOM 2776 C CA . ASP A 1 361 ? -16.888 9.649 1.756 1.00 75.81 361 ASP A CA 1
ATOM 2777 C C . ASP A 1 361 ? -18.231 10.046 1.108 1.00 75.81 361 ASP A C 1
ATOM 2779 O O . ASP A 1 361 ? -18.282 10.448 -0.054 1.00 75.81 361 ASP A O 1
ATOM 2783 N N . SER A 1 362 ? -19.306 10.063 1.909 1.00 76.38 362 SER A N 1
ATOM 2784 C CA . SER A 1 362 ? -20.684 10.376 1.512 1.00 76.38 362 SER A CA 1
ATOM 2785 C C . SER A 1 362 ? -21.296 9.364 0.539 1.00 76.38 362 SER A C 1
ATOM 2787 O O . SER A 1 362 ? -22.218 9.709 -0.202 1.00 76.38 362 SER A O 1
ATOM 2789 N N . ASN A 1 363 ? -20.814 8.121 0.551 1.00 70.81 363 ASN A N 1
ATOM 2790 C CA . ASN A 1 363 ? -21.457 7.015 -0.143 1.00 70.81 363 ASN A CA 1
ATOM 2791 C C . ASN A 1 363 ? -22.626 6.515 0.703 1.00 70.81 363 ASN A C 1
ATOM 2793 O O . ASN A 1 363 ? -22.442 6.153 1.863 1.00 70.81 363 ASN A O 1
ATOM 2797 N N . ASP A 1 364 ? -23.829 6.500 0.137 1.00 75.94 364 ASP A N 1
ATOM 2798 C CA . ASP A 1 364 ? -25.018 6.010 0.833 1.00 75.94 364 ASP A CA 1
ATOM 2799 C C . ASP A 1 364 ? -24.960 4.492 1.049 1.00 75.94 364 ASP A C 1
ATOM 2801 O O . ASP A 1 364 ? -24.557 3.749 0.155 1.00 75.94 364 ASP A O 1
ATOM 2805 N N . ASN A 1 365 ? -25.445 4.031 2.208 1.00 74.06 365 ASN A N 1
ATOM 2806 C CA . ASN A 1 365 ? -25.476 2.615 2.602 1.00 74.06 365 ASN A CA 1
ATOM 2807 C C . ASN A 1 365 ? -24.093 1.938 2.631 1.00 74.06 365 ASN A C 1
ATOM 2809 O O . ASN A 1 365 ? -23.970 0.774 2.251 1.00 74.06 365 ASN A O 1
ATOM 2813 N N . ALA A 1 366 ? -23.079 2.683 3.069 1.00 75.25 366 ALA A N 1
ATOM 2814 C CA . ALA A 1 366 ? -21.690 2.235 3.183 1.00 75.25 366 ALA A CA 1
ATOM 2815 C C . ALA A 1 366 ? -21.162 2.334 4.630 1.00 75.25 366 ALA A C 1
ATOM 2817 O O . ALA A 1 366 ? -19.968 2.411 4.867 1.00 75.25 366 ALA A O 1
ATOM 2818 N N . SER A 1 367 ? -22.058 2.422 5.615 1.00 81.75 367 SER A N 1
ATOM 2819 C CA . SER A 1 367 ? -21.734 2.341 7.042 1.00 81.75 367 SER A CA 1
ATOM 2820 C C . SER A 1 367 ? -22.977 1.938 7.833 1.00 81.75 367 SER A C 1
ATOM 2822 O O . SER A 1 367 ? -24.103 2.082 7.343 1.00 81.75 367 SER A O 1
ATOM 2824 N N . TYR A 1 368 ? -22.796 1.513 9.084 1.00 87.38 368 TYR A N 1
ATOM 2825 C CA . TYR A 1 368 ? -23.899 1.298 10.021 1.00 87.38 368 TYR A CA 1
ATOM 2826 C C . TYR A 1 368 ? -23.962 2.401 11.073 1.00 87.38 368 TYR A C 1
ATOM 2828 O O . TYR A 1 368 ? -22.962 2.742 11.709 1.00 87.38 368 TYR A O 1
ATOM 2836 N N . ARG A 1 369 ? -25.168 2.925 11.289 1.00 89.81 369 ARG A N 1
ATOM 2837 C CA . ARG A 1 369 ? -25.519 3.851 12.358 1.00 89.81 369 ARG A CA 1
ATOM 2838 C C . ARG A 1 369 ? -26.143 3.092 13.524 1.00 89.81 369 ARG A C 1
ATOM 2840 O O . ARG A 1 369 ? -27.170 2.440 13.355 1.00 89.81 369 ARG A O 1
ATOM 2847 N N . PHE A 1 370 ? -25.535 3.275 14.685 1.00 88.06 370 PHE A N 1
ATOM 2848 C CA . PHE A 1 370 ? -25.967 2.799 15.988 1.00 88.06 370 PHE A CA 1
ATOM 2849 C C . PHE A 1 370 ? -26.643 3.953 16.730 1.00 88.06 370 PHE A C 1
ATOM 2851 O O . PHE A 1 370 ? -26.143 5.082 16.712 1.00 88.06 370 PHE A O 1
ATOM 2858 N N . ASP A 1 371 ? -27.787 3.690 17.346 1.00 84.88 371 ASP A N 1
ATOM 2859 C CA . ASP A 1 371 ? -28.660 4.705 17.935 1.00 84.88 371 ASP A CA 1
ATOM 2860 C C . ASP A 1 371 ? -28.366 5.030 19.413 1.00 84.88 371 ASP A C 1
ATOM 2862 O O . ASP A 1 371 ? -28.957 5.952 19.974 1.00 84.88 371 ASP A O 1
ATOM 2866 N N . GLY A 1 372 ? -27.439 4.300 20.040 1.00 82.12 372 GLY A N 1
ATOM 2867 C CA . GLY A 1 372 ? -27.083 4.447 21.451 1.00 82.12 372 GLY A CA 1
ATOM 2868 C C . GLY A 1 372 ? -28.043 3.780 22.436 1.00 82.12 372 GLY A C 1
ATOM 2869 O O . GLY A 1 372 ? -27.824 3.891 23.645 1.00 82.12 372 GLY A O 1
ATOM 2870 N N . THR A 1 373 ? -29.069 3.074 21.961 1.00 79.12 373 THR A N 1
ATOM 2871 C CA . THR A 1 373 ? -30.077 2.414 22.796 1.00 79.12 373 THR A CA 1
ATOM 2872 C C . THR A 1 373 ? -29.781 0.933 22.936 1.00 79.12 373 THR A C 1
ATOM 2874 O O . THR A 1 373 ? -29.493 0.473 24.041 1.00 79.12 373 THR A O 1
ATOM 2877 N N . ASP A 1 374 ? -29.850 0.187 21.840 1.00 74.94 374 ASP A N 1
ATOM 2878 C CA . ASP A 1 374 ? -29.842 -1.277 21.853 1.00 74.94 374 ASP A CA 1
ATOM 2879 C C . ASP A 1 374 ? -29.217 -1.901 20.593 1.00 74.94 374 ASP A C 1
ATOM 2881 O O . ASP A 1 374 ? -29.138 -3.125 20.506 1.00 74.94 374 ASP A O 1
ATOM 2885 N N . ASP A 1 375 ? -28.697 -1.076 19.678 1.00 77.62 375 ASP A N 1
ATOM 2886 C CA . ASP A 1 375 ? -28.065 -1.530 18.442 1.00 77.62 375 ASP A CA 1
ATOM 2887 C C . ASP A 1 375 ? -26.762 -2.309 18.671 1.00 77.62 375 ASP A C 1
ATOM 2889 O O . ASP A 1 375 ? -25.827 -1.828 19.327 1.00 77.62 375 ASP A O 1
ATOM 2893 N N . PHE A 1 376 ? -26.651 -3.491 18.054 1.00 79.62 376 PHE A N 1
ATOM 2894 C CA . PHE A 1 376 ? -25.398 -4.246 18.029 1.00 79.62 376 PHE A CA 1
ATOM 2895 C C . PHE A 1 376 ? -25.201 -5.137 16.802 1.00 79.62 376 PHE A C 1
ATOM 2897 O O . PHE A 1 376 ? -26.144 -5.537 16.124 1.00 79.62 376 PHE A O 1
ATOM 2904 N N . LEU A 1 377 ? -23.938 -5.498 16.565 1.00 80.38 377 LEU A N 1
ATOM 2905 C CA . LEU A 1 377 ? -23.552 -6.647 15.741 1.00 80.38 377 LEU A CA 1
ATOM 2906 C C . LEU A 1 377 ? -22.771 -7.629 16.617 1.00 80.38 377 LEU A C 1
ATOM 2908 O O . LEU A 1 377 ? -21.921 -7.210 17.407 1.00 80.38 377 LEU A O 1
ATOM 2912 N N . GLN A 1 378 ? -23.026 -8.927 16.478 1.00 79.62 378 GLN A N 1
ATOM 2913 C CA . GLN A 1 378 ? -22.300 -9.973 17.201 1.00 79.62 378 GLN A CA 1
ATOM 2914 C C . GLN A 1 378 ? -21.537 -10.864 16.231 1.00 79.62 378 GLN A C 1
ATOM 2916 O O . GLN A 1 378 ? -22.104 -11.292 15.239 1.00 79.62 378 GLN A O 1
ATOM 2921 N N . VAL A 1 379 ? -20.286 -11.191 16.549 1.00 78.06 379 VAL A N 1
ATOM 2922 C CA . VAL A 1 379 ? -19.471 -12.193 15.853 1.00 78.06 379 VAL A CA 1
ATOM 2923 C C . VAL A 1 379 ? -19.350 -13.420 16.754 1.00 78.06 379 VAL A C 1
ATOM 2925 O O . VAL A 1 379 ? -18.760 -13.355 17.835 1.00 78.06 379 VAL A O 1
ATOM 2928 N N . ASP A 1 380 ? -19.916 -14.542 16.326 1.00 75.62 380 ASP A N 1
ATOM 2929 C CA . ASP A 1 380 ? -19.912 -15.798 17.080 1.00 75.62 380 ASP A CA 1
ATOM 2930 C C . ASP A 1 380 ? -18.699 -16.690 16.755 1.00 75.62 380 ASP A C 1
ATOM 2932 O O . ASP A 1 380 ? -18.037 -16.521 15.736 1.00 75.62 380 ASP A O 1
ATOM 2936 N N . ASN A 1 381 ? -18.423 -17.675 17.623 1.00 70.75 381 ASN A N 1
ATOM 2937 C CA . ASN A 1 381 ? -17.390 -18.715 17.464 1.00 70.75 381 ASN A CA 1
ATOM 2938 C C . ASN A 1 381 ? -15.955 -18.196 17.261 1.00 70.75 381 ASN A C 1
ATOM 2940 O O . ASN A 1 381 ? -15.116 -18.868 16.650 1.00 70.75 381 ASN A O 1
ATOM 2944 N N . VAL A 1 382 ? -15.624 -17.043 17.839 1.00 71.62 382 VAL A N 1
ATOM 2945 C CA . VAL A 1 382 ? -14.266 -16.466 17.786 1.00 71.62 382 VAL A CA 1
ATOM 2946 C C . VAL A 1 382 ? -13.215 -17.319 18.518 1.00 71.62 382 VAL A C 1
ATOM 2948 O O . VAL A 1 382 ? -12.016 -17.197 18.276 1.00 71.62 382 VAL A O 1
ATOM 2951 N N . SER A 1 383 ? -13.635 -18.272 19.352 1.00 66.06 383 SER A N 1
ATOM 2952 C CA . SER A 1 383 ? -12.729 -19.258 19.953 1.00 66.06 383 SER A CA 1
ATOM 2953 C C . SER A 1 383 ? -12.086 -20.187 18.911 1.00 66.06 383 SER A C 1
ATOM 2955 O O . SER A 1 383 ? -10.976 -20.675 19.124 1.00 66.06 383 SER A O 1
ATOM 2957 N N . SER A 1 384 ? -12.740 -20.395 17.759 1.00 58.28 384 SER A N 1
ATOM 2958 C CA . SER A 1 384 ? -12.242 -21.244 16.664 1.00 58.28 384 SER A CA 1
ATOM 2959 C C . SER A 1 384 ? -11.084 -20.623 15.875 1.00 58.28 384 SER A C 1
ATOM 2961 O O . SER A 1 384 ? -10.310 -21.350 15.255 1.00 58.28 384 SER A O 1
ATOM 2963 N N . ILE A 1 385 ? -10.930 -19.297 15.939 1.00 58.94 385 ILE A N 1
ATOM 2964 C CA . ILE A 1 385 ? -9.891 -18.535 15.226 1.00 58.94 385 ILE A CA 1
ATOM 2965 C C . ILE A 1 385 ? -8.669 -18.215 16.100 1.00 58.94 385 ILE A C 1
ATOM 2967 O O . ILE A 1 385 ? -7.725 -17.589 15.626 1.00 58.94 385 ILE A O 1
ATOM 2971 N N . ALA A 1 386 ? -8.666 -18.666 17.362 1.00 56.84 386 ALA A N 1
ATOM 2972 C CA . ALA A 1 386 ? -7.525 -18.665 18.286 1.00 56.84 386 ALA A CA 1
ATOM 2973 C C . ALA A 1 386 ? -6.764 -17.323 18.436 1.00 56.84 386 ALA A C 1
ATOM 2975 O O . ALA A 1 386 ? -5.628 -17.313 18.913 1.00 56.84 386 ALA A O 1
ATOM 2976 N N . LEU A 1 387 ? -7.381 -16.187 18.092 1.00 66.06 387 LEU A N 1
ATOM 2977 C CA . LEU A 1 387 ? -6.752 -14.857 18.086 1.00 66.06 387 LEU A CA 1
ATOM 2978 C C . LEU A 1 387 ? -6.119 -14.498 19.428 1.00 66.06 387 LEU A C 1
ATOM 2980 O O . LEU A 1 387 ? -4.979 -14.052 19.516 1.00 66.06 387 LEU A O 1
ATOM 2984 N N . GLU A 1 388 ? -6.850 -14.786 20.495 1.00 69.75 388 GLU A N 1
ATOM 2985 C CA . GLU A 1 388 ? -6.472 -14.447 21.860 1.00 69.75 388 GLU A CA 1
ATOM 2986 C C . GLU A 1 388 ? -5.474 -15.444 22.478 1.00 69.75 388 GLU A C 1
ATOM 2988 O O . GLU A 1 388 ? -5.014 -15.261 23.608 1.00 69.75 388 GLU A O 1
ATOM 2993 N N . SER A 1 389 ? -5.078 -16.475 21.721 1.00 72.44 389 SER A N 1
ATOM 2994 C CA . SER A 1 389 ? -3.926 -17.331 22.033 1.00 72.44 389 SER A CA 1
ATOM 2995 C C . SER A 1 389 ? -2.616 -16.816 21.413 1.00 72.44 389 SER A C 1
ATOM 2997 O O . SER A 1 389 ? -1.538 -17.186 21.877 1.00 72.44 389 SER A O 1
ATOM 2999 N N . GLY A 1 390 ? -2.702 -15.918 20.423 1.00 80.12 390 GLY A N 1
ATOM 3000 C CA . GLY A 1 390 ? -1.576 -15.289 19.731 1.00 80.12 390 GLY A CA 1
ATOM 3001 C C . GLY A 1 390 ? -1.505 -13.773 19.941 1.00 80.12 390 GLY A C 1
ATOM 3002 O O . GLY A 1 390 ? -1.996 -13.246 20.946 1.00 80.12 390 GLY A O 1
ATOM 3003 N N . SER A 1 391 ? -0.832 -13.090 19.011 1.00 87.25 391 SER A N 1
ATOM 3004 C CA . SER A 1 391 ? -0.976 -11.643 18.792 1.00 87.25 391 SER A CA 1
ATOM 3005 C C . SER A 1 391 ? -2.203 -11.394 17.913 1.00 87.25 391 SER A C 1
ATOM 3007 O O . SER A 1 391 ? -2.502 -12.216 17.052 1.00 87.25 391 SER A O 1
ATOM 3009 N N . PHE A 1 392 ? -2.877 -10.257 18.061 1.00 88.75 392 PHE A N 1
ATOM 3010 C CA . PHE A 1 392 ? -4.030 -9.911 17.225 1.00 88.75 392 PHE A CA 1
ATOM 3011 C C . PHE A 1 392 ? -4.177 -8.397 17.062 1.00 88.75 392 PHE A C 1
ATOM 3013 O O . PHE A 1 392 ? -3.614 -7.616 17.835 1.00 88.75 392 PHE A O 1
ATOM 3020 N N . SER A 1 393 ? -4.945 -7.983 16.053 1.00 92.12 393 SER A N 1
ATOM 3021 C CA . SER A 1 393 ? -5.294 -6.575 15.838 1.00 92.12 393 SER A CA 1
ATOM 3022 C C . SER A 1 393 ? -6.760 -6.425 15.460 1.00 92.12 393 SER A C 1
ATOM 3024 O O . SER A 1 393 ? -7.299 -7.257 14.734 1.00 92.12 393 SER A O 1
ATOM 3026 N N . VAL A 1 394 ? -7.391 -5.348 15.915 1.00 92.69 394 VAL A N 1
ATOM 3027 C CA . VAL A 1 394 ? -8.760 -4.970 15.538 1.00 92.69 394 VAL A CA 1
ATOM 3028 C C . VAL A 1 394 ? -8.763 -3.533 15.039 1.00 92.69 394 VAL A C 1
ATOM 3030 O O . VAL A 1 394 ? -8.094 -2.678 15.621 1.00 92.69 394 VAL A O 1
ATOM 3033 N N . ALA A 1 395 ? -9.493 -3.269 13.962 1.00 92.44 395 ALA A N 1
ATOM 3034 C CA . ALA A 1 395 ? -9.607 -1.948 13.362 1.00 92.44 395 ALA A CA 1
ATOM 3035 C C . ALA A 1 395 ? -11.062 -1.618 13.026 1.00 92.44 395 ALA A C 1
ATOM 3037 O O . ALA A 1 395 ? -11.834 -2.509 12.680 1.00 92.44 395 ALA A O 1
ATOM 3038 N N . ALA A 1 396 ? -11.419 -0.341 13.120 1.00 93.06 396 ALA A N 1
ATOM 3039 C CA . ALA A 1 396 ? -12.700 0.186 12.662 1.00 93.06 396 ALA A CA 1
ATOM 3040 C C . ALA A 1 396 ? -12.572 1.677 12.329 1.00 93.06 396 ALA A C 1
ATOM 3042 O O . ALA A 1 396 ? -11.784 2.398 12.952 1.00 93.06 396 ALA A O 1
ATOM 3043 N N . ILE A 1 397 ? -13.379 2.155 11.386 1.00 90.88 397 ILE A N 1
ATOM 3044 C CA . ILE A 1 397 ? -13.648 3.580 11.215 1.00 90.88 397 ILE A CA 1
ATOM 3045 C C . ILE A 1 397 ? -14.860 3.925 12.067 1.00 90.88 397 ILE A C 1
ATOM 3047 O O . ILE A 1 397 ? -15.904 3.291 11.957 1.00 90.88 397 ILE A O 1
ATOM 3051 N N . VAL A 1 398 ? -14.721 4.927 12.934 1.00 94.88 398 VAL A N 1
ATOM 3052 C CA . VAL A 1 398 ? -15.769 5.287 13.892 1.00 94.88 398 VAL A CA 1
ATOM 3053 C C . VAL A 1 398 ? -15.961 6.790 13.956 1.00 94.88 398 VAL A C 1
ATOM 3055 O O . VAL A 1 398 ? -14.992 7.549 14.036 1.00 94.88 398 VAL A O 1
ATOM 3058 N N . LYS A 1 399 ? -17.221 7.216 13.999 1.00 93.69 399 LYS A N 1
ATOM 3059 C CA . LYS A 1 399 ? -17.627 8.572 14.371 1.00 93.69 399 LYS A CA 1
ATOM 3060 C C . LYS A 1 399 ? -18.731 8.491 15.414 1.00 93.69 399 LYS A C 1
ATOM 3062 O O . LYS A 1 399 ? -19.737 7.835 15.198 1.00 93.69 399 LYS A O 1
ATOM 3067 N N . VAL A 1 400 ? -18.581 9.197 16.520 1.00 92.06 400 VAL A N 1
ATOM 3068 C CA . VAL A 1 400 ? -19.611 9.317 17.554 1.00 92.06 400 VAL A CA 1
ATOM 3069 C C . VAL A 1 400 ? -20.534 10.486 17.213 1.00 92.06 400 VAL A C 1
ATOM 3071 O O . VAL A 1 400 ? -20.079 11.539 16.762 1.00 92.06 400 VAL A O 1
ATOM 3074 N N . ASN A 1 401 ? -21.832 10.310 17.434 1.00 91.00 401 ASN A N 1
ATOM 3075 C CA . ASN A 1 401 ? -22.832 11.362 17.297 1.00 91.00 401 ASN A CA 1
ATOM 3076 C C . ASN A 1 401 ? -22.871 12.257 18.546 1.00 91.00 401 ASN A C 1
ATOM 3078 O O . ASN A 1 401 ? -22.754 13.478 18.449 1.00 91.00 401 ASN A O 1
ATOM 3082 N N . GLN A 1 402 ? -22.973 11.639 19.724 1.00 83.94 402 GLN A N 1
ATOM 3083 C CA . GLN A 1 402 ? -22.972 12.306 21.026 1.00 83.94 402 GLN A CA 1
ATOM 3084 C C . GLN A 1 402 ? -22.406 11.388 22.116 1.00 83.94 402 GLN A C 1
ATOM 3086 O O . GLN A 1 402 ? -22.411 10.166 21.989 1.00 83.94 402 GLN A O 1
ATOM 3091 N N . SER A 1 403 ? -21.896 11.980 23.196 1.00 75.38 403 SER A N 1
ATOM 3092 C CA . SER A 1 403 ? -21.517 11.222 24.389 1.00 75.38 403 SER A CA 1
ATOM 3093 C C . SER A 1 403 ? -22.759 10.718 25.115 1.00 75.38 403 SER A C 1
ATOM 3095 O O . SER A 1 403 ? -23.737 11.455 25.228 1.00 75.38 403 SER A O 1
ATOM 3097 N N . SER A 1 404 ? -22.687 9.517 25.689 1.00 72.25 404 SER A N 1
ATOM 3098 C CA . SER A 1 404 ? -23.729 9.044 26.602 1.00 72.25 404 SER A CA 1
ATOM 3099 C C . SER A 1 404 ? -23.818 9.957 27.834 1.00 72.25 404 SER A C 1
ATOM 3101 O O . SER A 1 404 ? -22.798 10.265 28.459 1.00 72.25 404 SER A O 1
ATOM 3103 N N . GLU A 1 405 ? -25.036 10.368 28.196 1.00 71.00 405 GLU A N 1
ATOM 3104 C CA . GLU A 1 405 ? -25.335 11.096 29.441 1.00 71.00 405 GLU A CA 1
ATOM 3105 C C . GLU A 1 405 ? -25.642 10.149 30.619 1.00 71.00 405 GLU A C 1
ATOM 3107 O O . GLU A 1 405 ? -26.063 10.577 31.696 1.00 71.00 405 GLU A O 1
ATOM 3112 N N . GLU A 1 406 ? -25.430 8.845 30.435 1.00 75.19 406 GLU A N 1
ATOM 3113 C CA . GLU A 1 406 ? -25.704 7.815 31.432 1.00 75.19 406 GLU A CA 1
ATOM 3114 C C . GLU A 1 406 ? -24.427 7.506 32.216 1.00 75.19 406 GLU A C 1
ATOM 3116 O O . GLU A 1 406 ? -23.623 6.638 31.878 1.00 75.19 406 GLU A O 1
ATOM 3121 N N . TRP A 1 407 ? -24.209 8.297 33.263 1.00 79.88 407 TRP A N 1
ATOM 3122 C CA . TRP A 1 407 ? -22.984 8.263 34.056 1.00 79.88 407 TRP A CA 1
ATOM 3123 C C . TRP A 1 407 ? -22.904 7.046 34.989 1.00 79.88 407 TRP A C 1
ATOM 3125 O O . TRP A 1 407 ? -23.850 6.707 35.700 1.00 79.88 407 TRP A O 1
ATOM 3135 N N . ILE A 1 408 ? -21.721 6.437 35.039 1.00 77.12 408 ILE A N 1
ATOM 3136 C CA . ILE A 1 408 ? -21.323 5.365 35.953 1.00 77.12 408 ILE A CA 1
ATOM 3137 C C . ILE A 1 408 ? -20.563 5.972 37.131 1.00 77.12 408 ILE A C 1
ATOM 3139 O O . ILE A 1 408 ? -19.473 6.520 36.953 1.00 77.12 408 ILE A O 1
ATOM 3143 N N . ASP A 1 409 ? -21.103 5.809 38.338 1.00 82.19 409 ASP A N 1
ATOM 3144 C CA . ASP A 1 409 ? -20.434 6.175 39.587 1.00 82.19 409 ASP A CA 1
ATOM 3145 C C . ASP A 1 409 ? -19.390 5.125 39.996 1.00 82.19 409 ASP A C 1
ATOM 3147 O O . ASP A 1 409 ? -19.674 3.927 40.073 1.00 82.19 409 ASP A O 1
ATOM 3151 N N . TYR A 1 410 ? -18.189 5.571 40.355 1.00 78.94 410 TYR A N 1
ATOM 3152 C CA . TYR A 1 410 ? -17.177 4.742 41.009 1.00 78.94 410 TYR A CA 1
ATOM 3153 C C . TYR A 1 410 ? -16.475 5.527 42.119 1.00 78.94 410 TYR A C 1
ATOM 3155 O O . TYR A 1 410 ? -16.625 6.739 42.253 1.00 78.94 410 TYR A O 1
ATOM 3163 N N . SER A 1 411 ? -15.665 4.845 42.932 1.00 77.12 411 SER A N 1
ATOM 3164 C CA . SER A 1 411 ? -15.020 5.449 44.109 1.00 77.12 411 SER A CA 1
ATOM 3165 C C . SER A 1 411 ? -14.114 6.653 43.807 1.00 77.12 411 SER A C 1
ATOM 3167 O O . SER A 1 411 ? -13.697 7.333 44.740 1.00 77.12 411 SER A O 1
ATOM 3169 N N . GLY A 1 412 ? -13.772 6.896 42.537 1.00 76.19 412 GLY A N 1
ATOM 3170 C CA . GLY A 1 412 ? -12.904 7.985 42.094 1.00 76.19 412 GLY A CA 1
ATOM 3171 C C . GLY A 1 412 ? -13.542 8.978 41.119 1.00 76.19 412 GLY A C 1
ATOM 3172 O O . GLY A 1 412 ? -12.802 9.812 40.607 1.00 76.19 412 GLY A O 1
ATOM 3173 N N . GLY A 1 413 ? -14.851 8.905 40.841 1.00 82.69 413 GLY A N 1
ATOM 3174 C CA . GLY A 1 413 ? -15.522 9.842 39.933 1.00 82.69 413 GLY A CA 1
ATOM 3175 C C . GLY A 1 413 ? -16.729 9.264 39.193 1.00 82.69 413 GLY A C 1
ATOM 3176 O O . GLY A 1 413 ? -17.305 8.258 39.605 1.00 82.69 413 GLY A O 1
ATOM 3177 N N . GLN A 1 414 ? -17.085 9.919 38.089 1.00 83.62 414 GLN A N 1
ATOM 3178 C CA . GLN A 1 414 ? -18.155 9.531 37.171 1.00 83.62 414 GLN A CA 1
ATOM 3179 C C . GLN A 1 414 ? -17.611 9.417 35.750 1.00 83.62 414 GLN A C 1
ATOM 3181 O O . GLN A 1 414 ? -16.771 10.224 35.356 1.00 83.62 414 GLN A O 1
ATOM 3186 N N . PHE A 1 415 ? -18.085 8.442 34.978 1.00 83.00 415 PHE A N 1
ATOM 3187 C CA . PHE A 1 415 ? -17.770 8.337 33.551 1.00 83.00 415 PHE A CA 1
ATOM 3188 C C . PHE A 1 415 ? -18.875 7.606 32.782 1.00 83.00 415 PHE A C 1
ATOM 3190 O O . PHE A 1 415 ? -19.583 6.801 33.368 1.00 83.00 415 PHE A O 1
ATOM 3197 N N . SER A 1 416 ? -19.020 7.840 31.482 1.00 82.44 416 SER A N 1
ATOM 3198 C CA . SER A 1 416 ? -19.863 7.029 30.590 1.00 82.44 416 SER A CA 1
ATOM 3199 C C . SER A 1 416 ? -19.007 6.390 29.495 1.00 82.44 416 SER A C 1
ATOM 3201 O O . SER A 1 416 ? -17.848 6.771 29.294 1.00 82.44 416 SER A O 1
ATOM 3203 N N . LYS A 1 417 ? -19.530 5.363 28.819 1.00 82.38 417 LYS A N 1
ATOM 3204 C CA . LYS A 1 417 ? -18.794 4.623 27.779 1.00 82.38 417 LYS A CA 1
ATOM 3205 C C . LYS A 1 417 ? -19.444 4.815 26.413 1.00 82.38 417 LYS A C 1
ATOM 3207 O O . LYS A 1 417 ? -20.632 5.089 26.343 1.00 82.38 417 LYS A O 1
ATOM 3212 N N . GLY A 1 418 ? -18.660 4.646 25.352 1.00 86.19 418 GLY A N 1
ATOM 3213 C CA . GLY A 1 418 ? -19.127 4.469 23.975 1.00 86.19 418 GLY A CA 1
ATOM 3214 C C . GLY A 1 418 ? -18.466 3.233 23.395 1.00 86.19 418 GLY A C 1
ATOM 3215 O O . GLY A 1 418 ? -17.281 3.274 23.051 1.00 86.19 418 GLY A O 1
ATOM 3216 N N . LYS A 1 419 ? -19.185 2.111 23.383 1.00 86.81 419 LYS A N 1
ATOM 3217 C CA . LYS A 1 419 ? -18.641 0.797 23.015 1.00 86.81 419 LYS A CA 1
ATOM 3218 C C . LYS A 1 419 ? -18.467 0.667 21.507 1.00 86.81 419 LYS A C 1
ATOM 3220 O O . LYS A 1 419 ? -19.444 0.654 20.778 1.00 86.81 419 LYS A O 1
ATOM 3225 N N . ILE A 1 420 ? -17.227 0.516 21.044 1.00 92.50 420 ILE A N 1
ATOM 3226 C CA . ILE A 1 420 ? -16.961 0.262 19.624 1.00 92.50 420 ILE A CA 1
ATOM 3227 C C . ILE A 1 420 ? -16.974 -1.242 19.376 1.00 92.50 420 ILE A C 1
ATOM 3229 O O . ILE A 1 420 ? -17.809 -1.729 18.629 1.00 92.50 420 ILE A O 1
ATOM 3233 N N . MET A 1 421 ? -16.070 -1.977 20.026 1.00 90.44 421 MET A N 1
ATOM 3234 C CA . MET A 1 421 ? -15.939 -3.425 19.873 1.00 90.44 421 MET A CA 1
ATOM 3235 C C . MET A 1 421 ? -15.351 -4.032 21.146 1.00 90.44 421 MET A C 1
ATOM 3237 O O . MET A 1 421 ? -14.462 -3.439 21.762 1.00 90.44 421 MET A O 1
ATOM 3241 N N . HIS A 1 422 ? -15.814 -5.213 21.544 1.00 87.94 422 HIS A N 1
ATOM 3242 C CA . HIS A 1 422 ? -15.238 -5.943 22.671 1.00 87.94 422 HIS A CA 1
ATOM 3243 C C . HIS A 1 422 ? -15.500 -7.449 22.589 1.00 87.94 422 HIS A C 1
ATOM 3245 O O . HIS A 1 422 ? -16.480 -7.877 21.980 1.00 87.94 422 HIS A O 1
ATOM 3251 N N . GLY A 1 423 ? -14.648 -8.239 23.241 1.00 85.69 423 GLY A N 1
ATOM 3252 C CA . GLY A 1 423 ? -14.914 -9.658 23.473 1.00 85.69 423 GLY A CA 1
ATOM 3253 C C . GLY A 1 423 ? -15.818 -9.892 24.683 1.00 85.69 423 GLY A C 1
ATOM 3254 O O . GLY A 1 423 ? -15.843 -9.085 25.625 1.00 85.69 423 GLY A O 1
ATOM 3255 N N . ASP A 1 424 ? -16.551 -11.009 24.687 1.00 81.19 424 ASP A N 1
ATOM 3256 C CA . ASP A 1 424 ? -17.185 -11.517 25.902 1.00 81.19 424 ASP A CA 1
ATOM 3257 C C . ASP A 1 424 ? -16.130 -11.746 26.996 1.00 81.19 424 ASP A C 1
ATOM 3259 O O . ASP A 1 424 ? -14.930 -11.825 26.744 1.00 81.19 424 ASP A O 1
ATOM 3263 N N . ASN A 1 425 ? -16.551 -11.695 28.260 1.00 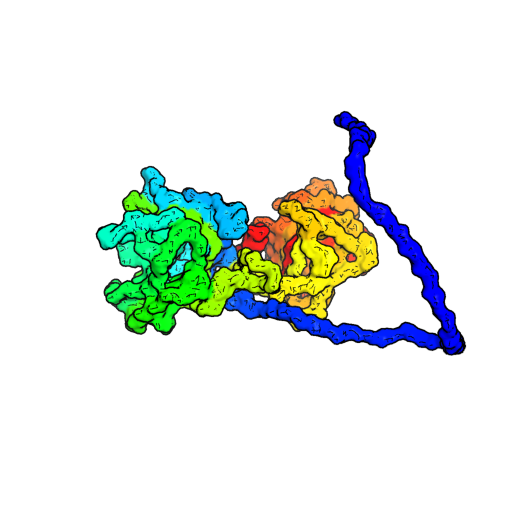79.06 425 ASN A N 1
ATOM 3264 C CA . ASN A 1 425 ? -15.640 -11.627 29.414 1.00 79.06 425 ASN A CA 1
ATOM 3265 C C . ASN A 1 425 ? -14.640 -10.452 29.387 1.00 79.06 425 ASN A C 1
ATOM 3267 O O . ASN A 1 425 ? -13.761 -10.382 30.251 1.00 79.06 425 ASN A O 1
ATOM 3271 N N . TYR A 1 426 ? -14.806 -9.487 28.477 1.00 81.31 426 TYR A N 1
ATOM 3272 C CA . TYR A 1 426 ? -13.931 -8.327 28.313 1.00 81.31 426 TYR A CA 1
ATOM 3273 C C . TYR A 1 426 ? -12.477 -8.700 28.031 1.00 81.31 426 TYR A C 1
ATOM 3275 O O . TYR A 1 426 ? -11.568 -8.023 28.512 1.00 81.31 426 TYR A O 1
ATOM 3283 N N . THR A 1 427 ? -12.250 -9.774 27.277 1.00 85.69 427 THR A N 1
ATOM 3284 C CA . THR A 1 427 ? -10.903 -10.203 26.871 1.00 85.69 427 THR A CA 1
ATOM 3285 C C . THR A 1 427 ? -10.119 -9.075 26.207 1.00 85.69 427 THR A C 1
ATOM 3287 O O . THR A 1 427 ? -8.946 -8.864 26.519 1.00 85.69 427 THR A O 1
ATOM 3290 N N . PHE A 1 428 ? -10.805 -8.273 25.394 1.00 89.88 428 PHE A N 1
ATOM 3291 C CA . PHE A 1 428 ? -10.372 -6.953 24.965 1.00 89.88 428 PHE A CA 1
ATOM 3292 C C . PHE A 1 428 ? -11.544 -5.973 24.914 1.00 89.88 428 PHE A C 1
ATOM 3294 O O . PHE A 1 428 ? -12.711 -6.370 24.855 1.00 89.88 428 PHE A O 1
ATOM 3301 N N . ILE A 1 429 ? -11.229 -4.678 24.930 1.00 89.94 429 ILE A N 1
ATOM 3302 C CA . ILE A 1 429 ? -12.207 -3.599 24.794 1.00 89.94 429 ILE A CA 1
ATOM 3303 C C . ILE A 1 429 ? -11.619 -2.478 23.942 1.00 89.94 429 ILE A C 1
ATOM 3305 O O . ILE A 1 429 ? -10.496 -2.040 24.181 1.00 89.94 429 ILE A O 1
ATOM 3309 N N . MET A 1 430 ? -12.409 -1.981 22.996 1.00 93.75 430 MET A N 1
ATOM 3310 C CA . MET A 1 430 ? -12.166 -0.764 22.232 1.00 93.75 430 MET A CA 1
ATOM 3311 C C . MET A 1 430 ? -13.376 0.164 22.372 1.00 93.75 430 MET A C 1
ATOM 3313 O O . MET A 1 430 ? -14.520 -0.249 22.161 1.00 93.75 430 MET A O 1
ATOM 3317 N N . GLY A 1 431 ? -13.153 1.421 22.746 1.00 92.81 431 GLY A N 1
ATOM 3318 C CA . GLY A 1 431 ? -14.252 2.369 22.916 1.00 92.81 431 GLY A CA 1
ATOM 3319 C C . GLY A 1 431 ? -13.821 3.742 23.401 1.00 92.81 431 GLY A C 1
ATOM 3320 O O . GLY A 1 431 ? -12.636 4.009 23.573 1.00 92.81 431 GLY A O 1
ATOM 3321 N N . TYR A 1 432 ? -14.799 4.603 23.658 1.00 91.38 432 TYR A N 1
ATOM 3322 C CA . TYR A 1 432 ? -14.604 5.885 24.329 1.00 91.38 432 TYR A CA 1
ATOM 3323 C C . TYR A 1 432 ? -15.022 5.812 25.799 1.00 91.38 432 TYR A C 1
ATOM 3325 O O . TYR A 1 432 ? -15.963 5.101 26.150 1.00 91.38 432 TYR A O 1
ATOM 3333 N N . HIS A 1 433 ? -14.330 6.566 26.648 1.00 88.88 433 HIS A N 1
ATOM 3334 C CA . HIS A 1 433 ? -14.759 6.942 27.991 1.00 88.88 433 HIS A CA 1
ATOM 3335 C C . HIS A 1 433 ? -14.947 8.454 28.046 1.00 88.88 433 HIS A C 1
ATOM 3337 O O . HIS A 1 433 ? -14.013 9.196 27.740 1.00 88.88 433 HIS A O 1
ATOM 3343 N N . TRP A 1 434 ? -16.126 8.903 28.460 1.00 87.25 434 TRP A N 1
ATOM 3344 C CA . TRP A 1 434 ? -16.425 10.310 28.699 1.00 87.25 434 TRP A CA 1
ATOM 3345 C C . TRP A 1 434 ? -16.498 10.582 30.184 1.00 87.25 434 TRP A C 1
ATOM 3347 O O . TRP A 1 434 ? -17.004 9.759 30.939 1.00 87.25 434 TRP A O 1
ATOM 3357 N N . TYR A 1 435 ? -16.031 11.753 30.587 1.00 86.88 435 TYR A N 1
ATOM 3358 C CA . TYR A 1 435 ? -16.104 12.214 31.963 1.00 86.88 435 TYR A CA 1
ATOM 3359 C C . TYR A 1 435 ? -16.887 13.536 32.038 1.00 86.88 435 TYR A C 1
ATOM 3361 O O . TYR A 1 435 ? -16.820 14.319 31.083 1.00 86.88 435 TYR A O 1
ATOM 3369 N N . PRO A 1 436 ? -17.608 13.825 33.141 1.00 84.31 436 PRO A N 1
ATOM 3370 C CA . PRO A 1 436 ? -18.418 15.041 33.276 1.00 84.31 436 PRO A CA 1
ATOM 3371 C C . PRO A 1 436 ? -17.639 16.348 33.091 1.00 84.31 436 PRO A C 1
ATOM 3373 O O . PRO A 1 436 ? -18.201 17.355 32.670 1.00 84.31 436 PRO A O 1
ATOM 3376 N N . GLU A 1 437 ? -16.336 16.348 33.373 1.00 85.69 437 GLU A N 1
ATOM 3377 C CA . GLU A 1 437 ? -15.444 17.486 33.143 1.00 85.69 437 GLU A CA 1
ATOM 3378 C C . GLU A 1 437 ? -15.111 17.741 31.659 1.00 85.69 437 GLU A C 1
ATOM 3380 O O . GLU A 1 437 ? -14.377 18.680 31.351 1.00 85.69 437 GLU A O 1
ATOM 3385 N N . GLY A 1 438 ? -15.630 16.921 30.739 1.00 81.94 438 GLY A N 1
ATOM 3386 C CA . GLY A 1 438 ? -15.461 17.060 29.291 1.00 81.94 438 GLY A CA 1
ATOM 3387 C C . GLY A 1 438 ? -14.262 16.308 28.708 1.00 81.94 438 GLY A C 1
ATOM 3388 O O . GLY A 1 438 ? -14.027 16.383 27.503 1.00 81.94 438 GLY A O 1
ATOM 3389 N N . THR A 1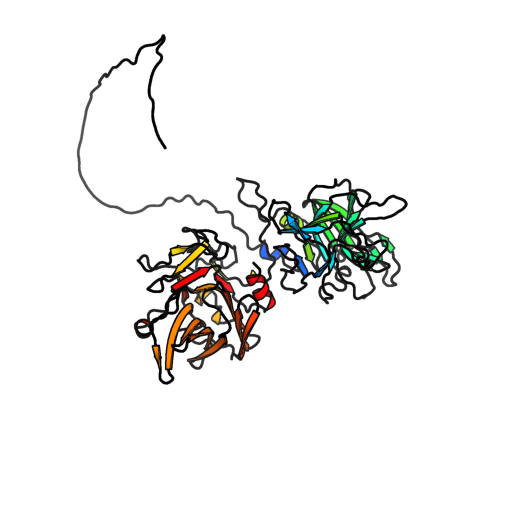 439 ? -13.504 15.571 29.526 1.00 85.19 439 THR A N 1
ATOM 3390 C CA . THR A 1 439 ? -12.421 14.707 29.033 1.00 85.19 439 THR A CA 1
ATOM 3391 C C . THR A 1 439 ? -13.007 13.489 28.322 1.00 85.19 439 THR A C 1
ATOM 3393 O O . THR A 1 439 ? -13.906 12.829 28.840 1.00 85.19 439 THR A O 1
ATOM 3396 N N . ASN A 1 440 ? -12.465 13.157 27.153 1.00 86.31 440 ASN A N 1
ATOM 3397 C CA . ASN A 1 440 ? -12.834 11.982 26.375 1.00 86.31 440 ASN A CA 1
ATOM 3398 C C . ASN A 1 440 ? -11.591 11.132 26.080 1.00 86.31 440 ASN A C 1
ATOM 3400 O O . ASN A 1 440 ? -10.678 11.570 25.387 1.00 86.31 440 ASN A O 1
ATOM 3404 N N . ASN A 1 441 ? -11.558 9.904 26.583 1.00 91.25 441 ASN A N 1
ATOM 3405 C CA . ASN A 1 441 ? -10.461 8.976 26.343 1.00 91.25 441 ASN A CA 1
ATOM 3406 C C . ASN A 1 441 ? -10.898 7.909 25.346 1.00 91.25 441 ASN A C 1
ATOM 3408 O O . ASN A 1 441 ? -11.781 7.111 25.649 1.00 91.25 441 ASN A O 1
ATOM 3412 N N . LEU A 1 442 ? -10.251 7.860 24.185 1.00 94.88 442 LEU A N 1
ATOM 3413 C CA . LEU A 1 442 ? -10.264 6.657 23.364 1.00 94.88 442 LEU A CA 1
ATOM 3414 C C . LEU A 1 442 ? -9.335 5.636 24.012 1.00 94.88 442 LEU A C 1
ATOM 3416 O O . LEU A 1 442 ? -8.202 5.978 24.360 1.00 94.88 442 LEU A O 1
ATOM 3420 N N . TRP A 1 443 ? -9.788 4.397 24.160 1.00 92.81 443 TRP A N 1
ATOM 3421 C CA . TRP A 1 443 ? -8.994 3.341 24.770 1.00 92.81 443 TRP A CA 1
ATOM 3422 C C . TRP A 1 443 ? -9.090 2.035 23.990 1.00 92.81 443 TRP A C 1
ATOM 3424 O O . TRP A 1 443 ? -10.127 1.700 23.414 1.00 92.81 443 TRP A O 1
ATOM 3434 N N . PHE A 1 444 ? -7.982 1.304 24.010 1.00 95.81 444 PHE A N 1
ATOM 3435 C CA . PHE A 1 444 ? -7.897 -0.100 23.656 1.00 95.81 444 PHE A CA 1
ATOM 3436 C C . PHE A 1 444 ? -7.235 -0.842 24.814 1.00 95.81 444 PHE A C 1
ATOM 3438 O O . PHE A 1 444 ? -6.201 -0.406 25.330 1.00 95.81 444 PHE A O 1
ATOM 3445 N N . ALA A 1 445 ? -7.832 -1.942 25.248 1.00 92.88 445 ALA A N 1
ATOM 3446 C CA . ALA A 1 445 ? -7.335 -2.709 26.375 1.00 92.88 445 ALA A CA 1
ATOM 3447 C C . ALA A 1 445 ? -7.496 -4.203 26.171 1.00 92.88 445 ALA A C 1
ATOM 3449 O O . ALA A 1 445 ? -8.423 -4.638 25.497 1.00 92.88 445 ALA A O 1
ATOM 3450 N N . VAL A 1 446 ? -6.629 -4.969 26.830 1.00 92.06 446 VAL A N 1
ATOM 3451 C CA . VAL A 1 446 ? -6.730 -6.429 26.958 1.00 92.06 446 VAL A CA 1
ATOM 3452 C C . VAL A 1 446 ? -6.768 -6.815 28.434 1.00 92.06 446 VAL A C 1
ATOM 3454 O O . VAL A 1 446 ? -6.074 -6.211 29.259 1.00 92.06 446 VAL A O 1
ATOM 3457 N N . ARG A 1 447 ? -7.584 -7.806 28.792 1.00 88.00 447 ARG A N 1
ATOM 3458 C CA . ARG A 1 447 ? -7.715 -8.303 30.169 1.00 88.00 447 ARG A CA 1
ATOM 3459 C C . ARG A 1 447 ? -6.700 -9.408 30.424 1.00 88.00 447 ARG A C 1
ATOM 3461 O O . ARG A 1 447 ? -6.761 -10.477 29.824 1.00 88.00 447 ARG A O 1
ATOM 3468 N N . ASN A 1 448 ? -5.769 -9.150 31.335 1.00 80.62 448 ASN A N 1
ATOM 3469 C CA . ASN A 1 448 ? -4.682 -10.066 31.660 1.00 80.62 448 ASN A CA 1
ATOM 3470 C C . ASN A 1 448 ? -5.088 -11.156 32.664 1.00 80.62 448 ASN A C 1
ATOM 3472 O O . ASN A 1 448 ? -6.165 -11.120 33.268 1.00 80.62 448 ASN A O 1
ATOM 3476 N N . SER A 1 449 ? -4.185 -12.116 32.886 1.00 74.38 449 SER A N 1
ATOM 3477 C CA . SER A 1 449 ? -4.402 -13.281 33.758 1.00 74.38 449 SER A CA 1
ATOM 3478 C C . SER A 1 449 ? -4.687 -12.933 35.223 1.00 74.38 449 SER A C 1
ATOM 3480 O O . SER A 1 449 ? -5.274 -13.743 35.938 1.00 74.38 449 SER A O 1
ATOM 3482 N N . SER A 1 450 ? -4.303 -11.734 35.674 1.00 79.44 450 SER A N 1
ATOM 3483 C CA . SER A 1 450 ? -4.565 -11.237 37.035 1.00 79.44 450 SER A CA 1
ATOM 3484 C C . SER A 1 450 ? -5.930 -10.561 37.175 1.00 79.44 450 SER A C 1
ATOM 3486 O O . SER A 1 450 ? -6.207 -9.953 38.205 1.00 79.44 450 SER A O 1
ATOM 3488 N N . ASP A 1 451 ? -6.776 -10.654 36.148 1.00 78.38 451 ASP A N 1
ATOM 3489 C CA . ASP A 1 451 ? -8.076 -9.991 36.077 1.00 78.38 451 ASP A CA 1
ATOM 3490 C C . ASP A 1 451 ? -8.009 -8.460 36.007 1.00 78.38 451 ASP A C 1
ATOM 3492 O O . ASP A 1 451 ? -8.961 -7.764 36.353 1.00 78.38 451 ASP A O 1
ATOM 3496 N N . THR A 1 452 ? -6.879 -7.926 35.541 1.00 83.56 452 THR A N 1
ATOM 3497 C CA . THR A 1 452 ? -6.665 -6.485 35.374 1.00 83.56 452 THR A CA 1
ATOM 3498 C C . THR A 1 452 ? -6.540 -6.131 33.895 1.00 83.56 452 THR A C 1
ATOM 3500 O O . THR A 1 452 ? -6.113 -6.952 33.086 1.00 83.56 452 THR A O 1
ATOM 3503 N N . ALA A 1 453 ? -6.938 -4.919 33.513 1.00 86.50 453 ALA A N 1
ATOM 3504 C CA . ALA A 1 453 ? -6.827 -4.461 32.131 1.00 86.50 453 ALA A CA 1
ATOM 3505 C C . ALA A 1 453 ? -5.460 -3.805 31.884 1.00 86.50 453 ALA A C 1
ATOM 3507 O O . ALA A 1 453 ? -5.066 -2.896 32.619 1.00 86.50 453 ALA A O 1
ATOM 3508 N N . THR A 1 454 ? -4.764 -4.223 30.828 1.00 92.81 454 THR A N 1
ATOM 3509 C CA . THR A 1 454 ? -3.627 -3.490 30.262 1.00 92.81 454 THR A CA 1
ATOM 3510 C C . THR A 1 454 ? -4.170 -2.529 29.212 1.00 92.81 454 THR A C 1
ATOM 3512 O O . THR A 1 454 ? -4.703 -2.972 28.199 1.00 92.81 454 THR A O 1
ATOM 3515 N N . ASN A 1 455 ? -4.064 -1.221 29.463 1.00 92.75 455 ASN A N 1
ATOM 3516 C CA . ASN A 1 455 ? -4.762 -0.192 28.686 1.00 92.75 455 ASN A CA 1
ATOM 3517 C C . ASN A 1 455 ? -3.782 0.694 27.914 1.00 92.75 455 ASN A C 1
ATOM 3519 O O . ASN A 1 455 ? -2.889 1.284 28.517 1.00 92.75 455 ASN A O 1
ATOM 3523 N N . ALA A 1 456 ? -4.032 0.887 26.624 1.00 96.12 456 ALA A N 1
ATOM 3524 C CA . ALA A 1 456 ? -3.503 1.994 25.841 1.00 96.12 456 ALA A CA 1
ATOM 3525 C C . ALA A 1 456 ? -4.636 3.004 25.609 1.00 96.12 456 ALA A C 1
ATOM 3527 O O . ALA A 1 456 ? -5.693 2.642 25.097 1.00 96.12 456 ALA A O 1
ATOM 3528 N N . TYR A 1 457 ? -4.451 4.266 26.001 1.00 95.44 457 TYR A N 1
ATOM 3529 C CA . TYR A 1 457 ? -5.494 5.285 25.870 1.00 95.44 457 TYR A CA 1
ATOM 3530 C C . TYR A 1 457 ? -4.938 6.648 25.461 1.00 95.44 457 TYR A C 1
ATOM 3532 O O . TYR A 1 457 ? -3.771 6.962 25.688 1.00 95.44 457 TYR A O 1
ATOM 3540 N N . THR A 1 458 ? -5.792 7.477 24.867 1.00 95.12 458 THR A N 1
ATOM 3541 C CA . THR A 1 458 ? -5.463 8.842 24.453 1.00 95.12 458 THR A CA 1
ATOM 3542 C C . THR A 1 458 ? -6.669 9.764 24.587 1.00 95.12 458 THR A C 1
ATOM 3544 O O . THR A 1 458 ? -7.795 9.362 24.307 1.00 95.12 458 THR A O 1
ATOM 3547 N N . ASN A 1 459 ? -6.424 11.019 24.963 1.00 92.81 459 ASN A N 1
ATOM 3548 C CA . ASN A 1 459 ? -7.418 12.097 24.932 1.00 92.81 459 ASN A CA 1
ATOM 3549 C C . ASN A 1 459 ? -7.263 13.019 23.710 1.00 92.81 459 ASN A C 1
ATOM 3551 O O . ASN A 1 459 ? -7.915 14.054 23.607 1.00 92.81 459 ASN A O 1
ATOM 3555 N N . LYS A 1 460 ? -6.364 12.677 22.781 1.00 90.06 460 LYS A N 1
ATOM 3556 C CA . LYS A 1 460 ? -6.029 13.498 21.609 1.00 90.06 460 LYS A CA 1
ATOM 3557 C C . LYS A 1 460 ? -6.825 13.073 20.378 1.00 90.06 460 LYS A C 1
ATOM 3559 O O . LYS A 1 460 ? -6.260 12.872 19.307 1.00 90.06 460 LYS A O 1
ATOM 3564 N N . THR A 1 461 ? -8.130 12.903 20.541 1.00 89.38 461 THR A N 1
ATOM 3565 C CA . THR A 1 461 ? -9.042 12.497 19.464 1.00 89.38 461 THR A CA 1
ATOM 3566 C C . THR A 1 461 ? -10.310 13.324 19.518 1.00 89.38 461 THR A C 1
ATOM 3568 O O . THR A 1 461 ? -10.828 13.568 20.609 1.00 89.38 461 THR A O 1
ATOM 3571 N N . ASN A 1 462 ? -10.841 13.698 18.355 1.00 88.56 462 ASN A N 1
ATOM 3572 C CA . ASN A 1 462 ? -12.167 14.293 18.253 1.00 88.56 462 ASN A CA 1
ATOM 3573 C C . ASN A 1 462 ? -13.184 13.203 17.864 1.00 88.56 462 ASN A C 1
ATOM 3575 O O . ASN A 1 462 ? -13.201 12.805 16.700 1.00 88.56 462 ASN A O 1
ATOM 3579 N N . PRO A 1 463 ? -14.021 12.718 18.797 1.00 89.19 463 PRO A N 1
ATOM 3580 C CA . PRO A 1 463 ? -14.941 11.613 18.548 1.00 89.19 463 PRO A CA 1
ATOM 3581 C C . PRO A 1 463 ? -16.067 12.008 17.587 1.00 89.19 463 PRO A C 1
ATOM 3583 O O . PRO A 1 463 ? -16.655 11.134 16.970 1.00 89.19 463 PRO A O 1
ATOM 3586 N N . LEU A 1 464 ? -16.331 13.308 17.403 1.00 89.56 464 LEU A N 1
ATOM 3587 C CA . LEU A 1 464 ? -17.353 13.815 16.477 1.00 89.56 464 LEU A CA 1
ATOM 3588 C C . LEU A 1 464 ? -16.903 13.801 15.004 1.00 89.56 464 LEU A C 1
ATOM 3590 O O . LEU A 1 464 ? -17.658 14.195 14.113 1.00 89.56 464 LEU A O 1
ATOM 3594 N N . GLN A 1 465 ? -15.667 13.381 14.735 1.00 89.50 465 GLN A N 1
ATOM 3595 C CA . GLN A 1 465 ? -15.127 13.161 13.395 1.00 89.50 465 GLN A CA 1
ATOM 3596 C C . GLN A 1 465 ? -14.896 11.667 13.167 1.00 89.50 465 GLN A C 1
ATOM 3598 O O . GLN A 1 465 ? -14.736 10.910 14.122 1.00 89.50 465 GLN A O 1
ATOM 3603 N N . TYR A 1 466 ? -14.862 11.251 11.901 1.00 88.75 466 TYR A N 1
ATOM 3604 C CA . TYR A 1 466 ? -14.440 9.899 11.557 1.00 88.75 466 TYR A CA 1
ATOM 3605 C C . TYR A 1 466 ? -12.976 9.701 11.951 1.00 88.75 466 TYR A C 1
ATOM 3607 O O . TYR A 1 466 ? -12.102 10.475 11.559 1.00 88.75 466 TYR A O 1
ATOM 3615 N N . ASN A 1 467 ? -12.723 8.666 12.744 1.00 91.12 467 ASN A N 1
ATOM 3616 C CA . ASN A 1 467 ? -11.396 8.237 13.147 1.00 91.12 467 ASN A CA 1
ATOM 3617 C C . ASN A 1 467 ? -11.204 6.780 12.733 1.00 91.12 467 ASN A C 1
ATOM 3619 O O . ASN A 1 467 ? -12.034 5.936 13.056 1.00 91.12 467 ASN A O 1
ATOM 3623 N N . HIS A 1 468 ? -10.090 6.479 12.073 1.00 91.12 468 HIS A N 1
ATOM 3624 C CA . HIS A 1 468 ? -9.634 5.107 11.886 1.00 91.12 468 HIS A CA 1
ATOM 3625 C C . HIS A 1 468 ? -8.868 4.676 13.136 1.00 91.12 468 HIS A C 1
ATOM 3627 O O . HIS A 1 468 ? -7.796 5.213 13.432 1.00 91.12 468 HIS A O 1
ATOM 3633 N N . ILE A 1 469 ? -9.439 3.747 13.891 1.00 97.44 469 ILE A N 1
ATOM 3634 C CA . ILE A 1 469 ? -8.947 3.323 15.199 1.00 97.44 469 ILE A CA 1
ATOM 3635 C C . ILE A 1 469 ? -8.432 1.899 15.068 1.00 97.44 469 ILE A C 1
ATOM 3637 O O . ILE A 1 469 ? -9.160 1.033 14.589 1.00 97.44 469 ILE A O 1
ATOM 3641 N N . VAL A 1 470 ? -7.197 1.655 15.515 1.00 96.38 470 VAL A N 1
ATOM 3642 C CA . VAL A 1 470 ? -6.606 0.311 15.515 1.00 96.38 470 VAL A CA 1
ATOM 3643 C C . VAL A 1 470 ? -6.028 -0.024 16.882 1.00 96.38 470 VAL A C 1
ATOM 3645 O O . VAL A 1 470 ? -5.144 0.674 17.384 1.00 96.38 470 VAL A O 1
ATOM 3648 N N . GLY A 1 471 ? -6.511 -1.117 17.464 1.00 97.19 471 GLY A N 1
ATOM 3649 C CA . GLY A 1 471 ? -5.918 -1.765 18.626 1.00 97.19 471 GLY A CA 1
ATOM 3650 C C . GLY A 1 471 ? -5.007 -2.908 18.191 1.00 97.19 471 GLY A C 1
ATOM 3651 O O . GLY A 1 471 ? -5.425 -3.758 17.408 1.00 97.19 471 GLY A O 1
ATOM 3652 N N . VAL A 1 472 ? -3.770 -2.939 18.690 1.00 95.94 472 VAL A N 1
ATOM 3653 C CA . VAL A 1 472 ? -2.786 -3.992 18.393 1.00 95.94 472 VAL A CA 1
ATOM 3654 C C . VAL A 1 472 ? -2.305 -4.608 19.701 1.00 95.94 472 VAL A C 1
ATOM 3656 O O . VAL A 1 472 ? -1.675 -3.927 20.509 1.00 95.94 472 VAL A O 1
ATOM 3659 N N . ALA A 1 473 ? -2.580 -5.892 19.908 1.00 93.75 473 ALA A N 1
ATOM 3660 C CA . ALA A 1 473 ? -2.040 -6.675 21.012 1.00 93.75 473 ALA A CA 1
ATOM 3661 C C . ALA A 1 473 ? -0.933 -7.584 20.476 1.00 93.75 473 ALA A C 1
ATOM 3663 O O . ALA A 1 473 ? -1.187 -8.588 19.808 1.00 93.75 473 ALA A O 1
ATOM 3664 N N . ASP A 1 474 ? 0.311 -7.218 20.755 1.00 92.50 474 ASP A N 1
ATOM 3665 C CA . ASP A 1 474 ? 1.486 -7.914 20.264 1.00 92.50 474 ASP A CA 1
ATOM 3666 C C . ASP A 1 474 ? 2.180 -8.686 21.387 1.00 92.50 474 ASP A C 1
ATOM 3668 O O . ASP A 1 474 ? 2.890 -8.136 22.230 1.00 92.50 474 ASP A O 1
ATOM 3672 N N . ARG A 1 475 ? 1.976 -10.002 21.376 1.00 88.81 475 ARG A N 1
ATOM 3673 C CA . ARG A 1 475 ? 2.541 -10.937 22.347 1.00 88.81 475 ARG A CA 1
ATOM 3674 C C . ARG A 1 475 ? 4.043 -11.146 22.152 1.00 88.81 475 ARG A C 1
ATOM 3676 O O . ARG A 1 475 ? 4.730 -11.461 23.117 1.00 88.81 475 ARG A O 1
ATOM 3683 N N . ILE A 1 476 ? 4.554 -10.971 20.930 1.00 84.44 476 ILE A N 1
ATOM 3684 C CA . ILE A 1 476 ? 5.978 -11.155 20.611 1.00 84.44 476 ILE A CA 1
ATOM 3685 C C . ILE A 1 476 ? 6.777 -9.989 21.191 1.00 84.44 476 ILE A C 1
ATOM 3687 O O . ILE A 1 476 ? 7.807 -10.198 21.830 1.00 84.44 476 ILE A O 1
ATOM 3691 N N . SER A 1 477 ? 6.285 -8.764 20.992 1.00 85.88 477 SER A N 1
ATOM 3692 C CA . SER A 1 477 ? 6.896 -7.559 21.565 1.00 85.88 477 SER A CA 1
ATOM 3693 C C . SER A 1 477 ? 6.529 -7.327 23.033 1.00 85.88 477 SER A C 1
ATOM 3695 O O . SER A 1 477 ? 7.208 -6.557 23.711 1.00 85.88 477 SER A O 1
ATOM 3697 N N . GLY A 1 478 ? 5.468 -7.973 23.530 1.00 92.25 478 GLY A N 1
ATOM 3698 C CA . GLY A 1 478 ? 4.932 -7.761 24.873 1.00 92.25 478 GLY A CA 1
ATOM 3699 C C . GLY A 1 478 ? 4.284 -6.385 25.024 1.00 92.25 478 GLY A C 1
ATOM 3700 O O . GLY A 1 478 ? 4.520 -5.697 26.019 1.00 92.25 478 GLY A O 1
ATOM 3701 N N . THR A 1 479 ? 3.510 -5.938 24.027 1.00 95.56 479 THR A N 1
ATOM 3702 C CA . THR A 1 479 ? 2.874 -4.611 24.037 1.00 95.56 479 THR A CA 1
ATOM 3703 C C . THR A 1 479 ? 1.404 -4.621 23.625 1.00 95.56 479 THR A C 1
ATOM 3705 O O . THR A 1 479 ? 0.950 -5.458 22.851 1.00 95.56 479 THR A O 1
ATOM 3708 N N . VAL A 1 480 ? 0.655 -3.651 24.148 1.00 96.69 480 VAL A N 1
ATOM 3709 C CA . VAL A 1 480 ? -0.696 -3.277 23.707 1.00 96.69 480 VAL A CA 1
ATOM 3710 C C . VAL A 1 480 ? -0.628 -1.842 23.212 1.00 96.69 480 VAL A C 1
ATOM 3712 O O . VAL A 1 480 ? -0.260 -0.945 23.972 1.00 96.69 480 VAL A O 1
ATOM 3715 N N . ASN A 1 481 ? -0.967 -1.630 21.946 1.00 97.88 481 ASN A N 1
ATOM 3716 C CA . ASN A 1 481 ? -0.833 -0.357 21.253 1.00 97.88 481 ASN A CA 1
ATOM 3717 C C . ASN A 1 481 ? -2.186 0.127 20.725 1.00 97.88 481 ASN A C 1
ATOM 3719 O O . ASN A 1 481 ? -3.012 -0.663 20.270 1.00 97.88 481 ASN A O 1
ATOM 3723 N N . LEU A 1 482 ? -2.383 1.441 20.762 1.00 98.25 482 LEU A N 1
ATOM 3724 C CA . LEU A 1 482 ? -3.539 2.138 20.215 1.00 98.25 482 LEU A CA 1
ATOM 3725 C C . LEU A 1 482 ? -3.063 3.130 19.158 1.00 98.25 482 LEU A C 1
ATOM 3727 O O . LEU A 1 482 ? -2.299 4.055 19.455 1.00 98.25 482 LEU A O 1
ATOM 3731 N N . TYR A 1 483 ? -3.568 2.964 17.945 1.00 96.94 483 TYR A N 1
ATOM 3732 C CA . TYR A 1 483 ? -3.332 3.856 16.825 1.00 96.94 483 TYR A CA 1
ATOM 3733 C C . TYR A 1 483 ? -4.615 4.587 16.446 1.00 96.94 483 TYR A C 1
ATOM 3735 O O . TYR A 1 483 ? -5.707 4.022 16.491 1.00 96.94 483 TYR A O 1
ATOM 3743 N N . VAL A 1 484 ? -4.464 5.841 16.026 1.00 95.00 484 VAL A N 1
ATOM 3744 C CA . VAL A 1 484 ? -5.549 6.656 15.477 1.00 95.00 484 VAL A CA 1
ATOM 3745 C C . VAL A 1 484 ? -5.056 7.320 14.204 1.00 95.00 484 VAL A C 1
ATOM 3747 O O . VAL A 1 484 ? -3.983 7.926 14.197 1.00 95.00 484 VAL A O 1
ATOM 3750 N N . ASN A 1 485 ? -5.825 7.196 13.123 1.00 85.62 485 ASN A N 1
ATOM 3751 C CA . ASN A 1 485 ? -5.543 7.807 11.824 1.00 85.62 485 ASN A CA 1
ATOM 3752 C C . ASN A 1 485 ? -4.109 7.508 11.338 1.00 85.62 485 ASN A C 1
ATOM 3754 O O . ASN A 1 485 ? -3.361 8.394 10.923 1.00 85.62 485 ASN A O 1
ATOM 3758 N N . GLY A 1 486 ? -3.686 6.246 11.485 1.00 80.31 486 GLY A N 1
ATOM 3759 C CA . GLY A 1 486 ? -2.363 5.768 11.068 1.00 80.31 486 GLY A CA 1
ATOM 3760 C C . GLY A 1 486 ? -1.197 6.147 11.994 1.00 80.31 486 GLY A C 1
ATOM 3761 O O . GLY A 1 486 ? -0.044 5.868 11.664 1.00 80.31 486 GLY A O 1
ATOM 3762 N N . THR A 1 487 ? -1.462 6.784 13.141 1.00 84.31 487 THR A N 1
ATOM 3763 C CA . THR A 1 487 ? -0.439 7.262 14.088 1.00 84.31 487 THR A CA 1
ATOM 3764 C C . THR A 1 487 ? -0.538 6.530 15.424 1.00 84.31 487 THR A C 1
ATOM 3766 O O . THR A 1 487 ? -1.633 6.378 15.956 1.00 84.31 487 THR A O 1
ATOM 3769 N N . LEU A 1 488 ? 0.595 6.101 15.994 1.00 93.25 488 LEU A N 1
ATOM 3770 C CA . LEU A 1 488 ? 0.640 5.507 17.336 1.00 93.25 488 LEU A CA 1
ATOM 3771 C C . LEU A 1 488 ? 0.333 6.578 18.390 1.00 93.25 488 LEU A C 1
ATOM 3773 O O . LEU A 1 488 ? 1.089 7.537 18.540 1.00 93.25 488 LEU A O 1
ATOM 3777 N N . MET A 1 489 ? -0.755 6.400 19.134 1.00 96.06 489 MET A N 1
ATOM 3778 C CA . MET A 1 489 ? -1.191 7.347 20.163 1.00 96.06 489 MET A CA 1
ATOM 3779 C C . MET A 1 489 ? -0.760 6.923 21.565 1.00 96.06 489 MET A C 1
ATOM 3781 O O . MET A 1 489 ? -0.441 7.782 22.387 1.00 96.06 489 MET A O 1
ATOM 3785 N N . ALA A 1 490 ? -0.749 5.616 21.834 1.00 97.12 490 ALA A N 1
ATOM 3786 C CA . ALA A 1 490 ? -0.329 5.048 23.109 1.00 97.12 490 ALA A CA 1
ATOM 3787 C C . ALA A 1 490 ? 0.165 3.607 22.937 1.00 97.12 490 ALA A C 1
ATOM 3789 O O . ALA A 1 490 ? -0.342 2.876 22.090 1.00 97.12 490 ALA A O 1
ATOM 3790 N N . GLY A 1 491 ? 1.117 3.200 23.776 1.00 96.00 491 GLY A N 1
ATOM 3791 C CA . GLY A 1 491 ? 1.622 1.833 23.867 1.00 96.00 491 GLY A CA 1
ATOM 3792 C C . GLY A 1 491 ? 1.950 1.498 25.317 1.00 96.00 491 GLY A C 1
ATOM 3793 O O . GLY A 1 491 ? 2.469 2.346 26.042 1.00 96.00 491 GLY A O 1
ATOM 3794 N N . THR A 1 492 ? 1.596 0.300 25.772 1.00 95.88 492 THR A N 1
ATOM 3795 C CA . THR A 1 492 ? 1.792 -0.141 27.161 1.00 95.88 492 THR A CA 1
ATOM 3796 C C . THR A 1 492 ? 2.354 -1.553 27.193 1.00 95.88 492 THR A C 1
ATOM 3798 O O . THR A 1 492 ? 1.968 -2.395 26.386 1.00 95.88 492 THR A O 1
ATOM 3801 N N . ALA A 1 493 ? 3.273 -1.808 28.127 1.00 94.94 493 ALA A N 1
ATOM 3802 C CA . ALA A 1 493 ? 3.830 -3.138 28.334 1.00 94.94 493 ALA A CA 1
ATOM 3803 C C . ALA A 1 493 ? 2.732 -4.125 28.755 1.00 94.94 493 ALA A C 1
ATOM 3805 O O . ALA A 1 493 ? 1.897 -3.829 29.612 1.00 94.94 493 ALA A O 1
ATOM 3806 N N . TRP A 1 494 ? 2.757 -5.306 28.156 1.00 92.06 494 TRP A N 1
ATOM 3807 C CA . TRP A 1 494 ? 1.790 -6.371 28.347 1.00 92.06 494 TRP A CA 1
ATOM 3808 C C . TRP A 1 494 ? 2.522 -7.683 28.624 1.00 92.06 494 TRP A C 1
ATOM 3810 O O . TRP A 1 494 ? 3.568 -7.963 28.044 1.00 92.06 494 TRP A O 1
ATOM 3820 N N . ASP A 1 495 ? 1.969 -8.492 29.524 1.00 88.81 495 ASP A N 1
ATOM 3821 C CA . ASP A 1 495 ? 2.519 -9.794 29.913 1.00 88.81 495 ASP A CA 1
ATOM 3822 C C . ASP A 1 495 ? 2.285 -10.891 28.864 1.00 88.81 495 ASP A C 1
ATOM 3824 O O . ASP A 1 495 ? 2.734 -12.024 29.040 1.00 88.81 495 ASP A O 1
ATOM 3828 N N . GLY A 1 496 ? 1.575 -10.558 27.785 1.00 88.19 496 GLY A N 1
ATOM 3829 C CA . GLY A 1 496 ? 1.272 -11.482 26.712 1.00 88.19 496 GLY A CA 1
ATOM 3830 C C . GLY A 1 496 ? 0.186 -12.489 27.066 1.00 88.19 496 GLY A C 1
ATOM 3831 O O . GLY A 1 496 ? 0.061 -13.470 26.346 1.00 88.19 496 GLY A O 1
ATOM 3832 N N . ASN A 1 497 ? -0.584 -12.305 28.145 1.00 86.00 497 ASN A N 1
ATOM 3833 C CA . ASN A 1 497 ? -1.652 -13.224 28.538 1.00 86.00 497 ASN A CA 1
ATOM 3834 C C . ASN A 1 497 ? -3.025 -12.558 28.452 1.00 86.00 497 ASN A C 1
ATOM 3836 O O . ASN A 1 497 ? -3.198 -11.412 28.865 1.00 86.00 497 ASN A O 1
ATOM 3840 N N . ILE A 1 498 ? -4.007 -13.310 27.953 1.00 86.56 498 ILE A N 1
ATOM 3841 C CA . ILE A 1 498 ? -5.426 -12.942 27.973 1.00 86.56 498 ILE A CA 1
ATOM 3842 C C . ILE A 1 498 ? -6.142 -13.953 28.848 1.00 86.56 498 ILE A C 1
ATOM 3844 O O . ILE A 1 498 ? -5.941 -15.162 28.704 1.00 86.56 498 ILE A O 1
ATOM 3848 N N . LYS A 1 499 ? -6.932 -13.454 29.793 1.00 84.19 499 LYS A N 1
ATOM 3849 C CA . LYS A 1 499 ? -7.752 -14.295 30.658 1.00 84.19 499 LYS A CA 1
ATOM 3850 C C . LYS A 1 499 ? -9.037 -14.685 29.935 1.00 84.19 499 LYS A C 1
ATOM 3852 O O . LYS A 1 499 ? -9.688 -13.816 29.371 1.00 84.19 499 LYS A O 1
ATOM 3857 N N . ASP A 1 500 ? -9.394 -15.966 30.040 1.00 82.94 500 ASP A N 1
ATOM 3858 C CA . ASP A 1 500 ? -10.655 -16.548 29.566 1.00 82.94 500 ASP A CA 1
ATOM 3859 C C . ASP A 1 500 ? -11.010 -16.136 28.126 1.00 82.94 500 ASP A C 1
ATOM 3861 O O . ASP A 1 500 ? -11.938 -15.348 27.948 1.00 82.94 500 ASP A O 1
ATOM 3865 N N . PRO A 1 501 ? -10.272 -16.649 27.112 1.00 82.75 501 PRO A N 1
ATOM 3866 C CA . PRO A 1 501 ? -10.438 -16.245 25.723 1.00 82.75 501 PRO A CA 1
ATOM 3867 C C . PRO A 1 501 ? -11.893 -16.211 25.258 1.00 82.75 501 PRO A C 1
ATOM 3869 O O . PRO A 1 501 ? -12.674 -17.114 25.574 1.00 82.75 501 PRO A O 1
ATOM 3872 N N . ALA A 1 502 ? -12.226 -15.184 24.485 1.00 82.81 502 ALA A N 1
ATOM 3873 C CA . ALA A 1 502 ? -13.572 -14.905 24.042 1.00 82.81 502 ALA A CA 1
ATOM 3874 C C . ALA A 1 502 ? -14.155 -16.058 23.222 1.00 82.81 502 ALA A C 1
ATOM 3876 O O . ALA A 1 502 ? -13.482 -16.699 22.408 1.00 82.81 502 ALA A O 1
ATOM 3877 N N . SER A 1 503 ? -15.450 -16.287 23.412 1.00 79.62 503 SER A N 1
ATOM 3878 C CA . SER A 1 503 ? -16.269 -17.140 22.557 1.00 79.62 503 SER A CA 1
ATOM 3879 C C . SER A 1 503 ? -17.089 -16.332 21.554 1.00 79.62 503 SER A C 1
ATOM 3881 O O . SER A 1 503 ? -17.466 -16.874 20.509 1.00 79.62 503 SER A O 1
ATOM 3883 N N . LYS A 1 504 ? -17.314 -15.039 21.840 1.00 80.81 504 LYS A N 1
ATOM 3884 C CA . LYS A 1 504 ? -18.084 -14.103 21.010 1.00 80.81 504 LYS A CA 1
ATOM 3885 C C . LYS A 1 504 ? -17.534 -12.692 21.116 1.00 80.81 504 LYS A C 1
ATOM 3887 O O . LYS A 1 504 ? -17.083 -12.287 22.185 1.00 80.81 504 LYS A O 1
ATOM 3892 N N . TRP A 1 505 ? -17.655 -11.914 20.051 1.00 83.88 505 TRP A N 1
ATOM 3893 C CA . TRP A 1 505 ? -17.383 -10.480 20.077 1.00 83.88 505 TRP A CA 1
ATOM 3894 C C . TRP A 1 505 ? -18.634 -9.681 19.756 1.00 83.88 505 TRP A C 1
ATOM 3896 O O . TRP A 1 505 ? -19.483 -10.134 18.995 1.00 83.88 505 TRP A O 1
ATOM 3906 N N . THR A 1 506 ? -18.714 -8.474 20.299 1.00 83.44 506 THR A N 1
ATOM 3907 C CA . THR A 1 506 ? -19.838 -7.565 20.073 1.00 83.44 506 THR A CA 1
ATOM 3908 C C . THR A 1 506 ? -19.336 -6.202 19.625 1.00 83.44 506 THR A C 1
ATOM 3910 O O . THR A 1 506 ? -18.279 -5.740 20.064 1.00 83.44 506 THR A O 1
ATOM 3913 N N . ILE A 1 507 ? -20.107 -5.557 18.759 1.00 87.06 507 ILE A N 1
ATOM 3914 C CA . ILE A 1 507 ? -19.875 -4.225 18.205 1.00 87.06 507 ILE A CA 1
ATOM 3915 C C . ILE A 1 507 ? -21.090 -3.363 18.548 1.00 87.06 507 ILE A C 1
ATOM 3917 O O . ILE A 1 507 ? -22.218 -3.818 18.385 1.00 87.06 507 ILE A O 1
ATOM 3921 N N . GLY A 1 508 ? -20.867 -2.139 19.030 1.00 80.69 508 GLY A N 1
ATOM 3922 C CA . GLY A 1 508 ? -21.929 -1.164 19.330 1.00 80.69 508 GLY A CA 1
ATOM 3923 C C . GLY A 1 508 ? -22.552 -1.233 20.733 1.00 80.69 508 GLY A C 1
ATOM 3924 O O . GLY A 1 508 ? -22.965 -0.198 21.258 1.00 80.69 508 GLY A O 1
ATOM 3925 N N . ILE A 1 509 ? -22.531 -2.395 21.399 1.00 78.75 509 ILE A N 1
ATOM 3926 C CA . ILE A 1 509 ? -23.134 -2.592 22.735 1.00 78.75 509 ILE A CA 1
ATOM 3927 C C . ILE A 1 509 ? -22.165 -3.229 23.743 1.00 78.75 509 ILE A C 1
ATOM 3929 O O . ILE A 1 509 ? -21.142 -3.806 23.372 1.00 78.75 509 ILE A O 1
ATOM 3933 N N . GLY A 1 510 ? -22.486 -3.117 25.037 1.00 63.72 510 GLY A N 1
ATOM 3934 C CA . GLY A 1 510 ? -21.891 -3.910 26.118 1.00 63.72 510 GLY A CA 1
ATOM 3935 C C . GLY A 1 510 ? -22.703 -5.180 26.413 1.00 63.72 510 GLY A C 1
ATOM 3936 O O . GLY A 1 510 ? -23.926 -5.146 26.453 1.00 63.72 510 GLY A O 1
ATOM 3937 N N . GLY A 1 511 ? -22.021 -6.311 26.613 1.00 54.62 511 GLY A N 1
ATOM 3938 C CA . GLY A 1 511 ? -22.636 -7.633 26.797 1.00 54.62 511 GLY A CA 1
ATOM 3939 C C . GLY A 1 511 ? -23.642 -7.776 27.956 1.00 54.62 511 GLY A C 1
ATOM 3940 O O . GLY A 1 511 ? -23.690 -6.987 28.895 1.00 54.62 511 GLY A O 1
ATOM 3941 N N . ASN A 1 512 ? -24.417 -8.863 27.903 1.00 51.28 512 ASN A N 1
ATOM 3942 C CA . ASN A 1 512 ? -25.642 -9.110 28.674 1.00 51.28 512 ASN A CA 1
ATOM 3943 C C . ASN A 1 512 ? -25.401 -9.586 30.129 1.00 51.28 512 ASN A C 1
ATOM 3945 O O . ASN A 1 512 ? -25.823 -10.673 30.528 1.00 51.28 512 ASN A O 1
ATOM 3949 N N . SER A 1 513 ? -24.662 -8.811 30.928 1.00 51.53 513 SER A N 1
ATOM 3950 C CA . SER A 1 513 ? -24.588 -9.037 32.379 1.00 51.53 513 SER A CA 1
ATOM 3951 C C . SER A 1 513 ? -25.517 -8.071 33.115 1.00 51.53 513 SER A C 1
ATOM 3953 O O . SER A 1 513 ? -25.618 -6.903 32.749 1.00 51.53 513 SER A O 1
ATOM 3955 N N . SER A 1 514 ? -26.137 -8.516 34.212 1.00 54.22 514 SER A N 1
ATOM 3956 C CA . SER A 1 514 ? -26.956 -7.661 35.097 1.00 54.22 514 SER A CA 1
ATOM 3957 C C . SER A 1 514 ? -26.190 -6.462 35.677 1.00 54.22 514 SER A C 1
ATOM 3959 O O . SER A 1 514 ? -26.779 -5.522 36.210 1.00 54.22 514 SER A O 1
ATOM 3961 N N . TRP A 1 515 ? -24.857 -6.488 35.585 1.00 54.94 515 TRP A N 1
ATOM 3962 C CA . TRP A 1 515 ? -24.003 -5.347 35.871 1.00 54.94 515 TRP A CA 1
ATOM 3963 C C . TRP A 1 515 ? -24.000 -4.335 34.714 1.00 54.94 515 TRP A C 1
ATOM 3965 O O . TRP A 1 515 ? -24.111 -3.148 34.978 1.00 54.94 515 TRP A O 1
ATOM 3975 N N . GLU A 1 516 ? -23.931 -4.753 33.450 1.00 53.66 516 GLU A N 1
ATOM 3976 C CA . GLU A 1 516 ? -23.965 -3.846 32.285 1.00 53.66 516 GLU A CA 1
ATOM 3977 C C . GLU A 1 516 ? -25.348 -3.218 32.053 1.00 53.66 516 GLU A C 1
ATOM 3979 O O . GLU A 1 516 ? -25.399 -2.034 31.727 1.00 53.66 516 GLU A O 1
ATOM 3984 N N . GLU A 1 517 ? -26.459 -3.912 32.363 1.00 54.28 517 GLU A N 1
ATOM 3985 C CA . GLU A 1 517 ? -27.814 -3.304 32.386 1.00 54.28 517 GLU A CA 1
ATOM 3986 C C . GLU A 1 517 ? -27.870 -2.027 33.250 1.00 54.28 517 GLU A C 1
ATOM 3988 O O . GLU A 1 517 ? -28.694 -1.137 33.029 1.00 54.28 517 GLU A O 1
ATOM 3993 N N . LYS A 1 518 ? -26.970 -1.930 34.237 1.00 50.38 518 LYS A N 1
ATOM 3994 C CA . LYS A 1 518 ? -26.867 -0.825 35.189 1.00 50.38 518 LYS A CA 1
ATOM 3995 C C . LYS A 1 518 ? -25.826 0.243 34.803 1.00 50.38 518 LYS A C 1
ATOM 3997 O O . LYS A 1 518 ? -25.811 1.296 35.433 1.00 50.38 518 LYS A O 1
ATOM 4002 N N . HIS A 1 519 ? -24.965 0.008 33.807 1.00 51.41 519 HIS A N 1
ATOM 4003 C CA . HIS A 1 519 ? -23.773 0.835 33.532 1.00 51.41 519 HIS A CA 1
ATOM 4004 C C . HIS A 1 519 ? -23.607 1.182 32.043 1.00 51.41 519 HIS A C 1
ATOM 4006 O O . HIS A 1 519 ? -22.517 1.049 31.480 1.00 51.41 519 HIS A O 1
ATOM 4012 N N . ARG A 1 520 ? -24.715 1.616 31.436 1.00 64.88 520 ARG A N 1
ATOM 4013 C CA . ARG A 1 520 ? -24.889 1.932 30.016 1.00 64.88 520 ARG A CA 1
ATOM 4014 C C . ARG A 1 520 ? -23.763 2.779 29.400 1.00 64.88 520 ARG A C 1
ATOM 4016 O O . ARG A 1 520 ? -23.067 3.548 30.062 1.00 64.88 520 ARG A O 1
ATOM 4023 N N . GLY A 1 521 ? -23.594 2.604 28.093 1.00 69.19 521 GLY A N 1
ATOM 4024 C CA . GLY A 1 521 ? -22.623 3.328 27.284 1.00 69.19 521 GLY A CA 1
ATOM 4025 C C . GLY A 1 521 ? -22.525 2.785 25.861 1.00 69.19 521 GLY A C 1
ATOM 4026 O O . GLY A 1 521 ? -21.429 2.515 25.357 1.00 69.19 521 GLY A O 1
ATOM 4027 N N . ASN A 1 522 ? -23.686 2.539 25.259 1.00 81.12 522 ASN A N 1
ATOM 4028 C CA . ASN A 1 522 ? -23.783 2.032 23.898 1.00 81.12 522 ASN A CA 1
ATOM 4029 C C . ASN A 1 522 ? -23.330 3.115 22.925 1.00 81.12 522 ASN A C 1
ATOM 4031 O O . ASN A 1 522 ? -23.292 4.306 23.254 1.00 81.12 522 ASN A O 1
ATOM 4035 N N . LEU A 1 523 ? -22.910 2.698 21.742 1.00 87.88 523 LEU A N 1
ATOM 4036 C CA . LEU A 1 523 ? -22.496 3.653 20.735 1.00 87.88 523 LEU A CA 1
ATOM 4037 C C . LEU A 1 523 ? -23.721 4.341 20.135 1.00 87.88 523 LEU A C 1
ATOM 4039 O O . LEU A 1 523 ? -24.532 3.692 19.493 1.00 87.88 523 LEU A O 1
ATOM 4043 N N . ASP A 1 524 ? -23.809 5.660 20.288 1.00 90.19 524 ASP A N 1
ATOM 4044 C CA . ASP A 1 524 ? -24.579 6.511 19.377 1.00 90.19 524 ASP A CA 1
ATOM 4045 C C . ASP A 1 524 ? -23.600 7.071 18.341 1.00 90.19 524 ASP A C 1
ATOM 4047 O O . ASP A 1 524 ? -22.763 7.931 18.653 1.00 90.19 524 ASP A O 1
ATOM 4051 N N . GLY A 1 525 ? -23.618 6.533 17.124 1.00 92.56 525 GLY A N 1
ATOM 4052 C CA . GLY A 1 525 ? -22.612 6.862 16.121 1.00 92.56 525 GLY A CA 1
ATOM 4053 C C . GLY A 1 525 ? -22.620 5.975 14.884 1.00 92.56 525 GLY A C 1
ATOM 4054 O O . GLY A 1 525 ? -23.560 5.237 14.629 1.00 92.56 525 GLY A O 1
ATOM 4055 N N . TRP A 1 526 ? -21.548 6.075 14.108 1.00 92.62 526 TRP A N 1
ATOM 4056 C CA . TRP A 1 526 ? -21.310 5.348 12.869 1.00 92.62 526 TRP A CA 1
ATOM 4057 C C . TRP A 1 526 ? -20.092 4.447 13.027 1.00 92.62 526 TRP A C 1
ATOM 4059 O O . TRP A 1 526 ? -19.063 4.897 13.545 1.00 92.62 526 TRP A O 1
ATOM 4069 N N . ILE A 1 527 ? -20.206 3.210 12.549 1.00 91.56 527 ILE A N 1
ATOM 4070 C CA . ILE A 1 527 ? -19.092 2.276 12.375 1.00 91.56 527 ILE A CA 1
ATOM 4071 C C . ILE A 1 527 ? -19.038 1.840 10.918 1.00 91.56 527 ILE A C 1
ATOM 4073 O O . ILE A 1 527 ? -20.063 1.568 10.292 1.00 91.56 527 ILE A O 1
ATOM 4077 N N . ASP A 1 528 ? -17.815 1.751 10.420 1.00 83.88 528 ASP A N 1
ATOM 4078 C CA . ASP A 1 528 ? -17.490 1.343 9.068 1.00 83.88 528 ASP A CA 1
ATOM 4079 C C . ASP A 1 528 ? -16.152 0.568 9.052 1.00 83.88 528 ASP A C 1
ATOM 4081 O O . ASP A 1 528 ? -15.359 0.653 10.002 1.00 83.88 528 ASP A O 1
ATOM 4085 N N . GLU A 1 529 ? -15.894 -0.185 7.981 1.00 80.81 529 GLU A N 1
ATOM 4086 C CA . GLU A 1 529 ? -14.581 -0.731 7.626 1.00 80.81 529 GLU A CA 1
ATOM 4087 C C . GLU A 1 529 ? -13.936 -1.600 8.734 1.00 80.81 529 GLU A C 1
ATOM 4089 O O . GLU A 1 529 ? -12.728 -1.525 9.006 1.00 80.81 529 GLU A O 1
ATOM 4094 N N . VAL A 1 530 ? -14.740 -2.441 9.397 1.00 84.19 530 VAL A N 1
ATOM 4095 C CA . VAL A 1 530 ? -14.298 -3.236 10.554 1.00 84.19 530 VAL A CA 1
ATOM 4096 C C . VAL A 1 530 ? -13.415 -4.394 10.114 1.00 84.19 530 VAL A C 1
ATOM 4098 O O . VAL A 1 530 ? -13.823 -5.222 9.305 1.00 84.19 530 VAL A O 1
ATOM 4101 N N . ARG A 1 531 ? -12.218 -4.506 10.694 1.00 84.38 531 ARG A N 1
ATOM 4102 C CA . ARG A 1 531 ? -11.233 -5.546 10.367 1.00 84.38 531 ARG A CA 1
ATOM 4103 C C . ARG A 1 531 ? -10.665 -6.218 11.603 1.00 84.38 531 ARG A C 1
ATOM 4105 O O . ARG A 1 531 ? -10.461 -5.581 12.637 1.00 84.38 531 ARG A O 1
ATOM 4112 N N . VAL A 1 532 ? -10.329 -7.493 11.457 1.00 82.94 532 VAL A N 1
ATOM 4113 C CA . VAL A 1 532 ? -9.746 -8.324 12.512 1.00 82.94 532 VAL A CA 1
ATOM 4114 C C . VAL A 1 532 ? -8.597 -9.140 11.955 1.00 82.94 532 VAL A C 1
ATOM 4116 O O . VAL A 1 532 ? -8.745 -9.797 10.928 1.00 82.94 532 VAL A O 1
ATOM 4119 N N . TYR A 1 533 ? -7.484 -9.161 12.682 1.00 81.94 533 TYR A N 1
ATOM 4120 C CA . TYR A 1 533 ? -6.265 -9.853 12.294 1.00 81.94 533 TYR A CA 1
ATOM 4121 C C . TYR A 1 533 ? -5.810 -10.857 13.345 1.00 81.94 533 TYR A C 1
ATOM 4123 O O . TYR A 1 533 ? -5.743 -10.516 14.525 1.00 81.94 533 TYR A O 1
ATOM 4131 N N . ASN A 1 534 ? -5.370 -12.040 12.913 1.00 82.19 534 ASN A N 1
ATOM 4132 C CA . ASN A 1 534 ? -4.709 -13.063 13.740 1.00 82.19 534 ASN A CA 1
ATOM 4133 C C . ASN A 1 534 ? -3.221 -12.830 13.985 1.00 82.19 534 ASN A C 1
ATOM 4135 O O . ASN A 1 534 ? -2.466 -13.759 14.272 1.00 82.19 534 ASN A O 1
ATOM 4139 N N . ARG A 1 535 ? -2.816 -11.566 13.898 1.00 83.06 535 ARG A N 1
ATOM 4140 C CA . ARG A 1 535 ? -1.461 -11.110 14.167 1.00 83.06 535 ARG A CA 1
ATOM 4141 C C . ARG A 1 535 ? -1.453 -9.652 14.600 1.00 83.06 535 ARG A C 1
ATOM 4143 O O . ARG A 1 535 ? -2.423 -8.911 14.416 1.00 83.06 535 ARG A O 1
ATOM 4150 N N . ALA A 1 536 ? -0.318 -9.232 15.143 1.00 88.62 536 ALA A N 1
ATOM 4151 C CA . ALA A 1 536 ? -0.041 -7.821 15.349 1.00 88.62 536 ALA A CA 1
ATOM 4152 C C . ALA A 1 536 ? 0.242 -7.141 14.000 1.00 88.62 536 ALA A C 1
ATOM 4154 O O . ALA A 1 536 ? 1.109 -7.590 13.245 1.00 88.62 536 ALA A O 1
ATOM 4155 N N . LEU A 1 537 ? -0.480 -6.061 13.707 1.00 85.44 537 LEU A N 1
ATOM 4156 C CA . LEU A 1 537 ? -0.157 -5.156 12.610 1.00 85.44 537 LEU A CA 1
ATOM 4157 C C . LEU A 1 537 ? 1.011 -4.254 13.017 1.00 85.44 537 LEU A C 1
ATOM 4159 O O . LEU A 1 537 ? 1.059 -3.735 14.133 1.00 85.44 537 LEU A O 1
ATOM 4163 N N . SER A 1 538 ? 1.942 -4.026 12.096 1.00 80.69 538 SER A N 1
ATOM 4164 C CA . SER A 1 538 ? 2.995 -3.031 12.273 1.00 80.69 538 SER A CA 1
ATOM 4165 C C . SER A 1 538 ? 2.442 -1.607 12.159 1.00 80.69 538 SER A C 1
ATOM 4167 O O . SER A 1 538 ? 1.377 -1.369 11.587 1.00 80.69 538 SER A O 1
ATOM 4169 N N . ALA A 1 539 ? 3.207 -0.624 12.639 1.00 76.06 539 ALA A N 1
ATOM 4170 C CA . ALA A 1 539 ? 2.848 0.787 12.484 1.00 76.06 539 ALA A CA 1
ATOM 4171 C C . ALA A 1 539 ? 2.640 1.201 11.013 1.00 76.06 539 ALA A C 1
ATOM 4173 O O . ALA A 1 539 ? 1.844 2.098 10.734 1.00 76.06 539 ALA A O 1
ATOM 4174 N N . ASP A 1 540 ? 3.336 0.551 10.082 1.00 64.31 540 ASP A N 1
ATOM 4175 C CA . ASP A 1 540 ? 3.246 0.841 8.651 1.00 64.31 540 ASP A CA 1
ATOM 4176 C C . ASP A 1 540 ? 1.999 0.212 8.030 1.00 64.31 540 ASP A C 1
ATOM 4178 O O . ASP A 1 540 ? 1.310 0.861 7.249 1.00 64.31 540 ASP A O 1
ATOM 4182 N N . GLU A 1 541 ? 1.633 -0.997 8.459 1.00 72.12 541 GLU A N 1
ATOM 4183 C CA . GLU A 1 541 ? 0.374 -1.642 8.071 1.00 72.12 541 GLU A CA 1
ATOM 4184 C C . GLU A 1 541 ? -0.842 -0.852 8.559 1.00 72.12 541 GLU A C 1
ATOM 4186 O O . GLU A 1 541 ? -1.796 -0.641 7.812 1.00 72.12 541 GLU A O 1
ATOM 4191 N N . VAL A 1 542 ? -0.783 -0.328 9.785 1.00 77.19 542 VAL A N 1
ATOM 4192 C CA . VAL A 1 542 ? -1.833 0.543 10.330 1.00 77.19 542 VAL A CA 1
ATOM 4193 C C . VAL A 1 542 ? -1.937 1.866 9.561 1.00 77.19 542 VAL A C 1
ATOM 4195 O O . VAL A 1 542 ? -3.036 2.387 9.352 1.00 77.19 542 VAL A O 1
ATOM 4198 N N . ARG A 1 543 ? -0.808 2.426 9.115 1.00 66.19 543 ARG A N 1
ATOM 4199 C CA . ARG A 1 543 ? -0.791 3.646 8.295 1.00 66.19 543 ARG A CA 1
ATOM 4200 C C . ARG A 1 543 ? -1.310 3.399 6.880 1.00 66.19 543 ARG A C 1
ATOM 4202 O O . ARG A 1 543 ? -2.001 4.264 6.338 1.00 66.19 543 ARG A O 1
ATOM 4209 N N . ALA A 1 544 ? -1.003 2.235 6.309 1.00 57.88 544 ALA A N 1
ATOM 4210 C CA . ALA A 1 544 ? -1.530 1.799 5.023 1.00 57.88 544 ALA A CA 1
ATOM 4211 C C . ALA A 1 544 ? -3.057 1.644 5.085 1.00 57.88 544 ALA A C 1
ATOM 4213 O O . ALA A 1 544 ? -3.736 2.221 4.242 1.00 57.88 544 ALA A O 1
ATOM 4214 N N . LEU A 1 545 ? -3.592 1.001 6.133 1.00 66.94 545 LEU A N 1
ATOM 4215 C CA . LEU A 1 545 ? -5.041 0.904 6.368 1.00 66.94 545 LEU A CA 1
ATOM 4216 C C . LEU A 1 545 ? -5.743 2.257 6.413 1.00 66.94 545 LEU A C 1
ATOM 4218 O O . LEU A 1 545 ? -6.814 2.412 5.847 1.00 66.94 545 LEU A O 1
ATOM 4222 N N . TYR A 1 546 ? -5.147 3.243 7.085 1.00 69.38 546 TYR A N 1
ATOM 4223 C CA . TYR A 1 546 ? -5.743 4.577 7.172 1.00 69.38 546 TYR A CA 1
ATOM 4224 C C . TYR A 1 546 ? -5.738 5.330 5.836 1.00 69.38 546 TYR A C 1
ATOM 4226 O O . TYR A 1 546 ? -6.575 6.198 5.615 1.00 69.38 546 TYR A O 1
ATOM 4234 N N . SER A 1 547 ? -4.753 5.054 4.979 1.00 53.59 547 SER A N 1
ATOM 4235 C CA . SER A 1 547 ? -4.603 5.748 3.696 1.00 53.59 547 SER A CA 1
ATOM 4236 C C . SER A 1 547 ? -5.519 5.185 2.602 1.00 53.59 547 SER A C 1
ATOM 4238 O O . SER A 1 547 ? -5.489 5.720 1.493 1.00 53.59 547 SER A O 1
ATOM 4240 N N . TYR A 1 548 ? -6.258 4.109 2.905 1.00 50.00 548 TYR A N 1
ATOM 4241 C CA . TYR A 1 548 ? -7.267 3.499 2.042 1.00 50.00 548 TYR A CA 1
ATOM 4242 C C . TYR A 1 548 ? -8.532 4.348 1.985 1.00 50.00 548 TYR A C 1
ATOM 4244 O O . TYR A 1 548 ? -8.977 4.802 3.069 1.00 50.00 548 TYR A O 1
#

Sequence (548 aa):
MAVELLKLIFGRTGSVLMGLFITLLIGACGTASLEDQDMESDTISKGVSVPKATTELCGDVCDGLVAYYPFFGNARDTSGNSLDGLVKGATLTTDRDGNPNRAYQFNGKTFDNGTTTHIELPLSSLTQNLEQSDYSLVAWVKPESDPPGSHENWYAYGMIHSYSSIHDYGLRYHWSNCFEMGNPIFYDNQTEINWGGASACKKDFNQYYHVVGVGDSTNGNTKIYVNGKLEHTRTWDNSGKPDPSEVNKKWFIGSMNPTSVTSPLTMEGVIDEIRMYNRALTASEVETIYRGTPSDNTTPEMRKTTATCSRVCDGLVLYMPMIDNTTDVNTDTFGNTIDNHTLSVSTDNSSTTPTLASDRDSNDNASYRFDGTDDFLQVDNVSSIALESGSFSVAAIVKVNQSSEEWIDYSGGQFSKGKIMHGDNYTFIMGYHWYPEGTNNLWFAVRNSSDTATNAYTNKTNPLQYNHIVGVADRISGTVNLYVNGTLMAGTAWDGNIKDPASKWTIGIGGNSSWEEKHRGNLDGWIDEVRVYNRALSADEVRALYSY

Solvent-accessible surface area (backbone atoms only — not comparable to full-atom values): 29814 Å² total; per-residue (Å²): 133,89,76,89,88,82,89,86,86,88,81,88,81,88,82,90,77,91,80,89,85,90,82,90,90,88,82,88,82,89,81,81,89,78,90,83,87,79,93,75,87,83,84,87,87,73,85,75,82,72,83,75,68,60,60,64,64,74,56,60,75,39,60,52,54,52,39,27,31,61,20,76,73,46,53,51,34,42,31,52,67,74,54,44,35,48,73,34,84,42,41,73,28,59,34,96,86,68,44,72,35,30,12,38,36,25,76,45,47,72,45,97,86,39,45,39,21,26,29,40,36,60,83,44,82,78,62,39,66,36,68,54,42,27,15,24,41,37,33,34,36,23,38,63,54,72,35,94,33,48,99,90,41,85,40,37,20,12,49,43,16,34,52,51,103,86,52,57,38,36,37,31,40,31,38,80,31,21,43,32,23,38,38,50,26,17,36,91,86,64,48,74,72,48,86,31,40,14,58,45,63,84,52,71,58,72,42,81,41,38,41,35,29,27,35,28,56,90,76,26,32,16,33,21,28,51,71,45,38,82,66,30,75,26,76,52,61,82,78,45,42,37,64,82,67,93,61,97,48,46,45,22,35,27,12,39,33,53,83,38,75,86,66,24,33,38,19,39,28,38,45,30,50,37,36,35,29,64,33,52,70,50,70,66,51,44,32,43,69,57,60,28,69,86,71,74,96,83,62,96,68,78,54,80,50,81,70,60,50,29,58,67,59,64,51,46,77,46,60,34,63,33,51,61,95,84,44,57,52,77,40,83,83,73,39,58,90,65,93,52,99,53,72,41,48,48,59,67,99,56,100,26,52,51,41,73,28,57,34,97,86,66,44,75,36,34,11,34,34,27,78,38,77,63,20,36,44,33,40,37,48,45,54,81,66,46,32,68,80,55,20,21,24,42,35,33,33,38,25,38,72,58,81,55,87,49,67,36,80,52,104,86,50,54,34,18,30,30,27,48,38,31,29,41,90,47,25,29,43,33,34,39,40,38,32,90,90,70,55,45,34,43,36,27,33,38,18,23,75,86,79,43,73,48,65,10,56,38,64,90,65,67,55,77,38,82,39,39,38,34,36,27,36,25,42,88,81,24,32,30,32,21,30,47,65,38,38,84,66,28,70,32,80,39,92,58,52,53,34,70,68,32,52,33,34,32,28,24,39,78,69,98,42,87,65,43,80,74,50,49,27,27,22,23,25,39,44,25,55,33,36,32,26,56,32,51,65,51,70,50,36,45,30,45,61,49,73,102